Protein 4I6N (pdb70)

Organism: Homo sapiens (NCBI:txid9606)

CATH classification: 3.40.532.10

Solvent-accessible surface area: 23946 Å² total

InterPro domains:
  IPR000626 Ubiquitin-like domain [PF00240] (3-74)
  IPR000626 Ubiquitin-like domain [PF00240] (79-150)
  IPR000626 Ubiquitin-like domain [PF00240] (155-226)
  IPR000626 Ubiquitin-like domain [PF00240] (231-302)
  IPR000626 Ubiquitin-like domain [PF00240] (307-378)
  IPR000626 Ubiquitin-like domain [PF00240] (383-454)
  IPR000626 Ubiquitin-like domain [PF00240] (459-530)
  IPR000626 Ubiquitin-like domain [PF00240] (535-606)
  IPR000626 Ubiquitin-like domain [PF00240] (611-682)
  IPR000626 Ubiquitin-like domain [PS50053] (1-76)
  IPR000626 Ubiquitin-like domain [PS50053] (77-152)
  IPR000626 Ubiquitin-like domain [PS50053] (153-228)
  IPR000626 Ubiquitin-like domain [PS50053] (229-304)
  IPR000626 Ubiquitin-like domain [PS50053] (305-380)
  IPR000626 Ubiquitin-like domain [PS50053] (381-456)
  IPR000626 Ubiquitin-like domain [PS50053] (457-532)
  IPR000626 Ubiquitin-like domain [PS50053] (533-608)
  IPR000626 Ubiquitin-like domain [PS50053] (609-684)
  IPR000626 Ubiquit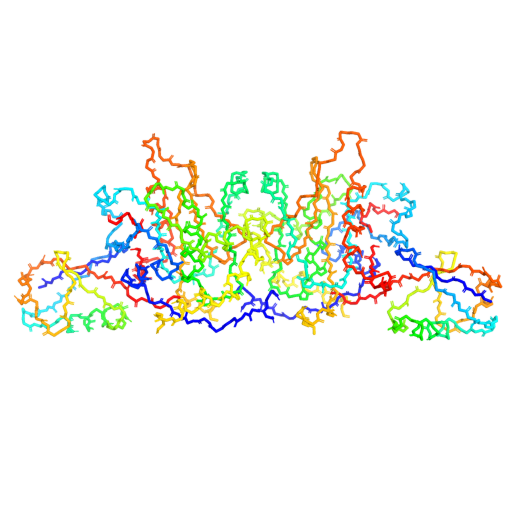in-like domain [SM00213] (1-72)
  IPR000626 Ubiquitin-like domain [SM00213] (77-148)

Nearest PDB structures (foldseek):
  4i6n-assembly2_C  TM=1.003E+00  e=1.336E-44  Trichinella spiralis
  4i6n-assembly1_A  TM=9.932E-01  e=3.054E-41  Trichinella spiralis
  4uf6-assembly1_A  TM=9.149E-01  e=9.195E-26  Homo sapiens
  4wlq-assembly1_A  TM=8.940E-01  e=1.793E-24  Mus musculus
  3ris-assembly6_D  TM=8.697E-01  e=1.093E-24  Homo sapiens

Secondary structure (DSSP, 8-state):
-TT---S-----B--HHHHH--TTTT-BSEEE---SSTT---GGGPSEEEEEEEEE--TT---B----HHHHHT------SSSTTHHHHHHHHHHTT---TT-B-HHHHHHHHHHHTTS-HHHHHHHHHT-HHHHHHHHHT---GGGT--EEEEEEEEETTEEEEE-TTSSS-EEEEE--SS--HHHHHHHHHHHHHTTS-TT----B--EEE--/-EEEE-TTS-EEEE---TT-BHHHHHHHHHHHH---GGGEEEEETTEEPPTTSBTGGGT--TT-EEEEEE--B-/------------B--HHHHH--TTTT-BSEEE---S-TT---GGGPSEEEEEEEEE--TT--------HHHHHH------SSSTTHHHHHHHHHHTT---TT-B-HHHHHHHHHHHTTB-HHHHHHHHHT-HHHHHHHHTT--GGGT--EEEEEEEEETTEEEEE-TTSSS-EEEEEPPTTS--HHHHHHHHHHHHHTT-TT---EE--EEE-/-EEEEETTS-EEEE---TT-BHHHHHHHHHHHH---GGGEEEEETTEEPPTTSBTGGGT--TT-EEEEEE--B-

Foldseek 3Di:
DLLVFDDDFFAFDLDQQLLQVLVLLPKDFKGGDWDPDLPDDCPVQPPFFKKKKKDQFAPVVCDDFDPDPCQVVWADAAAASDARCQVLRQSLSSLLQDDDVSIDSHDRSVVLCVVPVPPQRDVNNSSCRHDPSSRVSRRVRGPDSVVRGHMGIWMWGDIPQWIWIHGNNDRTIGTQDGADVDGDNVVSVSVVVVVVVVVDPPPDDPMIMTMGGDD/DEWEAEPVGDIDDFDDDQFAFPLVVLVRCCVVPVDHSVFKWKAAPRDTGDGGHGNVVVVNDVHYYIYIYTRDDD/DLPVFPDDFFAFDQDQVLLQLLVLLVKDFKGGDWDDDLVPPCVVQPPFFKKKKKDQADPVCCDDFDPDPCLVVWADAAAAPDARCQVLRQVLSSLLLDDDPRMDRGDNNVVLCVVCVPPQNPVSNRVCRPDPSNRVSRRVRGPSVVSGDMGIWMWGDTVQWIWIHGNNDRTIGTQDGDDPVRHNVVSVSVVVVVVVVVPDPPDDPMIMTMGGD/DEWEAEPVGDIDDDDDDQFQFPLRVLVVVCVVPVDDSVFKWKAFPRRTGDGPGGNVNVPHDPHGYIYIDTDDDD

GO terms:
  GO:0005515 protein binding (F, IPI)
  GO:0005654 nucleoplasm (C, TAS)
  GO:0005741 mitochondrial outer membrane (C, TAS)
  GO:0005789 endoplasmic reticulum membrane (C, TAS)
  GO:0005829 cytosol (C, TAS)
  GO:0005886 plasma membrane (C, TAS)
  GO:0010008 endosome membrane (C, TAS)
  GO:0030666 endocytic vesicle membrane (C, TAS)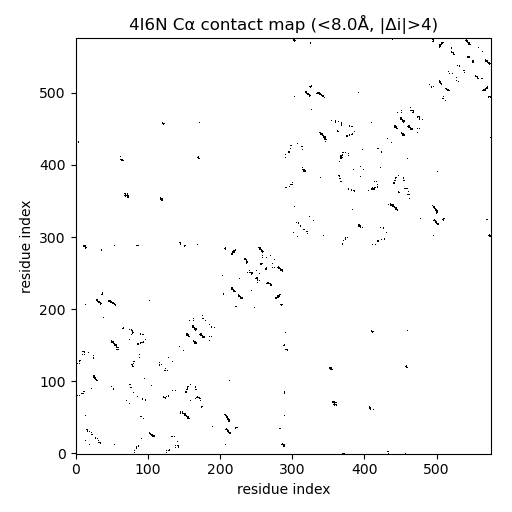
  GO:0005741 mitochondrial outer membrane (C, EXP)
  GO:0031982 vesicle (C, HDA)
  GO:0070062 extracellular exosome (C, HDA)
  GO:0005576 extracellular region (C, HDA)
  GO:0005634 nucleus (C, HDA)
  GO:0003723 RNA binding (F, HDA)

B-factor: mean 36.26, std 11.89, range [20.02, 95.48]

Radius of gyration: 28.94 Å; Cα contacts (8 Å, |Δi|>4): 1199; chains: 4; bounding box: 67×47×95 Å

Sequence (576 aa):
PLGSAEGNWCLIESDPGIFTEIHGFGCTGLQVEELVVLDESIEHLKPIHGFIFLFRWLKKERKEVDDSSPQTCTDVYFSQQVIQNACASQALINLLLNCDHPDVDLGPTLKEFKDFTYDLDSASRGLCLTNSSEKIIRAVHNSFGQKLDEEDVFHFVTYVVPVNDGVYELDGLRAAPLRRLGTVASDGDWTEVAIKAIKEKIKNYGESEVRFNLAVISDQQIFVKTLTGKTITLEVEPSDTIENVKAKIQDKEGIPPDQQRLIFAGKQLEDGRTLSSDYNIQKESTLHLVLRLRGPLGSAEGNWCLIESDPGIFTEIHGFGCTGLQVEELVVLDESIEHLKPIHGFIFLFRWLKKERKEVDDSPQTCTDVYFSQQVIQNACASQALINLLLNCDHPDVDLGPTLKEFKDFTYDLDSASRGLCLTNSEKIRAVHNSFGKLDEEDVFHFVTYVPVNDGVYELDGLRAAPLRLGTVASDGDWTEEVAIKAIKEKIKNYGESEVRFNLAVISDQIFVKTLTGKTITLEVEPSDTIENVKAKIQDKEGIPPDQQRLIFAGKQLEDGRTLSDYNIQKESTLHLVLRLRG

Structure (mmCIF, N/CA/C/O backbone):
data_4I6N
#
_entry.id   4I6N
#
_cell.length_a   171.202
_cell.length_b   55.759
_cell.length_c   73.868
_cell.angle_alpha   90.00
_cell.angle_beta   113.42
_cell.angle_gamma   90.00
#
_symmetry.space_group_name_H-M   'C 1 2 1'
#
loop_
_entity.id
_entity.type
_entity.pdbx_description
1 polymer 'Ubiquitin carboxyl-hydrolase'
2 polymer Ubiquitin
3 non-polymer 2,3-DIHYDROXY-1,4-DITHIOBUTANE
4 non-polymer 'SODIUM ION'
5 non-polymer 'METHYL 4-AMINOBUTANOATE'
6 water water
#
loop_
_atom_site.group_PDB
_atom_site.id
_atom_site.type_symbol
_atom_site.label_atom_id
_atom_site.label_alt_id
_atom_site.label_comp_id
_atom_site.label_asym_id
_atom_site.label_entity_id
_atom_site.label_seq_id
_atom_site.pdbx_PDB_ins_code
_atom_site.Cartn_x
_atom_site.Cartn_y
_atom_site.Cartn_z
_atom_site.occupancy
_atom_site.B_iso_or_equiv
_atom_site.auth_seq_id
_atom_site.auth_comp_id
_atom_site.auth_asym_id
_atom_site.auth_atom_id
_atom_site.pdbx_PDB_model_num
ATOM 1 N N . PRO A 1 2 ? 41.619 44.628 17.096 1.00 51.37 -3 PRO A N 1
ATOM 2 C CA . PRO A 1 2 ? 41.840 43.502 18.022 1.00 48.72 -3 PRO A CA 1
ATOM 3 C C . PRO A 1 2 ? 40.561 42.663 18.208 1.00 46.32 -3 PRO A C 1
ATOM 4 O O . PRO A 1 2 ? 40.615 41.433 18.394 1.00 46.41 -3 PRO A O 1
ATOM 8 N N . LEU A 1 3 ? 39.413 43.333 18.194 1.00 45.68 -2 LEU A N 1
ATOM 9 C CA . LEU A 1 3 ? 38.145 42.639 18.355 1.00 46.13 -2 LEU A CA 1
ATOM 10 C C . LEU A 1 3 ? 37.861 41.708 17.165 1.00 48.55 -2 LEU A C 1
ATOM 11 O O . LEU A 1 3 ? 37.216 40.664 17.329 1.00 50.41 -2 LEU A O 1
ATOM 16 N N . GLY A 1 4 ? 38.353 42.073 15.979 1.00 52.36 -1 GLY A N 1
ATOM 17 C CA . GLY A 1 4 ? 38.192 41.248 14.782 1.00 55.65 -1 GLY A CA 1
ATOM 18 C C . GLY A 1 4 ? 38.738 39.831 14.927 1.00 55.99 -1 GLY A C 1
ATOM 19 O O . GLY A 1 4 ? 38.293 38.899 14.239 1.00 57.77 -1 GLY A O 1
ATOM 20 N N . SER A 1 5 ? 39.690 39.651 15.841 1.00 52.20 0 SER A N 1
ATOM 21 C CA . SER A 1 5 ? 40.231 38.324 16.113 1.00 47.43 0 SER A CA 1
ATOM 22 C C . SER A 1 5 ? 39.195 37.298 16.630 1.00 49.20 0 SER A C 1
ATOM 23 O O . SER A 1 5 ? 39.474 36.092 16.633 1.00 54.60 0 SER A O 1
ATOM 34 N N . ALA A 1 7 ? 35.971 37.406 15.599 1.00 39.57 2 ALA A N 1
ATOM 35 C CA . ALA A 1 7 ? 34.910 37.434 14.587 1.00 42.85 2 ALA A CA 1
ATOM 36 C C . ALA A 1 7 ? 34.928 36.112 13.908 1.00 48.28 2 ALA A C 1
ATOM 37 O O . ALA A 1 7 ? 35.995 35.631 13.518 1.00 49.81 2 ALA A O 1
ATOM 39 N N . GLU A 1 8 ? 33.758 35.504 13.764 1.00 56.15 3 GLU A N 1
ATOM 40 C CA . GLU A 1 8 ? 33.691 34.143 13.236 1.00 64.57 3 GLU A CA 1
ATOM 41 C C . GLU A 1 8 ? 32.849 34.089 11.954 1.00 65.06 3 GLU A C 1
ATOM 42 O O . GLU A 1 8 ? 31.847 34.808 11.820 1.00 65.77 3 GLU A O 1
ATOM 44 N N . GLY A 1 9 ? 33.300 33.253 11.015 1.00 62.24 4 GLY A N 1
ATOM 45 C CA . GLY A 1 9 ? 32.759 33.166 9.672 1.00 57.83 4 GLY A CA 1
ATOM 46 C C . GLY A 1 9 ? 33.143 34.288 8.702 1.00 58.35 4 GLY A C 1
ATOM 47 O O . GLY A 1 9 ? 33.531 35.380 9.096 1.00 62.45 4 GLY A O 1
ATOM 48 N N . ASN A 1 10 ? 33.026 34.020 7.408 1.00 55.41 5 ASN A N 1
ATOM 49 C CA . ASN A 1 10 ? 33.238 35.077 6.437 1.00 52.24 5 ASN A CA 1
ATOM 50 C C . ASN A 1 10 ? 31.911 35.702 6.049 1.00 39.39 5 ASN A C 1
ATOM 51 O O . ASN A 1 10 ? 30.871 35.040 6.110 1.00 36.95 5 ASN A O 1
ATOM 56 N N . TRP A 1 11 ? 31.953 36.982 5.672 1.00 35.63 6 TRP A N 1
ATOM 57 C CA . TRP A 1 11 ? 30.792 37.685 5.171 1.00 34.55 6 TRP A CA 1
ATOM 58 C C . TRP A 1 11 ? 31.038 38.016 3.690 1.00 39.07 6 TRP A C 1
ATOM 59 O O . TRP A 1 11 ? 32.127 38.488 3.331 1.00 37.18 6 TRP A O 1
ATOM 70 N N . CYS A 1 12 ? 30.031 37.786 2.847 1.00 37.70 7 CYS A N 1
ATOM 71 C CA . CYS A 1 12 ? 30.093 38.153 1.431 1.00 36.61 7 CYS A CA 1
ATOM 72 C C . CYS A 1 12 ? 29.854 39.646 1.225 1.00 33.00 7 CYS A C 1
ATOM 73 O O . CYS A 1 12 ? 29.295 40.319 2.101 1.00 32.52 7 CYS A O 1
ATOM 76 N N . LEU A 1 13 ? 30.226 40.164 0.040 1.00 31.10 8 LEU A N 1
ATOM 77 C CA . LEU A 1 13 ? 29.843 41.508 -0.339 1.00 30.71 8 LEU A CA 1
ATOM 78 C C . LEU A 1 13 ? 28.407 41.462 -0.813 1.00 34.50 8 LEU A C 1
ATOM 79 O O . LEU A 1 13 ? 27.936 40.406 -1.273 1.00 32.13 8 LEU A O 1
ATOM 84 N N . ILE A 1 14 ? 27.719 42.603 -0.758 1.00 31.79 9 ILE A N 1
ATOM 85 C CA . ILE A 1 14 ? 26.317 42.669 -1.154 1.00 30.01 9 ILE A CA 1
ATOM 86 C C . ILE A 1 14 ? 26.158 43.704 -2.237 1.00 32.46 9 ILE A C 1
ATOM 87 O O . ILE A 1 14 ? 26.633 44.821 -2.092 1.00 28.14 9 ILE A O 1
ATOM 92 N N . GLU A 1 15 ? 25.483 43.320 -3.323 1.00 31.73 10 GLU A N 1
ATOM 93 C CA . GLU A 1 15 ? 25.196 44.247 -4.387 1.00 28.24 10 GLU A CA 1
ATOM 94 C C . GLU A 1 15 ? 24.200 45.350 -3.931 1.00 25.01 10 GLU A C 1
ATOM 95 O O . GLU A 1 15 ? 23.197 45.079 -3.240 1.00 29.12 10 GLU A O 1
ATOM 101 N N . SER A 1 16 ? 24.451 46.595 -4.351 1.00 24.47 11 SER A N 1
ATOM 102 C CA . SER A 1 16 ? 23.592 47.750 -4.056 1.00 22.98 11 SER A CA 1
ATOM 103 C C . SER A 1 16 ? 22.298 47.673 -4.911 1.00 28.14 11 SER A C 1
ATOM 104 O O . SER A 1 16 ? 22.166 48.413 -5.861 1.00 28.26 11 SER A O 1
ATOM 107 N N . ASP A 1 17 ? 21.401 46.736 -4.556 1.00 29.00 12 ASP A N 1
ATOM 108 C CA . ASP A 1 17 ? 20.125 46.509 -5.252 1.00 30.05 12 ASP A CA 1
ATOM 109 C C . ASP A 1 17 ? 18.950 46.627 -4.269 1.00 30.98 12 ASP A C 1
ATOM 110 O O . ASP A 1 17 ? 18.958 45.963 -3.227 1.00 29.61 12 ASP A O 1
ATOM 115 N N . PRO A 1 18 ? 17.942 47.462 -4.589 1.00 28.48 13 PRO A N 1
ATOM 116 C CA . PRO A 1 18 ? 16.897 47.699 -3.577 1.00 30.53 13 PRO A CA 1
ATOM 117 C C . PRO A 1 18 ? 16.059 46.435 -3.301 1.00 31.38 13 PRO A C 1
ATOM 118 O O . PRO A 1 18 ? 15.578 46.260 -2.189 1.00 30.32 13 PRO A O 1
ATOM 122 N N . GLY A 1 19 ? 15.897 45.564 -4.290 1.00 28.21 14 GLY A N 1
ATOM 123 C CA . GLY A 1 19 ? 15.178 44.307 -4.076 1.00 27.75 14 GLY A CA 1
ATOM 124 C C . GLY A 1 19 ? 15.900 43.479 -3.046 1.00 30.25 14 GLY A C 1
ATOM 125 O O . GLY A 1 19 ? 15.266 42.856 -2.205 1.00 31.49 14 GLY A O 1
ATOM 126 N N . ILE A 1 20 ? 17.232 43.447 -3.114 1.00 29.86 15 ILE A N 1
ATOM 127 C CA . ILE A 1 20 ? 18.006 42.653 -2.161 1.00 32.98 15 ILE A CA 1
ATOM 128 C C . ILE A 1 20 ? 17.884 43.221 -0.739 1.00 30.22 15 ILE A C 1
ATOM 129 O O . ILE A 1 20 ? 17.692 42.469 0.229 1.00 28.10 15 ILE A O 1
ATOM 134 N N . PHE A 1 21 ? 18.011 44.545 -0.604 1.00 28.66 16 PHE A N 1
ATOM 135 C CA . PHE A 1 21 ? 17.912 45.153 0.748 1.00 28.31 16 PHE A CA 1
ATOM 136 C C . PHE A 1 21 ? 16.494 44.954 1.305 1.00 28.77 16 PHE A C 1
ATOM 137 O O . PHE A 1 21 ? 16.295 44.740 2.499 1.00 28.29 16 PHE A O 1
ATOM 145 N N . THR A 1 22 ? 15.486 44.957 0.435 1.00 27.11 17 THR A N 1
ATOM 146 C CA . THR A 1 22 ? 14.156 44.617 0.911 1.00 25.63 17 THR A CA 1
ATOM 147 C C . THR A 1 22 ? 14.062 43.209 1.445 1.00 27.28 17 THR A C 1
ATOM 148 O O . THR A 1 22 ? 13.460 42.957 2.491 1.00 28.89 17 THR A O 1
ATOM 152 N N . GLU A 1 23 ? 14.621 42.247 0.719 1.00 30.44 18 GLU A N 1
ATOM 153 C CA . GLU A 1 23 ? 14.571 40.887 1.185 1.00 33.67 18 GLU A CA 1
ATOM 154 C C . GLU A 1 23 ? 15.431 40.708 2.405 1.00 29.49 18 GLU A C 1
ATOM 155 O O . GLU A 1 23 ? 15.104 39.862 3.250 1.00 29.45 18 GLU A O 1
ATOM 169 N N . ILE A 1 25 ? 15.773 42.902 4.880 1.00 26.61 20 ILE A N 1
ATOM 170 C CA . ILE A 1 25 ? 14.976 43.380 6.005 1.00 24.80 20 ILE A CA 1
ATOM 171 C C . ILE A 1 25 ? 14.007 42.284 6.422 1.00 27.55 20 ILE A C 1
ATOM 172 O O . ILE A 1 25 ? 13.874 41.941 7.587 1.00 28.26 20 ILE A O 1
ATOM 177 N N . HIS A 1 26 ? 13.331 41.699 5.441 1.00 28.82 21 HIS A N 1
ATOM 178 C CA . HIS A 1 26 ? 12.395 40.614 5.752 1.00 29.13 21 HIS A CA 1
ATOM 179 C C . HIS A 1 26 ? 13.102 39.389 6.334 1.00 31.42 21 HIS A C 1
ATOM 180 O O . HIS A 1 26 ? 12.560 38.707 7.214 1.00 29.61 21 HIS A O 1
ATOM 187 N N . GLY A 1 27 ? 14.301 39.088 5.838 1.00 29.08 22 GLY A N 1
ATOM 188 C CA . GLY A 1 27 ? 15.010 37.914 6.293 1.00 29.66 22 GLY A CA 1
ATOM 189 C C . GLY A 1 27 ? 15.404 38.091 7.752 1.00 31.50 22 GLY A C 1
ATOM 190 O O . GLY A 1 27 ? 15.528 37.119 8.491 1.00 31.61 22 GLY A O 1
ATOM 191 N N . PHE A 1 28 ? 15.624 39.333 8.173 1.00 30.79 23 PHE A N 1
ATOM 192 C CA . PHE A 1 28 ? 15.977 39.580 9.568 1.00 29.75 23 PHE A CA 1
ATOM 193 C C . PHE A 1 28 ? 14.735 39.499 10.482 1.00 31.55 23 PHE A C 1
ATOM 194 O O . PHE A 1 28 ? 14.841 39.538 11.705 1.00 32.05 23 PHE A O 1
ATOM 202 N N . GLY A 1 29 ? 13.554 39.443 9.880 1.00 27.08 24 GLY A N 1
ATOM 203 C CA . GLY A 1 29 ? 12.321 39.249 10.643 1.00 29.94 24 GLY A CA 1
ATOM 204 C C . GLY A 1 29 ? 11.495 40.522 10.743 1.00 31.90 24 GLY A C 1
ATOM 205 O O . GLY A 1 29 ? 10.439 40.540 11.384 1.00 31.86 24 GLY A O 1
ATOM 206 N N . CYS A 1 30 ? 11.949 41.585 10.090 1.00 31.11 25 CYS A N 1
ATOM 207 C CA . CYS A 1 30 ? 11.300 42.865 10.309 1.00 28.59 25 CYS A CA 1
ATOM 208 C C . CYS A 1 30 ? 10.211 43.030 9.233 1.00 31.68 25 CYS A C 1
ATOM 209 O O . CYS A 1 30 ? 10.394 42.615 8.066 1.00 30.05 25 CYS A O 1
ATOM 212 N N . THR A 1 31 ? 9.058 43.611 9.595 1.00 27.68 26 THR A N 1
ATOM 213 C CA . THR A 1 31 ? 8.017 43.793 8.557 1.00 28.74 26 THR A CA 1
ATOM 214 C C . THR A 1 31 ? 7.602 45.257 8.554 1.00 28.78 26 THR A C 1
ATOM 215 O O . THR A 1 31 ? 7.858 45.997 9.520 1.00 28.08 26 THR A O 1
ATOM 219 N N . GLY A 1 32 ? 6.934 45.654 7.489 1.00 27.33 27 GLY A N 1
ATOM 220 C CA . GLY A 1 32 ? 6.382 46.994 7.375 1.00 30.39 27 GLY A CA 1
ATOM 221 C C . GLY A 1 32 ? 7.176 47.928 6.484 1.00 28.89 27 GLY A C 1
ATOM 222 O O . GLY A 1 32 ? 6.752 49.061 6.241 1.00 31.79 27 GLY A O 1
ATOM 223 N N . LEU A 1 33 ? 8.336 47.474 5.987 1.00 26.17 28 LEU A N 1
ATOM 224 C CA . LEU A 1 33 ? 9.241 48.358 5.239 1.00 28.72 28 LEU A CA 1
ATOM 225 C C . LEU A 1 33 ? 9.613 47.768 3.889 1.00 31.71 28 LEU A C 1
ATOM 226 O O . LEU A 1 33 ? 9.548 46.546 3.701 1.00 33.66 28 LEU A O 1
ATOM 231 N N . GLN A 1 34 ? 10.034 48.635 2.980 1.00 26.85 29 GLN A N 1
ATOM 232 C CA . GLN A 1 34 ? 10.641 48.198 1.748 1.00 28.13 29 GLN A CA 1
ATOM 233 C C . GLN A 1 34 ? 11.682 49.210 1.356 1.00 27.70 29 GLN A C 1
ATOM 234 O O . GLN A 1 34 ? 11.807 50.269 1.980 1.00 28.54 29 GLN A O 1
ATOM 240 N N . VAL A 1 35 ? 12.463 48.868 0.343 1.00 26.74 30 VAL A N 1
ATOM 241 C CA . VAL A 1 35 ? 13.570 49.719 -0.081 1.00 22.71 30 VAL A CA 1
ATOM 242 C C . VAL A 1 35 ? 13.328 50.132 -1.528 1.00 28.57 30 VAL A C 1
ATOM 243 O O . VAL A 1 35 ? 13.026 49.298 -2.385 1.00 28.20 30 VAL A O 1
ATOM 247 N N . GLU A 1 36 ? 13.437 51.427 -1.771 1.00 24.92 31 GLU A N 1
ATOM 248 C CA . GLU A 1 36 ? 13.244 51.998 -3.115 1.00 25.52 31 GLU A CA 1
ATOM 249 C C . GLU A 1 36 ? 14.507 52.756 -3.527 1.00 29.29 31 GLU A C 1
ATOM 250 O O . GLU A 1 36 ? 15.031 53.586 -2.780 1.00 31.12 31 GLU A O 1
ATOM 256 N N . GLU A 1 37 ? 14.982 52.525 -4.748 1.00 24.15 32 GLU A N 1
ATOM 257 C CA . GLU A 1 37 ? 16.176 53.221 -5.211 1.00 24.48 32 GLU A CA 1
ATOM 258 C C . GLU A 1 37 ? 15.894 54.666 -5.671 1.00 31.94 32 GLU A C 1
ATOM 259 O O . GLU A 1 37 ? 14.857 54.950 -6.339 1.00 31.12 32 GLU A O 1
ATOM 265 N N . LEU A 1 38 ? 16.803 55.599 -5.345 1.00 21.40 33 LEU A N 1
ATOM 266 C CA . LEU A 1 38 ? 16.701 56.950 -5.927 1.00 22.11 33 LEU A CA 1
ATOM 267 C C . LEU A 1 38 ? 17.502 56.926 -7.197 1.00 28.14 33 LEU A C 1
ATOM 268 O O . LEU A 1 38 ? 18.649 56.481 -7.229 1.00 25.85 33 LEU A O 1
ATOM 273 N N . VAL A 1 39 ? 16.879 57.327 -8.307 1.00 24.40 34 VAL A N 1
ATOM 274 C CA . VAL A 1 39 ? 17.594 57.195 -9.548 1.00 22.94 34 VAL A CA 1
ATOM 275 C C . VAL A 1 39 ? 18.437 58.430 -9.767 1.00 21.67 34 VAL A C 1
ATOM 276 O O . VAL A 1 39 ? 19.535 58.400 -10.387 1.00 26.16 34 VAL A O 1
ATOM 280 N N . VAL A 1 40 ? 17.957 59.552 -9.248 1.00 21.93 35 VAL A N 1
ATOM 281 C CA . VAL A 1 40 ? 18.730 60.802 -9.353 1.00 22.71 35 VAL A CA 1
ATOM 282 C C . VAL A 1 40 ? 18.714 61.345 -7.929 1.00 29.04 35 VAL A C 1
ATOM 283 O O . VAL A 1 40 ? 17.724 61.148 -7.215 1.00 29.75 35 VAL A O 1
ATOM 287 N N . LEU A 1 41 ? 19.798 62.007 -7.521 1.00 32.73 36 LEU A N 1
ATOM 288 C CA . LEU A 1 41 ? 19.978 62.400 -6.111 1.00 34.67 36 LEU A CA 1
ATOM 289 C C . LEU A 1 41 ? 18.853 63.351 -5.626 1.00 30.34 36 LEU A C 1
ATOM 290 O O . LEU A 1 41 ? 18.321 63.163 -4.505 1.00 34.34 36 LEU A O 1
ATOM 295 N N . ASP A 1 42 ? 18.485 64.348 -6.435 1.00 31.09 37 ASP A N 1
ATOM 296 C CA . ASP A 1 42 ? 17.409 65.230 -6.005 1.00 38.52 37 ASP A CA 1
ATOM 297 C C . ASP A 1 42 ? 16.131 64.973 -6.748 1.00 36.00 37 ASP A C 1
ATOM 298 O O . ASP A 1 42 ? 15.398 65.903 -7.051 1.00 32.55 37 ASP A O 1
ATOM 303 N N . GLU A 1 43 ? 15.838 63.715 -7.025 1.00 33.07 38 GLU A N 1
ATOM 304 C CA . GLU A 1 43 ? 14.561 63.495 -7.663 1.00 32.90 38 GLU A CA 1
ATOM 305 C C . GLU A 1 43 ? 13.439 63.693 -6.641 1.00 30.58 38 GLU A C 1
ATOM 306 O O . GLU A 1 43 ? 13.639 63.728 -5.422 1.00 29.37 38 GLU A O 1
ATOM 312 N N . SER A 1 44 ? 12.238 63.835 -7.173 1.00 25.93 39 SER A N 1
ATOM 313 C CA . SER A 1 44 ? 11.077 64.118 -6.362 1.00 25.07 39 SER A CA 1
ATOM 314 C C . SER A 1 44 ? 10.804 62.899 -5.526 1.00 32.20 39 SER A C 1
ATOM 315 O O . SER A 1 44 ? 10.775 61.781 -6.038 1.00 30.96 39 SER A O 1
ATOM 318 N N . ILE A 1 45 ? 10.690 63.077 -4.198 1.00 30.03 40 ILE A N 1
ATOM 319 C CA . ILE A 1 45 ? 10.471 61.917 -3.332 1.00 28.76 40 ILE A CA 1
ATOM 320 C C . ILE A 1 45 ? 9.294 62.075 -2.389 1.00 26.78 40 ILE A C 1
ATOM 321 O O . ILE A 1 45 ? 9.165 61.304 -1.413 1.00 28.17 40 ILE A O 1
ATOM 326 N N . GLU A 1 46 ? 8.410 63.023 -2.672 1.00 29.41 41 GLU A N 1
ATOM 327 C CA . GLU A 1 46 ? 7.198 63.150 -1.844 1.00 30.63 41 GLU A CA 1
ATOM 328 C C . GLU A 1 46 ? 6.355 61.860 -1.787 1.00 31.50 41 GLU A C 1
ATOM 329 O O . GLU A 1 46 ? 5.813 61.513 -0.728 1.00 35.12 41 GLU A O 1
ATOM 335 N N . HIS A 1 47 ? 6.294 61.113 -2.894 1.00 24.12 42 HIS A N 1
ATOM 336 C CA . HIS A 1 47 ? 5.498 59.885 -2.906 1.00 24.28 42 HIS A CA 1
ATOM 337 C C . HIS A 1 47 ? 6.156 58.759 -2.082 1.00 30.55 42 HIS A C 1
ATOM 338 O O . HIS A 1 47 ? 5.515 57.720 -1.820 1.00 30.36 42 HIS A O 1
ATOM 345 N N . LEU A 1 48 ? 7.430 58.939 -1.710 1.00 28.54 43 LEU A N 1
ATOM 346 C CA . LEU A 1 48 ? 8.147 57.910 -0.907 1.00 27.19 43 LEU A CA 1
ATOM 347 C C . LEU A 1 48 ? 7.880 58.034 0.599 1.00 33.51 43 LEU A C 1
ATOM 348 O O . LEU A 1 48 ? 8.135 57.081 1.393 1.00 31.44 43 LEU A O 1
ATOM 353 N N . LYS A 1 49 ? 7.417 59.205 0.996 1.00 33.29 44 LYS A N 1
ATOM 354 C CA . LYS A 1 49 ? 7.397 59.562 2.430 1.00 36.88 44 LYS A CA 1
ATOM 355 C C . LYS A 1 49 ? 6.282 58.845 3.159 1.00 41.18 44 LYS A C 1
ATOM 356 O O . LYS A 1 49 ? 5.224 58.625 2.610 1.00 34.49 44 LYS A O 1
ATOM 362 N N . PRO A 1 50 ? 6.491 58.503 4.435 1.00 40.60 45 PRO A N 1
ATOM 363 C CA . PRO A 1 50 ? 7.649 58.914 5.247 1.00 39.65 45 PRO A CA 1
ATOM 364 C C . PRO A 1 50 ? 8.885 58.071 4.895 1.00 28.89 45 PRO A C 1
ATOM 365 O O . PRO A 1 50 ? 8.810 56.831 4.757 1.00 30.37 45 PRO A O 1
ATOM 369 N N . ILE A 1 51 ? 10.025 58.735 4.746 1.00 30.66 46 ILE A N 1
ATOM 370 C CA . ILE A 1 51 ? 11.244 57.973 4.506 1.00 21.31 46 ILE A CA 1
ATOM 371 C C . ILE A 1 51 ? 11.853 57.746 5.880 1.00 21.33 46 ILE A C 1
ATOM 372 O O . ILE A 1 51 ? 12.016 58.704 6.639 1.00 29.18 46 ILE A O 1
ATOM 377 N N . HIS A 1 52 ? 12.165 56.503 6.154 1.00 21.17 47 HIS A N 1
ATOM 378 C CA . HIS A 1 52 ? 12.711 56.119 7.467 1.00 21.19 47 HIS A CA 1
ATOM 379 C C . HIS A 1 52 ? 14.218 56.232 7.539 1.00 25.22 47 HIS A C 1
ATOM 380 O O . HIS A 1 52 ? 14.784 56.350 8.632 1.00 27.22 47 HIS A O 1
ATOM 387 N N . GLY A 1 53 ? 14.882 56.173 6.402 1.00 24.03 48 GLY A N 1
ATOM 388 C CA . GLY A 1 53 ? 16.331 56.336 6.381 1.00 25.14 48 GLY A CA 1
ATOM 389 C C . GLY A 1 53 ? 16.855 56.174 4.970 1.00 27.60 48 GLY A C 1
ATOM 390 O O . GLY A 1 53 ? 16.102 55.739 4.084 1.00 26.63 48 GLY A O 1
ATOM 391 N N . PHE A 1 54 ? 18.101 56.587 4.728 1.00 22.51 49 PHE A N 1
ATOM 392 C CA . PHE A 1 54 ? 18.720 56.312 3.439 1.00 23.98 49 PHE A CA 1
ATOM 393 C C . PHE A 1 54 ? 19.868 55.340 3.657 1.00 23.92 49 PHE A C 1
ATOM 394 O O . PHE A 1 54 ? 20.465 55.289 4.759 1.00 24.16 49 PHE A O 1
ATOM 402 N N . ILE A 1 55 ? 20.230 54.617 2.602 1.00 25.03 50 ILE A N 1
ATOM 403 C CA . ILE A 1 55 ? 21.438 53.800 2.544 1.00 24.78 50 ILE A CA 1
ATOM 404 C C . ILE A 1 55 ? 22.222 54.280 1.313 1.00 27.79 50 ILE A C 1
ATOM 405 O O . ILE A 1 55 ? 21.693 54.353 0.190 1.00 27.36 50 ILE A O 1
ATOM 410 N N . PHE A 1 56 ? 23.461 54.686 1.542 1.00 22.96 51 PHE A N 1
ATOM 411 C CA . PHE A 1 56 ? 24.261 55.354 0.496 1.00 24.01 51 PHE A CA 1
ATOM 412 C C . PHE A 1 56 ? 25.505 54.534 0.324 1.00 28.31 51 PHE A C 1
ATOM 413 O O . PHE A 1 56 ? 26.170 54.149 1.331 1.00 26.25 51 PHE A O 1
ATOM 421 N N . LEU A 1 57 ? 25.825 54.223 -0.920 1.00 25.53 52 LEU A N 1
ATOM 422 C CA . LEU A 1 57 ? 27.076 53.521 -1.251 1.00 26.90 52 LEU A CA 1
ATOM 423 C C . LEU A 1 57 ? 28.032 54.391 -2.084 1.00 28.40 52 LEU A C 1
ATOM 424 O O . LEU A 1 57 ? 27.614 55.075 -3.055 1.00 23.12 52 LEU A O 1
ATOM 429 N N . PHE A 1 58 ? 29.323 54.345 -1.739 1.00 26.79 53 PHE A N 1
ATOM 430 C CA . PHE A 1 58 ? 30.338 55.174 -2.405 1.00 26.74 53 PHE A CA 1
ATOM 431 C C . PHE A 1 58 ? 31.674 54.473 -2.270 1.00 27.29 53 PHE A C 1
ATOM 432 O O . PHE A 1 58 ? 31.838 53.596 -1.426 1.00 28.03 53 PHE A O 1
ATOM 440 N N . ARG A 1 59 ? 32.625 54.864 -3.098 1.00 27.25 54 ARG A N 1
ATOM 441 C CA . ARG A 1 59 ? 33.959 54.304 -3.036 1.00 29.51 54 ARG A CA 1
ATOM 442 C C . ARG A 1 59 ? 34.713 55.004 -1.938 1.00 27.03 54 ARG A C 1
ATOM 443 O O . ARG A 1 59 ? 34.892 56.227 -1.969 1.00 31.19 54 ARG A O 1
ATOM 451 N N . TRP A 1 60 ? 35.165 54.227 -0.954 1.00 27.53 55 TRP A N 1
ATOM 452 C CA . TRP A 1 60 ? 35.709 54.831 0.258 1.00 30.36 55 TRP A CA 1
ATOM 453 C C . TRP A 1 60 ? 37.090 55.439 0.004 1.00 33.27 55 TRP A C 1
A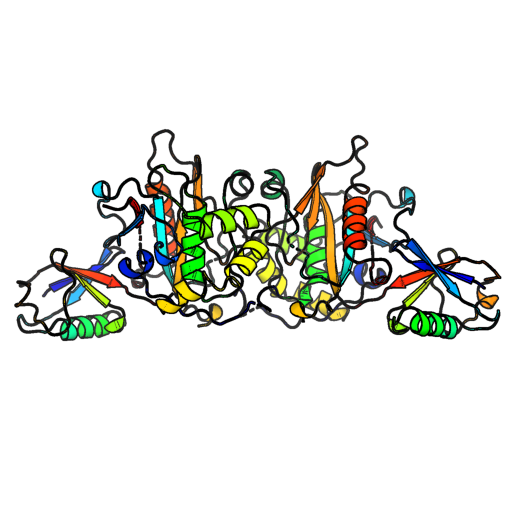TOM 454 O O . TRP A 1 60 ? 37.984 54.773 -0.527 1.00 36.08 55 TRP A O 1
ATOM 465 N N . LEU A 1 61 ? 37.274 56.689 0.421 1.00 33.24 56 LEU A N 1
ATOM 466 C CA . LEU A 1 61 ? 38.530 57.400 0.196 1.00 30.66 56 LEU A CA 1
ATOM 467 C C . LEU A 1 61 ? 39.203 57.568 1.557 1.00 31.31 56 LEU A C 1
ATOM 468 O O . LEU A 1 61 ? 38.523 57.710 2.564 1.00 29.04 56 LEU A O 1
ATOM 473 N N . LYS A 1 62 ? 40.520 57.575 1.578 1.00 34.05 57 LYS A N 1
ATOM 474 C CA . LYS A 1 62 ? 41.256 57.678 2.851 1.00 37.21 57 LYS A CA 1
ATOM 475 C C . LYS A 1 62 ? 40.978 59.035 3.513 1.00 36.81 57 LYS A C 1
ATOM 476 O O . LYS A 1 62 ? 41.103 59.172 4.732 1.00 42.12 57 LYS A O 1
ATOM 482 N N . LYS A 1 63 ? 40.575 60.028 2.727 1.00 35.10 58 LYS A N 1
ATOM 483 C CA . LYS A 1 63 ? 40.337 61.359 3.284 1.00 36.29 58 LYS A CA 1
ATOM 484 C C . LYS A 1 63 ? 39.115 61.346 4.227 1.00 34.88 58 LYS A C 1
ATOM 485 O O . LYS A 1 63 ? 38.921 62.298 4.971 1.00 38.76 58 LYS A O 1
ATOM 491 N N . GLU A 1 64 ? 38.322 60.270 4.191 1.00 32.24 59 GLU A N 1
ATOM 492 C CA . GLU A 1 64 ? 37.208 60.061 5.110 1.00 29.92 59 GLU A CA 1
ATOM 493 C C . GLU A 1 64 ? 37.745 60.087 6.533 1.00 30.51 59 GLU A C 1
ATOM 494 O O . GLU A 1 64 ? 36.984 60.443 7.439 1.00 35.61 59 GLU A O 1
ATOM 508 N N . ARG A 1 66 ? 39.807 61.995 7.864 1.00 35.63 61 ARG A N 1
ATOM 509 C CA . ARG A 1 66 ? 40.078 63.332 8.372 1.00 35.90 61 ARG A CA 1
ATOM 510 C C . ARG A 1 66 ? 38.780 64.112 8.588 1.00 31.15 61 ARG A C 1
ATOM 511 O O . ARG A 1 66 ? 38.805 65.289 8.964 1.00 34.71 61 ARG A O 1
ATOM 519 N N . LYS A 1 67 ? 37.647 63.443 8.410 1.00 32.01 62 LYS A N 1
ATOM 520 C CA . LYS A 1 67 ? 36.349 64.099 8.599 1.00 35.81 62 LYS A CA 1
ATOM 521 C C . LYS A 1 67 ? 36.214 64.646 10.032 1.00 39.99 62 LYS A C 1
ATOM 522 O O . LYS A 1 67 ? 36.481 63.933 11.022 1.00 36.09 62 LYS A O 1
ATOM 528 N N . GLU A 1 68 ? 35.852 65.919 10.166 1.00 38.89 63 GLU A N 1
ATOM 529 C CA . GLU A 1 68 ? 35.589 66.425 11.513 1.00 35.72 63 GLU A CA 1
ATOM 530 C C . GLU A 1 68 ? 34.223 65.960 11.973 1.00 37.29 63 GLU A C 1
ATOM 531 O O . GLU A 1 68 ? 33.255 66.054 11.225 1.00 35.54 63 GLU A O 1
ATOM 537 N N . VAL A 1 69 ? 34.151 65.412 13.183 1.00 31.79 64 VAL A N 1
ATOM 538 C CA . VAL A 1 69 ? 32.864 64.902 13.692 1.00 29.32 64 VAL A CA 1
ATOM 539 C C . VAL A 1 69 ? 32.367 65.751 14.883 1.00 32.41 64 VAL A C 1
ATOM 540 O O . VAL A 1 69 ? 33.098 66.664 15.389 1.00 32.97 64 VAL A O 1
ATOM 544 N N . ASP A 1 70 ? 31.155 65.462 15.363 1.00 34.63 65 ASP A N 1
ATOM 545 C CA . ASP A 1 70 ? 30.483 66.378 16.310 1.00 34.43 65 ASP A CA 1
ATOM 546 C C . ASP A 1 70 ? 30.937 65.972 17.693 1.00 33.53 65 ASP A C 1
ATOM 547 O O . ASP A 1 70 ? 31.364 64.832 17.879 1.00 32.59 65 ASP A O 1
ATOM 552 N N . ASP A 1 71 ? 30.820 66.866 18.673 1.00 32.45 66 ASP A N 1
ATOM 553 C CA . ASP A 1 71 ? 30.904 66.380 20.068 1.00 32.24 66 ASP A CA 1
ATOM 554 C C . ASP A 1 71 ? 29.568 66.705 20.799 1.00 40.76 66 ASP A C 1
ATOM 555 O O . ASP A 1 71 ? 29.548 67.123 21.979 1.00 35.26 66 ASP A O 1
ATOM 560 N N . SER A 1 72 ? 28.454 66.528 20.072 1.00 29.10 67 SER A N 1
ATOM 561 C CA A SER A 1 72 ? 27.125 66.785 20.620 0.59 28.25 67 SER A CA 1
ATOM 562 C CA B SER A 1 72 ? 27.115 66.776 20.620 0.41 28.67 67 SER A CA 1
ATOM 563 C C . SER A 1 72 ? 26.684 65.719 21.637 1.00 29.47 67 SER A C 1
ATOM 564 O O . SER A 1 72 ? 26.943 64.505 21.459 1.00 33.11 67 SER A O 1
ATOM 569 N N . PRO A 1 73 ? 25.988 66.149 22.691 1.00 29.77 68 PRO A N 1
ATOM 570 C CA . PRO A 1 73 ? 25.544 65.184 23.705 1.00 32.00 68 PRO A CA 1
ATOM 571 C C . PRO A 1 73 ? 24.502 64.225 23.167 1.00 29.07 68 PRO A C 1
ATOM 572 O O . PRO A 1 73 ? 24.418 63.103 23.681 1.00 30.43 68 PRO A O 1
ATOM 576 N N . GLN A 1 74 ? 23.727 64.639 22.159 1.00 26.36 69 GLN A N 1
ATOM 577 C CA . GLN A 1 74 ? 22.641 63.779 21.656 1.00 28.77 69 GLN A CA 1
ATOM 578 C C . GLN A 1 74 ? 23.134 62.489 21.018 1.00 27.89 69 GLN A C 1
ATOM 579 O O . GLN A 1 74 ? 22.466 61.463 21.052 1.00 28.79 69 GLN A O 1
ATOM 585 N N . THR A 1 75 ? 24.305 62.538 20.414 1.00 27.60 70 THR A N 1
ATOM 586 C CA . THR A 1 75 ? 24.917 61.344 19.822 1.00 33.55 70 THR A CA 1
ATOM 587 C C . THR A 1 75 ? 25.087 60.207 20.860 1.00 29.17 70 THR A C 1
ATOM 588 O O . THR A 1 75 ? 24.976 59.033 20.523 1.00 31.37 70 THR A O 1
ATOM 592 N N . CYS A 1 76 ? 25.382 60.589 22.103 1.00 27.81 71 CYS A N 1
ATOM 593 C CA . CYS A 1 76 ? 25.569 59.635 23.185 1.00 26.67 71 CYS A CA 1
ATOM 594 C C . CYS A 1 76 ? 24.208 59.176 23.712 1.00 28.24 71 CYS A C 1
ATOM 595 O O . CYS A 1 76 ? 24.015 57.994 23.998 1.00 34.46 71 CYS A O 1
ATOM 598 N N . THR A 1 77 ? 23.265 60.117 23.845 1.00 25.79 72 THR A N 1
ATOM 599 C CA . THR A 1 77 ? 22.072 59.816 24.648 1.00 26.38 72 THR A CA 1
ATOM 600 C C . THR A 1 77 ? 20.947 59.177 23.795 1.00 24.53 72 THR A C 1
ATOM 601 O O . THR A 1 77 ? 20.072 58.479 24.348 1.00 27.99 72 THR A O 1
ATOM 605 N N . ASP A 1 78 ? 20.946 59.455 22.494 1.00 24.70 73 ASP A N 1
ATOM 606 C CA . ASP A 1 78 ? 19.774 59.218 21.642 1.00 24.01 73 ASP A CA 1
ATOM 607 C C . ASP A 1 78 ? 19.883 58.102 20.588 1.00 25.63 73 ASP A C 1
ATOM 608 O O . ASP A 1 78 ? 18.869 57.591 20.124 1.00 31.27 73 ASP A O 1
ATOM 613 N N . VAL A 1 79 ? 21.099 57.729 20.210 1.00 25.83 74 VAL A N 1
ATOM 614 C CA . VAL A 1 79 ? 21.261 56.983 18.973 1.00 28.25 74 VAL A CA 1
ATOM 615 C C . VAL A 1 79 ? 21.833 55.604 19.240 1.00 28.13 74 VAL A C 1
ATOM 616 O O . VAL A 1 79 ? 22.798 55.425 19.998 1.00 27.77 74 VAL A O 1
ATOM 620 N N . TYR A 1 80 ? 21.200 54.600 18.636 1.00 22.30 75 TYR A N 1
ATOM 621 C CA . TYR A 1 80 ? 21.765 53.260 18.601 1.00 23.94 75 TYR A CA 1
ATOM 622 C C . TYR A 1 80 ? 22.859 53.146 17.534 1.00 25.48 75 TYR A C 1
ATOM 623 O O . TYR A 1 80 ? 22.643 53.497 16.378 1.00 24.99 75 TYR A O 1
ATOM 632 N N . PHE A 1 81 ? 24.000 52.575 17.877 1.00 23.66 76 PHE A N 1
ATOM 633 C CA . PHE A 1 81 ? 25.086 52.473 16.899 1.00 25.30 76 PHE A CA 1
ATOM 634 C C . PHE A 1 81 ? 25.967 51.253 17.122 1.00 29.00 76 PHE A C 1
ATOM 635 O O . PHE A 1 81 ? 26.466 51.040 18.254 1.00 24.88 76 PHE A O 1
ATOM 643 N N . SER A 1 82 ? 26.145 50.416 16.086 1.00 26.08 77 SER A N 1
ATOM 644 C CA . SER A 1 82 ? 27.127 49.335 16.160 1.00 26.26 77 SER A CA 1
ATOM 645 C C . SER A 1 82 ? 28.263 49.602 15.171 1.00 28.72 77 SER A C 1
ATOM 646 O O . SER A 1 82 ? 28.041 49.976 14.007 1.00 26.93 77 SER A O 1
ATOM 649 N N . GLN A 1 83 ? 29.492 49.540 15.684 1.00 22.16 78 GLN A N 1
ATOM 650 C CA . GLN A 1 83 ? 30.707 49.711 14.873 1.00 22.74 78 GLN A CA 1
ATOM 651 C C . GLN A 1 83 ? 31.097 48.405 14.232 1.00 24.93 78 GLN A C 1
ATOM 652 O O . GLN A 1 83 ? 31.021 47.309 14.850 1.00 26.41 78 GLN A O 1
ATOM 658 N N . GLN A 1 84 ? 31.549 48.446 12.971 1.00 23.24 79 GLN A N 1
ATOM 659 C CA . GLN A 1 84 ? 31.960 47.219 12.329 1.00 21.96 79 GLN A CA 1
ATOM 660 C C . GLN A 1 84 ? 33.237 46.680 12.997 1.00 29.60 79 GLN A C 1
ATOM 661 O O . GLN A 1 84 ? 34.161 47.452 13.300 1.00 26.27 79 GLN A O 1
ATOM 667 N N . VAL A 1 85 ? 33.335 45.360 13.077 1.00 28.31 80 VAL A N 1
ATOM 668 C CA . VAL A 1 85 ? 34.590 44.737 13.472 1.00 31.92 80 VAL A CA 1
ATOM 669 C C . VAL A 1 85 ? 35.236 44.070 12.262 1.00 31.78 80 VAL A C 1
ATOM 670 O O . VAL A 1 85 ? 36.442 43.843 12.243 1.00 36.58 80 VAL A O 1
ATOM 674 N N . ILE A 1 86 ? 34.455 43.742 11.243 1.00 31.16 81 ILE A N 1
ATOM 675 C CA . ILE A 1 86 ? 35.038 43.176 10.046 1.00 32.85 81 ILE A CA 1
ATOM 676 C C . ILE A 1 86 ? 34.552 44.024 8.875 1.00 34.93 81 ILE A C 1
ATOM 677 O O . ILE A 1 86 ? 33.563 44.713 8.981 1.00 36.70 81 ILE A O 1
ATOM 682 N N . GLN A 1 87 ? 35.258 43.974 7.773 1.00 30.99 82 GLN A N 1
ATOM 683 C CA . GLN A 1 87 ? 34.959 44.921 6.716 1.00 29.54 82 GLN A CA 1
ATOM 684 C C . GLN A 1 87 ? 33.685 44.478 5.974 1.00 32.41 82 GLN A C 1
ATOM 685 O O . GLN A 1 87 ? 32.782 45.289 5.757 1.00 33.67 82 GLN A O 1
ATOM 691 N N . ASN A 1 88 ? 33.572 43.204 5.604 1.00 33.39 83 ASN A N 1
ATOM 692 C CA . ASN A 1 88 ? 32.527 42.815 4.646 1.00 33.56 83 ASN A CA 1
ATOM 693 C C . ASN A 1 88 ? 31.105 42.776 5.205 1.00 31.20 83 ASN A C 1
ATOM 694 O O . ASN A 1 88 ? 30.137 42.543 4.489 1.00 30.18 83 ASN A O 1
ATOM 699 N N . ALA A 1 89 ? 30.971 43.042 6.487 1.00 30.20 84 ALA A N 1
ATOM 700 C CA . ALA A 1 89 ? 29.618 43.127 7.063 1.00 29.50 84 ALA A CA 1
ATOM 701 C C . ALA A 1 89 ? 28.882 44.445 6.808 1.00 27.59 84 ALA A C 1
ATOM 702 O O . ALA A 1 89 ? 27.727 44.623 7.294 1.00 26.37 84 ALA A O 1
ATOM 704 N N . CYS A 1 90 ? 29.503 45.375 6.072 1.00 25.89 85 CYS A N 1
ATOM 705 C CA . CYS A 1 90 ? 28.977 46.729 6.051 1.00 25.26 85 CYS A CA 1
ATOM 706 C C . CYS A 1 90 ? 27.504 46.806 5.594 1.00 25.88 85 CYS A C 1
ATOM 707 O O . CYS A 1 90 ? 26.738 47.634 6.124 1.00 25.38 85 CYS A O 1
ATOM 710 N N . ALA A 1 91 ? 27.073 45.981 4.641 1.00 25.15 86 ALA A N 1
ATOM 711 C CA . ALA A 1 91 ? 25.690 46.129 4.194 1.00 22.47 86 ALA A CA 1
ATOM 712 C C . ALA A 1 91 ? 24.684 45.818 5.300 1.00 26.92 86 ALA A C 1
ATOM 713 O O . ALA A 1 91 ? 23.731 46.573 5.500 1.00 23.65 86 ALA A O 1
ATOM 715 N N . SER A 1 92 ? 24.919 44.736 6.042 1.00 27.59 87 SER A N 1
ATOM 716 C CA . SER A 1 92 ? 24.040 44.368 7.140 1.00 25.12 87 SER A CA 1
ATOM 717 C C . SER A 1 92 ? 24.216 45.317 8.307 1.00 26.29 87 SER A C 1
ATOM 718 O O . SER A 1 92 ? 23.256 45.654 9.012 1.00 29.26 87 SER A O 1
ATOM 721 N N . GLN A 1 93 ? 25.430 45.774 8.503 1.00 24.58 88 GLN A N 1
ATOM 722 C CA . GLN A 1 93 ? 25.665 46.684 9.649 1.00 27.64 88 GLN A CA 1
ATOM 723 C C . GLN A 1 93 ? 24.932 48.022 9.420 1.00 30.13 88 GLN A C 1
ATOM 724 O O . GLN A 1 93 ? 24.314 48.580 10.352 1.00 26.00 88 GLN A O 1
ATOM 730 N N . ALA A 1 94 ? 24.999 48.522 8.187 1.00 21.40 89 ALA A N 1
ATOM 731 C CA . ALA A 1 94 ? 24.329 49.783 7.813 1.00 22.71 89 ALA A CA 1
ATOM 732 C C . ALA A 1 94 ? 22.851 49.572 8.016 1.00 22.88 89 ALA A C 1
ATOM 733 O O . ALA A 1 94 ? 22.153 50.430 8.568 1.00 24.08 89 ALA A O 1
ATOM 735 N N . LEU A 1 95 ? 22.320 48.464 7.477 1.00 24.56 90 LEU A N 1
ATOM 736 C CA . LEU A 1 95 ? 20.870 48.231 7.568 1.00 24.54 90 LEU A CA 1
ATOM 737 C C . LEU A 1 95 ? 20.379 48.056 9.007 1.00 26.31 90 LEU A C 1
ATOM 738 O O . LEU A 1 95 ? 19.349 48.639 9.417 1.00 25.54 90 LEU A O 1
ATOM 743 N N . ILE A 1 96 ? 21.122 47.314 9.828 1.00 20.75 91 ILE A N 1
ATOM 744 C CA . ILE A 1 96 ? 20.681 47.133 11.208 1.00 24.06 91 ILE A CA 1
ATOM 745 C C . ILE A 1 96 ? 20.840 48.446 12.035 1.00 23.72 91 ILE A C 1
ATOM 746 O O . ILE A 1 96 ? 19.952 48.792 12.813 1.00 22.67 91 ILE A O 1
ATOM 751 N N . ASN A 1 97 ? 21.895 49.218 11.783 1.00 23.56 92 ASN A N 1
ATOM 752 C CA . ASN A 1 97 ? 22.002 50.561 12.390 1.00 23.06 92 ASN A CA 1
ATOM 753 C C . ASN A 1 97 ? 20.818 51.436 12.058 1.00 25.61 92 ASN A C 1
ATOM 754 O O . ASN A 1 97 ? 20.366 52.199 12.918 1.00 29.96 92 ASN A O 1
ATOM 759 N N . LEU A 1 98 ? 20.275 51.294 10.826 1.00 21.81 93 LEU A N 1
ATOM 760 C CA . LEU A 1 98 ? 19.113 52.071 10.417 1.00 23.30 93 LEU A CA 1
ATOM 761 C C . LEU A 1 98 ? 17.903 51.560 11.217 1.00 21.46 93 LEU A C 1
ATOM 762 O O . LEU A 1 98 ? 17.205 52.337 11.872 1.00 24.07 93 LEU A O 1
ATOM 767 N N . LEU A 1 99 ? 17.619 50.249 11.112 1.00 23.98 94 LEU A N 1
ATOM 768 C CA . LEU A 1 99 ? 16.392 49.686 11.656 1.00 25.31 94 LEU A CA 1
ATOM 769 C C . LEU A 1 99 ? 16.341 49.848 13.156 1.00 23.83 94 LEU A C 1
ATOM 770 O O . LEU A 1 99 ? 15.246 50.025 13.718 1.00 24.74 94 LEU A O 1
ATOM 775 N N . LEU A 1 100 ? 17.492 49.739 13.841 1.00 21.16 95 LEU A N 1
ATOM 776 C CA . LEU A 1 100 ? 17.431 49.781 15.300 1.00 24.05 95 LEU A CA 1
ATOM 777 C C . LEU A 1 100 ? 17.238 51.194 15.837 1.00 27.80 95 LEU A C 1
ATOM 778 O O . LEU A 1 100 ? 17.144 51.413 17.059 1.00 29.58 95 LEU A O 1
ATOM 783 N N . ASN A 1 101 ? 17.192 52.145 14.920 1.00 25.31 96 ASN A N 1
ATOM 784 C CA . ASN A 1 101 ? 16.816 53.527 15.263 1.00 29.11 96 ASN A CA 1
ATOM 785 C C . ASN A 1 101 ? 15.401 53.909 14.848 1.00 41.93 96 ASN A C 1
ATOM 786 O O . ASN A 1 101 ? 15.037 55.078 14.934 1.00 45.24 96 ASN A O 1
ATOM 791 N N . CYS A 1 102 ? 14.605 52.938 14.394 1.00 37.60 97 CYS A N 1
ATOM 792 C CA . CYS A 1 102 ? 13.203 53.235 14.027 1.00 37.40 97 CYS A CA 1
ATOM 793 C C . CYS A 1 102 ? 12.340 53.166 15.258 1.00 43.38 97 CYS A C 1
ATOM 794 O O . CYS A 1 102 ? 12.563 52.357 16.173 1.00 49.25 97 CYS A O 1
ATOM 797 N N . ASP A 1 103 ? 11.391 54.078 15.346 1.00 36.08 98 ASP A N 1
ATOM 798 C CA . ASP A 1 103 ? 10.287 53.922 16.259 1.00 37.50 98 ASP A CA 1
ATOM 799 C C . ASP A 1 103 ? 9.190 54.561 15.447 1.00 39.81 98 ASP A C 1
ATOM 800 O O . ASP A 1 103 ? 9.187 55.786 15.262 1.00 45.49 98 ASP A O 1
ATOM 805 N N . HIS A 1 104 ? 8.319 53.745 14.852 1.00 34.15 99 HIS A N 1
ATOM 806 C CA . HIS A 1 104 ? 7.380 54.314 13.907 1.00 31.19 99 HIS A CA 1
ATOM 807 C C . HIS A 1 104 ? 6.239 53.313 13.801 1.00 34.78 99 HIS A C 1
ATOM 808 O O . HIS A 1 104 ? 6.484 52.106 13.881 1.00 37.41 99 HIS A O 1
ATOM 815 N N . PRO A 1 105 ? 4.997 53.782 13.690 1.00 34.23 100 PRO A N 1
ATOM 816 C CA . PRO A 1 105 ? 3.945 52.754 13.749 1.00 37.18 100 PRO A CA 1
ATOM 817 C C . PRO A 1 105 ? 3.954 51.735 12.584 1.00 36.30 100 PRO A C 1
ATOM 818 O O . PRO A 1 105 ? 3.329 50.669 12.730 1.00 36.82 100 PRO A O 1
ATOM 822 N N . ASP A 1 106 ? 4.668 52.013 11.503 1.00 38.63 101 ASP A N 1
ATOM 823 C CA . ASP A 1 106 ? 4.665 51.110 10.339 1.00 36.93 101 ASP A CA 1
ATOM 824 C C . ASP A 1 106 ? 5.751 50.040 10.472 1.00 39.91 101 ASP A C 1
ATOM 825 O O . ASP A 1 106 ? 5.752 49.033 9.747 1.00 38.13 101 ASP A O 1
ATOM 830 N N . VAL A 1 107 ? 6.679 50.278 11.391 1.00 38.04 102 VAL A N 1
ATOM 831 C CA . VAL A 1 107 ? 7.785 49.353 11.609 1.00 35.51 102 VAL A CA 1
ATOM 832 C C . VAL A 1 107 ? 7.558 48.339 12.732 1.00 35.95 102 VAL A C 1
ATOM 833 O O . VAL A 1 107 ? 7.210 48.699 13.871 1.00 34.75 102 VAL A O 1
ATOM 837 N N . ASP A 1 108 ? 7.757 47.055 12.411 1.00 31.12 103 ASP A N 1
ATOM 838 C CA . ASP A 1 108 ? 7.842 46.014 13.461 1.00 35.86 103 ASP A CA 1
ATOM 839 C C . ASP A 1 108 ? 9.133 45.254 13.292 1.00 33.16 103 ASP A C 1
ATOM 840 O O . ASP A 1 108 ? 9.283 44.546 12.288 1.00 29.26 103 ASP A O 1
ATOM 845 N N . LEU A 1 109 ? 10.063 45.377 14.264 1.00 27.52 104 LEU A N 1
ATOM 846 C CA . LEU A 1 109 ? 11.385 44.829 14.082 1.00 27.40 104 LEU A CA 1
ATOM 847 C C . LEU A 1 109 ? 11.312 43.296 14.033 1.00 26.42 104 LEU A C 1
ATOM 848 O O . LEU A 1 109 ? 12.222 42.661 13.508 1.00 28.96 104 LEU A O 1
ATOM 853 N N . GLY A 1 110 ? 10.323 42.706 14.711 1.00 25.73 105 GLY A N 1
ATOM 854 C CA . GLY A 1 110 ? 10.265 41.248 14.856 1.00 27.83 105 GLY A CA 1
ATOM 855 C C . GLY A 1 110 ? 11.160 40.803 16.021 1.00 30.61 105 GLY A C 1
ATOM 856 O O . GLY A 1 110 ? 11.992 41.571 16.518 1.00 31.56 105 GLY A O 1
ATOM 857 N N . PRO A 1 111 ? 10.964 39.568 16.506 1.00 33.61 106 PRO A N 1
ATOM 858 C CA . PRO A 1 111 ? 11.575 39.155 17.768 1.00 32.87 106 PRO A CA 1
ATOM 859 C C . PRO A 1 111 ? 13.082 39.045 17.676 1.00 28.79 106 PRO A C 1
ATOM 860 O O . PRO A 1 111 ? 13.719 39.292 18.679 1.00 31.11 106 PRO A O 1
ATOM 864 N N . THR A 1 112 ? 13.633 38.702 16.512 1.00 29.86 107 THR A N 1
ATOM 865 C CA . THR A 1 112 ? 15.086 38.579 16.405 1.00 31.72 107 THR A CA 1
ATOM 866 C C . THR A 1 112 ? 15.778 39.910 16.604 1.00 31.12 107 THR A C 1
ATOM 867 O O . THR A 1 112 ? 16.669 40.022 17.440 1.00 30.64 107 THR A O 1
ATOM 871 N N . LEU A 1 113 ? 15.401 40.918 15.840 1.00 28.19 108 LEU A N 1
ATOM 872 C CA . LEU A 1 113 ? 16.077 42.234 15.970 1.00 24.71 108 LEU A CA 1
ATOM 873 C C . LEU A 1 113 ? 15.688 42.914 17.255 1.00 23.71 108 LEU A C 1
ATOM 874 O O . LEU A 1 113 ? 16.466 43.665 17.827 1.00 28.18 108 LEU A O 1
ATOM 879 N N . LYS A 1 114 ? 14.461 42.695 17.714 1.00 27.27 109 LYS A N 1
ATOM 880 C CA . LYS A 1 114 ? 14.024 43.288 19.014 1.00 28.88 109 LYS A CA 1
ATOM 881 C C . LYS A 1 114 ? 14.871 42.809 20.151 1.00 30.39 109 LYS A C 1
ATOM 882 O O . LYS A 1 114 ? 15.392 43.583 20.945 1.00 27.96 109 LYS A O 1
ATOM 888 N N . GLU A 1 115 ? 15.039 41.510 20.226 1.00 27.71 110 GLU A N 1
ATOM 889 C CA . GLU A 1 115 ? 15.856 40.975 21.325 1.00 28.33 110 GLU A CA 1
ATOM 890 C C . GLU A 1 115 ? 17.338 41.304 21.164 1.00 27.75 110 GLU A C 1
ATOM 891 O O . GLU A 1 115 ? 18.079 41.451 22.147 1.00 30.61 110 GLU A O 1
ATOM 897 N N . PHE A 1 116 ? 17.771 41.414 19.927 1.00 26.58 111 PHE A N 1
ATOM 898 C CA . PHE A 1 116 ? 19.146 41.806 19.648 1.00 26.12 111 PHE A CA 1
ATOM 899 C C . PHE A 1 116 ? 19.384 43.234 20.133 1.00 26.73 111 PHE A C 1
ATOM 900 O O . PHE A 1 116 ? 20.390 43.545 20.808 1.00 26.40 111 PHE A O 1
ATOM 908 N N . LYS A 1 117 ? 18.432 44.109 19.824 1.00 26.02 112 LYS A N 1
ATOM 909 C CA . LYS A 1 117 ? 18.519 45.499 20.283 1.00 27.97 112 LYS A CA 1
ATOM 910 C C . LYS A 1 117 ? 18.502 45.546 21.797 1.00 29.94 112 LYS A C 1
ATOM 911 O O . LYS A 1 117 ? 19.290 46.248 22.412 1.00 27.98 112 LYS A O 1
ATOM 917 N N . ASP A 1 118 ? 17.615 44.758 22.410 1.00 26.68 113 ASP A N 1
ATOM 918 C CA . ASP A 1 118 ? 17.481 44.774 23.865 1.00 29.01 113 ASP A CA 1
ATOM 919 C C . ASP A 1 118 ? 18.764 44.278 24.496 1.00 30.62 113 ASP A C 1
ATOM 920 O O . ASP A 1 118 ? 19.191 44.778 25.569 1.00 28.57 113 ASP A O 1
ATOM 925 N N . PHE A 1 119 ? 19.386 43.270 23.880 1.00 26.06 114 PHE A N 1
ATOM 926 C CA . PHE A 1 119 ? 20.635 42.734 24.453 1.00 29.40 114 PHE A CA 1
ATOM 927 C C . PHE A 1 119 ? 21.780 43.745 24.304 1.00 30.22 114 PHE A C 1
ATOM 928 O O . PHE A 1 119 ? 22.561 43.934 25.253 1.00 30.26 114 PHE A O 1
ATOM 936 N N . THR A 1 120 ? 21.860 44.437 23.144 1.00 26.11 115 THR A N 1
ATOM 937 C CA . THR A 1 120 ? 23.054 45.242 22.808 1.00 25.02 115 THR A CA 1
ATOM 938 C C . THR A 1 120 ? 22.935 46.742 23.084 1.00 28.73 115 THR A C 1
ATOM 939 O O . THR A 1 120 ? 23.885 47.491 22.926 1.00 27.25 115 THR A O 1
ATOM 943 N N . TYR A 1 121 ? 21.785 47.159 23.563 1.00 26.47 116 TYR A N 1
ATOM 944 C CA . TYR A 1 121 ? 21.446 48.558 23.649 1.00 27.46 116 TYR A CA 1
ATOM 945 C C . TYR A 1 121 ? 22.325 49.307 24.658 1.00 28.36 116 TYR A C 1
ATOM 946 O O . TYR A 1 121 ? 22.546 50.535 24.536 1.00 34.97 116 TYR A O 1
ATOM 955 N N . ASP A 1 122 ? 22.724 48.584 25.680 1.00 30.32 117 ASP A N 1
ATOM 956 C CA . ASP A 1 122 ? 23.552 49.159 26.768 1.00 31.33 117 ASP A CA 1
ATOM 957 C C . ASP A 1 122 ? 25.015 48.714 26.688 1.00 29.74 117 ASP A C 1
ATOM 958 O O . ASP A 1 122 ? 25.834 48.949 27.619 1.00 32.59 117 ASP A O 1
ATOM 963 N N . LEU A 1 123 ? 25.378 48.049 25.597 1.00 25.69 118 LEU A N 1
ATOM 964 C CA . LEU A 1 123 ? 26.788 47.684 25.358 1.00 25.66 118 LEU A CA 1
ATOM 965 C C . LEU A 1 123 ? 27.513 48.775 24.602 1.00 26.58 118 LEU A C 1
ATOM 966 O O . LEU A 1 123 ? 26.871 49.602 23.930 1.00 25.63 118 LEU A O 1
ATOM 971 N N . ASP A 1 124 ? 28.848 48.745 24.645 1.00 23.21 119 ASP A N 1
ATOM 972 C CA . ASP A 1 124 ? 29.662 49.729 23.925 1.00 21.99 119 ASP A CA 1
ATOM 973 C C . ASP A 1 124 ? 29.469 49.427 22.446 1.00 23.33 119 ASP A C 1
ATOM 974 O O . ASP A 1 124 ? 29.281 48.264 22.098 1.00 25.39 119 ASP A O 1
ATOM 979 N N . SER A 1 125 ? 29.534 50.444 21.591 1.00 22.23 120 SER A N 1
ATOM 980 C CA . SER A 1 125 ? 29.298 50.230 20.126 1.00 27.71 120 SER A CA 1
ATOM 981 C C . SER A 1 125 ? 30.179 49.167 19.482 1.00 25.77 120 SER A C 1
ATOM 982 O O . SER A 1 125 ? 29.752 48.455 18.567 1.00 22.92 120 SER A O 1
ATOM 985 N N . ALA A 1 126 ? 31.420 49.035 19.931 1.00 24.72 121 ALA A N 1
ATOM 986 C CA . ALA A 1 126 ? 32.336 48.032 19.354 1.00 25.02 121 ALA A CA 1
ATOM 987 C C . ALA A 1 126 ? 31.885 46.634 19.751 1.00 21.93 121 ALA A C 1
ATOM 988 O O . ALA A 1 126 ? 31.903 45.675 18.931 1.00 24.84 121 ALA A O 1
ATOM 990 N N . SER A 1 127 ? 31.425 46.464 20.988 1.00 25.24 122 SER A N 1
ATOM 991 C CA . SER A 1 127 ? 30.898 45.155 21.388 1.00 24.60 122 SER A CA 1
ATOM 992 C C . SER A 1 127 ? 29.601 44.838 20.665 1.00 25.53 122 SER A C 1
ATOM 993 O O . SER A 1 127 ? 29.384 43.673 20.311 1.00 25.95 122 SER A O 1
ATOM 996 N N . ARG A 1 128 ? 28.749 45.844 20.467 1.00 24.77 123 ARG A N 1
ATOM 997 C CA . ARG A 1 128 ? 27.490 45.685 19.688 1.00 25.22 123 ARG A CA 1
ATOM 998 C C . ARG A 1 128 ? 27.880 45.126 18.312 1.00 26.06 123 ARG A C 1
ATOM 999 O O . ARG A 1 128 ? 27.253 44.213 17.785 1.00 23.48 123 ARG A O 1
ATOM 1007 N N . GLY A 1 129 ? 28.930 45.672 17.720 1.00 27.32 124 GLY A N 1
ATOM 1008 C CA . GLY A 1 129 ? 29.380 45.203 16.421 1.00 25.90 124 GLY A CA 1
ATOM 1009 C C . GLY A 1 129 ? 29.855 43.767 16.415 1.00 27.46 124 GLY A C 1
ATOM 1010 O O . GLY A 1 129 ? 29.573 43.068 15.460 1.00 25.16 124 GLY A O 1
ATOM 1011 N N . LEU A 1 130 ? 30.580 43.329 17.456 1.00 21.98 125 LEU A N 1
ATOM 1012 C CA . LEU A 1 130 ? 31.125 41.988 17.448 1.00 25.59 125 LEU A CA 1
ATOM 1013 C C . LEU A 1 130 ? 29.936 41.028 17.607 1.00 24.80 125 LEU A C 1
ATOM 1014 O O . LEU A 1 130 ? 29.883 39.972 16.969 1.00 29.10 125 LEU A O 1
ATOM 1019 N N . CYS A 1 131 ? 28.959 41.422 18.431 1.00 26.02 126 CYS A N 1
ATOM 1020 C CA . CYS A 1 131 ? 27.761 40.614 18.616 1.00 27.87 126 CYS A CA 1
ATOM 1021 C C . CYS A 1 131 ? 27.000 40.425 17.311 1.00 29.67 126 CYS A C 1
ATOM 1022 O O . CYS A 1 131 ? 26.550 39.305 16.989 1.00 32.99 126 CYS A O 1
ATOM 1025 N N . LEU A 1 132 ? 26.880 41.509 16.550 1.00 26.65 127 LEU A N 1
ATOM 1026 C CA . LEU A 1 132 ? 26.264 41.426 15.208 1.00 29.26 127 LEU A CA 1
ATOM 1027 C C . LEU A 1 132 ? 27.070 40.450 14.324 1.00 31.03 127 LEU A C 1
ATOM 1028 O O . LEU A 1 132 ? 26.514 39.532 13.723 1.00 27.61 127 LEU A O 1
ATOM 1033 N N . THR A 1 133 ? 28.390 40.651 14.265 1.00 31.93 128 THR A N 1
ATOM 1034 C CA . THR A 1 133 ? 29.262 39.873 13.384 1.00 30.67 128 THR A CA 1
ATOM 1035 C C . THR A 1 133 ? 29.199 38.376 13.686 1.00 31.87 128 THR A C 1
ATOM 1036 O O . THR A 1 133 ? 29.267 37.532 12.783 1.00 33.22 128 THR A O 1
ATOM 1040 N N . ASN A 1 134 ? 29.055 38.034 14.969 1.00 31.08 129 ASN A N 1
ATOM 1041 C CA . ASN A 1 134 ? 29.009 36.638 15.348 1.00 28.68 129 ASN A CA 1
ATOM 1042 C C . ASN A 1 134 ? 27.602 36.038 15.448 1.00 34.44 129 ASN A C 1
ATOM 1043 O O . ASN A 1 134 ? 27.426 34.901 15.894 1.00 38.80 129 ASN A O 1
ATOM 1048 N N . SER A 1 135 ? 26.589 36.776 15.028 1.00 33.39 130 SER A N 1
ATOM 1049 C CA A SER A 1 135 ? 25.231 36.243 15.006 0.57 29.53 130 SER A CA 1
ATOM 1050 C CA B SER A 1 135 ? 25.258 36.193 15.036 0.43 29.70 130 SER A CA 1
ATOM 1051 C C . SER A 1 135 ? 25.026 35.340 13.790 1.00 32.22 130 SER A C 1
ATOM 1052 O O . SER A 1 135 ? 25.046 35.828 12.682 1.00 34.62 130 SER A O 1
ATOM 1057 N N . GLU A 1 136 ? 24.806 34.060 14.013 1.00 38.85 131 GLU A N 1
ATOM 1058 C CA . GLU A 1 136 ? 24.650 33.124 12.904 1.00 40.86 131 GLU A CA 1
ATOM 1059 C C . GLU A 1 136 ? 23.391 33.371 12.112 1.00 40.34 131 GLU A C 1
ATOM 1060 O O . GLU A 1 136 ? 23.395 33.220 10.880 1.00 39.14 131 GLU A O 1
ATOM 1066 N N . LYS A 1 137 ? 22.325 33.816 12.779 1.00 38.95 132 LYS A N 1
ATOM 1067 C CA . LYS A 1 137 ? 21.099 34.190 12.070 1.00 41.40 132 LYS A CA 1
ATOM 1068 C C . LYS A 1 137 ? 21.302 35.356 11.100 1.00 42.70 132 LYS A C 1
ATOM 1069 O O . LYS A 1 137 ? 20.849 35.332 9.947 1.00 42.68 132 LYS A O 1
ATOM 1075 N N . ILE A 1 138 ? 21.954 36.409 11.573 1.00 36.69 133 ILE A N 1
ATOM 1076 C CA A ILE A 1 138 ? 22.149 37.578 10.736 0.55 35.25 133 ILE A CA 1
ATOM 1077 C CA B ILE A 1 138 ? 22.150 37.589 10.739 0.45 35.36 133 ILE A CA 1
ATOM 1078 C C . ILE A 1 138 ? 23.121 37.288 9.593 1.00 35.29 133 ILE A C 1
ATOM 1079 O O . ILE A 1 138 ? 22.884 37.682 8.439 1.00 37.46 133 ILE A O 1
ATOM 1088 N N . ARG A 1 139 ? 24.211 36.604 9.916 1.00 31.54 134 ARG A N 1
ATOM 1089 C CA . ARG A 1 139 ? 25.221 36.250 8.921 1.00 31.47 134 ARG A CA 1
ATOM 1090 C C . ARG A 1 139 ? 24.609 35.365 7.817 1.00 29.57 134 ARG A C 1
ATOM 1091 O O . ARG A 1 139 ? 24.894 35.511 6.606 1.00 31.73 134 ARG A O 1
ATOM 1099 N N . ALA A 1 140 ? 23.794 34.383 8.222 1.00 34.25 135 ALA A N 1
ATOM 1100 C CA . ALA A 1 140 ? 23.103 33.532 7.266 1.00 36.54 135 ALA A CA 1
ATOM 1101 C C . ALA A 1 140 ? 22.253 34.303 6.313 1.00 36.55 135 ALA A C 1
ATOM 1102 O O . ALA A 1 140 ? 22.252 34.008 5.126 1.00 34.97 135 ALA A O 1
ATOM 1104 N N . VAL A 1 141 ? 21.465 35.248 6.819 1.00 33.63 136 VAL A N 1
ATOM 1105 C CA . VAL A 1 141 ? 20.611 36.010 5.915 1.00 36.12 136 VAL A CA 1
ATOM 1106 C C . VAL A 1 141 ? 21.465 36.842 4.954 1.00 34.86 136 VAL A C 1
ATOM 1107 O O . VAL A 1 141 ? 21.246 36.812 3.745 1.00 36.98 136 VAL A O 1
ATOM 1111 N N . HIS A 1 142 ? 22.401 37.619 5.509 1.00 30.90 137 HIS A N 1
ATOM 1112 C CA . HIS A 1 142 ? 23.388 38.371 4.725 1.00 32.95 137 HIS A CA 1
ATOM 1113 C C . HIS A 1 142 ? 23.997 37.538 3.573 1.00 36.64 137 HIS A C 1
ATOM 1114 O O . HIS A 1 142 ? 23.874 37.912 2.376 1.00 33.35 137 HIS A O 1
ATOM 1121 N N . ASN A 1 143 ? 24.637 36.412 3.921 1.00 34.49 138 ASN A N 1
ATOM 1122 C CA . ASN A 1 143 ? 25.377 35.644 2.914 1.00 35.46 138 ASN A CA 1
ATOM 1123 C C . ASN A 1 143 ? 24.489 35.038 1.851 1.00 38.51 138 ASN A C 1
ATOM 1124 O O . ASN A 1 143 ? 24.928 34.838 0.710 1.00 40.21 138 ASN A O 1
ATOM 1129 N N . SER A 1 144 ? 23.248 34.730 2.220 1.00 38.35 139 SER A N 1
ATOM 1130 C CA . SER A 1 144 ? 22.299 34.168 1.232 1.00 39.64 139 SER A CA 1
ATOM 1131 C C . SER A 1 144 ? 22.055 35.111 0.051 1.00 43.01 139 SER A C 1
ATOM 1132 O O . SER A 1 144 ? 21.564 34.686 -0.988 1.00 41.86 139 SER A O 1
ATOM 1135 N N . PHE A 1 145 ? 22.397 36.390 0.201 1.00 44.11 140 PHE A N 1
ATOM 1136 C CA . PHE A 1 145 ? 22.283 37.346 -0.923 1.00 41.77 140 PHE A CA 1
ATOM 1137 C C . PHE A 1 145 ? 23.633 37.707 -1.591 1.00 44.60 140 PHE A C 1
ATOM 1138 O O . PHE A 1 145 ? 23.656 38.523 -2.506 1.00 45.96 140 PHE A O 1
ATOM 1146 N N . GLY A 1 146 ? 24.739 37.092 -1.170 1.00 46.18 141 GLY A N 1
ATOM 1147 C CA . GLY A 1 146 ? 26.043 37.383 -1.763 1.00 48.55 141 GLY A CA 1
ATOM 1148 C C . GLY A 1 146 ? 26.521 36.376 -2.791 1.00 53.20 141 GLY A C 1
ATOM 1149 O O . GLY A 1 146 ? 26.039 36.394 -3.926 1.00 62.60 141 GLY A O 1
ATOM 1150 N N . GLN A 1 157 ? 40.297 43.639 -1.755 1.00 70.53 152 GLN A N 1
ATOM 1151 C CA . GLN A 1 157 ? 39.471 44.609 -1.034 1.00 65.58 152 GLN A CA 1
ATOM 1152 C C . GLN A 1 157 ? 40.243 45.335 0.073 1.00 62.87 152 GLN A C 1
ATOM 1153 O O . GLN A 1 157 ? 39.986 45.113 1.264 1.00 61.47 152 GLN A O 1
ATOM 1159 N N . LYS A 1 158 ? 41.161 46.222 -0.307 1.00 60.86 153 LYS A N 1
ATOM 1160 C CA . LYS A 1 158 ? 41.918 46.968 0.706 1.00 58.78 153 LYS A CA 1
ATOM 1161 C C . LYS A 1 158 ? 41.531 48.454 0.751 1.00 47.18 153 LYS A C 1
ATOM 1162 O O . LYS A 1 158 ? 41.650 49.163 -0.241 1.00 46.00 153 LYS A O 1
ATOM 1168 N N . LEU A 1 159 ? 41.066 48.919 1.905 1.00 43.14 154 LEU A N 1
ATOM 1169 C CA . LEU A 1 159 ? 40.636 50.303 2.048 1.00 41.95 154 LEU A CA 1
ATOM 1170 C C . LEU A 1 159 ? 41.741 51.224 1.619 1.00 43.85 154 LEU A C 1
ATOM 1171 O O . LEU A 1 159 ? 41.502 52.259 1.001 1.00 44.88 154 LEU A O 1
ATOM 1176 N N . ASP A 1 160 ? 42.959 50.810 1.963 1.00 43.24 155 ASP A N 1
ATOM 1177 C CA . ASP A 1 160 ? 44.189 51.509 1.653 1.00 47.62 155 ASP A CA 1
ATOM 1178 C C . ASP A 1 160 ? 44.343 51.821 0.161 1.00 48.40 155 ASP A C 1
ATOM 1179 O O . ASP A 1 160 ? 44.981 52.809 -0.205 1.00 51.16 155 ASP A O 1
ATOM 1184 N N . GLU A 1 161 ? 43.779 50.973 -0.702 1.00 42.06 156 GLU A N 1
ATOM 1185 C CA . GLU A 1 161 ? 43.869 51.152 -2.141 1.00 44.78 156 GLU A CA 1
ATOM 1186 C C . GLU A 1 161 ? 42.642 51.877 -2.696 1.00 42.10 156 GLU A C 1
ATOM 1187 O O . GLU A 1 161 ? 42.544 52.110 -3.897 1.00 42.12 156 GLU A O 1
ATOM 1193 N N . GLU A 1 162 ? 41.697 52.221 -1.822 1.00 40.22 157 GLU A N 1
ATOM 1194 C CA . GLU A 1 162 ? 40.542 53.038 -2.245 1.00 40.39 157 GLU A CA 1
ATOM 1195 C C . GLU A 1 162 ? 39.745 52.421 -3.398 1.00 42.83 157 GLU A C 1
ATOM 1196 O O . GLU A 1 162 ? 39.311 53.137 -4.354 1.00 39.24 157 GLU A O 1
ATOM 1202 N N . ASP A 1 163 ? 39.540 51.106 -3.310 1.00 42.91 158 ASP A N 1
ATOM 1203 C CA . ASP A 1 163 ? 38.731 50.403 -4.320 1.00 45.82 158 ASP A CA 1
ATOM 1204 C C . ASP A 1 163 ? 37.576 49.613 -3.686 1.00 41.63 158 ASP A C 1
ATOM 1205 O O . ASP A 1 163 ? 36.908 48.816 -4.367 1.00 44.64 158 ASP A O 1
ATOM 1210 N N . VAL A 1 164 ? 37.308 49.894 -2.406 1.00 32.53 159 VAL A N 1
ATOM 1211 C CA . VAL A 1 164 ? 36.214 49.262 -1.665 1.00 30.54 159 VAL A CA 1
ATOM 1212 C C . VAL A 1 164 ? 34.984 50.144 -1.669 1.00 30.82 159 VAL A C 1
ATOM 1213 O O . VAL A 1 164 ? 35.066 51.358 -1.387 1.00 31.46 159 VAL A O 1
ATOM 1217 N N . PHE A 1 165 ? 33.827 49.566 -2.003 1.00 29.13 160 PHE A N 1
ATOM 1218 C CA . PHE A 1 165 ? 32.564 50.311 -1.961 1.00 25.97 160 PHE A CA 1
ATOM 1219 C C . PHE A 1 165 ? 31.933 50.077 -0.607 1.00 27.26 160 PHE A C 1
ATOM 1220 O O . PHE A 1 165 ? 31.853 48.934 -0.150 1.00 29.92 160 PHE A O 1
ATOM 1228 N N . HIS A 1 166 ? 31.502 51.165 0.032 1.00 25.25 161 HIS A N 1
ATOM 1229 C CA . HIS A 1 166 ? 31.074 51.135 1.422 1.00 27.03 161 HIS A CA 1
ATOM 1230 C C . HIS A 1 166 ? 29.600 51.490 1.512 1.00 28.95 161 HIS A C 1
ATOM 1231 O O . HIS A 1 166 ? 29.108 52.315 0.730 1.00 26.13 161 HIS A O 1
ATOM 1238 N N . PHE A 1 167 ? 28.859 50.850 2.418 1.00 23.69 162 PHE A N 1
ATOM 1239 C CA . PHE A 1 167 ? 27.446 51.252 2.697 1.00 22.19 162 PHE A CA 1
ATOM 1240 C C . PHE A 1 167 ? 27.355 51.974 4.014 1.00 24.11 162 PHE A C 1
ATOM 1241 O O . PHE A 1 167 ? 27.887 51.468 5.045 1.00 23.48 162 PHE A O 1
ATOM 1249 N N . VAL A 1 168 ? 26.720 53.153 3.998 1.00 24.00 163 VAL A N 1
ATOM 1250 C CA . VAL A 1 168 ? 26.401 53.861 5.228 1.00 23.22 163 VAL A CA 1
ATOM 1251 C C . VAL A 1 168 ? 24.921 54.234 5.259 1.00 29.11 163 VAL A C 1
ATOM 1252 O O . VAL A 1 168 ? 24.204 54.161 4.239 1.00 26.97 163 VAL A O 1
ATOM 1256 N N . THR A 1 169 ? 24.469 54.652 6.435 1.00 22.47 164 THR A N 1
ATOM 1257 C CA . THR A 1 169 ? 23.057 54.868 6.716 1.00 26.24 164 THR A CA 1
ATOM 1258 C C . THR A 1 169 ? 22.810 56.302 7.194 1.00 26.68 164 THR A C 1
ATOM 1259 O O . THR A 1 169 ? 23.645 56.904 7.918 1.00 22.98 164 THR A O 1
ATOM 1263 N N . TYR A 1 170 ? 21.675 56.875 6.778 1.00 24.51 165 TYR A N 1
ATOM 1264 C CA . TYR A 1 170 ? 21.304 58.227 7.262 1.00 25.61 165 TYR A CA 1
ATOM 1265 C C . TYR A 1 170 ? 19.958 58.068 7.923 1.00 32.25 165 TYR A C 1
ATOM 1266 O O . TYR A 1 170 ? 19.033 57.473 7.331 1.00 28.09 165 TYR A O 1
ATOM 1275 N N . VAL A 1 171 ? 19.819 58.590 9.142 1.00 22.36 166 VAL A N 1
ATOM 1276 C CA A VAL A 1 171 ? 18.576 58.408 9.868 0.63 24.05 166 VAL A CA 1
ATOM 1277 C CA B VAL A 1 171 ? 18.558 58.429 9.882 0.37 23.93 166 VAL A CA 1
ATOM 1278 C C . VAL A 1 171 ? 18.340 59.619 10.765 1.00 26.68 166 VAL A C 1
ATOM 1279 O O . VAL A 1 171 ? 19.324 60.172 11.350 1.00 28.59 166 VAL A O 1
ATOM 1286 N N . PRO A 1 172 ? 17.060 60.062 10.892 1.00 24.10 167 PRO A N 1
ATOM 1287 C CA . PRO A 1 172 ? 16.640 61.093 11.838 1.00 23.51 167 PRO A CA 1
ATOM 1288 C C . PRO A 1 172 ? 16.383 60.462 13.214 1.00 28.36 167 PRO A C 1
ATOM 1289 O O . PRO A 1 172 ? 15.796 59.399 13.273 1.00 27.66 167 PRO A O 1
ATOM 1293 N N . VAL A 1 173 ? 16.831 61.102 14.285 1.00 27.71 168 VAL A N 1
ATOM 1294 C CA . VAL A 1 173 ? 16.458 60.663 15.629 1.00 29.34 168 VAL A CA 1
ATOM 1295 C C . VAL A 1 173 ? 16.202 61.942 16.426 1.00 27.94 168 VAL A C 1
ATOM 1296 O O . VAL A 1 173 ? 17.085 62.829 16.554 1.00 30.85 168 VAL A O 1
ATOM 1300 N N . ASN A 1 174 ? 15.004 62.055 16.970 1.00 31.29 169 ASN A N 1
ATOM 1301 C CA . ASN A 1 174 ? 14.596 63.313 17.606 1.00 34.52 169 ASN A CA 1
ATOM 1302 C C . ASN A 1 174 ? 14.737 64.513 16.693 1.00 39.15 169 ASN A C 1
ATOM 1303 O O . ASN A 1 174 ? 14.214 64.487 15.601 1.00 38.47 169 ASN A O 1
ATOM 1308 N N . ASP A 1 175 ? 15.460 65.544 17.131 1.00 43.14 170 ASP A N 1
ATOM 1309 C CA . ASP A 1 175 ? 15.629 66.720 16.275 1.00 41.71 170 ASP A CA 1
ATOM 1310 C C . ASP A 1 175 ? 16.923 66.669 15.472 1.00 36.10 170 ASP A C 1
ATOM 1311 O O . ASP A 1 175 ? 17.294 67.659 14.867 1.00 37.78 170 ASP A O 1
ATOM 1316 N N . GLY A 1 176 ? 17.626 65.533 15.464 1.00 33.58 171 GLY A N 1
ATOM 1317 C CA . GLY A 1 176 ? 18.899 65.491 14.773 1.00 30.27 171 GLY A CA 1
ATOM 1318 C C . GLY A 1 176 ? 18.888 64.530 13.600 1.00 29.31 171 GLY A C 1
ATOM 1319 O O . GLY A 1 176 ? 17.969 63.723 13.483 1.00 27.79 171 GLY A O 1
ATOM 1320 N N . VAL A 1 177 ? 19.859 64.650 12.691 1.00 25.20 172 VAL A N 1
ATOM 1321 C CA . VAL A 1 177 ? 19.966 63.692 11.586 1.00 24.31 172 VAL A CA 1
ATOM 1322 C C . VAL A 1 177 ? 21.387 63.177 11.673 1.00 24.77 172 VAL A C 1
ATOM 1323 O O . VAL A 1 177 ? 22.319 63.953 11.878 1.00 28.30 172 VAL A O 1
ATOM 1327 N N . TYR A 1 178 ? 21.529 61.874 11.542 1.00 24.10 173 TYR A N 1
ATOM 1328 C CA . TYR A 1 178 ? 22.788 61.169 11.776 1.00 23.89 173 TYR A CA 1
ATOM 1329 C C . TYR A 1 178 ? 23.254 60.344 10.618 1.00 26.52 173 TYR A C 1
ATOM 1330 O O . TYR A 1 178 ? 22.473 59.659 9.943 1.00 26.95 173 TYR A O 1
ATOM 1339 N N . GLU A 1 179 ? 24.556 60.432 10.359 1.00 23.18 174 GLU A N 1
ATOM 1340 C CA . GLU A 1 179 ? 25.216 59.520 9.423 1.00 22.17 174 GLU A CA 1
ATOM 1341 C C . GLU A 1 179 ? 25.785 58.362 10.230 1.00 24.83 174 GLU A C 1
ATOM 1342 O O . GLU A 1 179 ? 26.623 58.597 11.156 1.00 25.21 174 GLU A O 1
ATOM 1348 N N . LEU A 1 180 ? 25.324 57.137 9.960 1.00 23.71 175 LEU A N 1
ATOM 1349 C CA . LEU A 1 180 ? 25.807 55.965 10.725 1.00 21.74 175 LEU A CA 1
ATOM 1350 C C . LEU A 1 180 ? 26.755 55.218 9.816 1.00 24.24 175 LEU A C 1
ATOM 1351 O O . LEU A 1 180 ? 26.329 54.437 8.905 1.00 25.17 175 LEU A O 1
ATOM 1356 N N . ASP A 1 181 ? 28.035 55.501 9.996 1.00 21.31 176 ASP A N 1
ATOM 1357 C CA . ASP A 1 181 ? 29.072 54.889 9.168 1.00 24.41 176 ASP A CA 1
ATOM 1358 C C . ASP A 1 181 ? 29.769 53.889 10.060 1.00 26.26 176 ASP A C 1
ATOM 1359 O O . ASP A 1 181 ? 30.408 54.282 11.044 1.00 22.48 176 ASP A O 1
ATOM 1364 N N . GLY A 1 182 ? 29.671 52.599 9.764 1.00 25.31 177 GLY A N 1
ATOM 1365 C CA . GLY A 1 182 ? 30.181 51.613 10.744 1.00 26.06 177 GLY A CA 1
ATOM 1366 C C . GLY A 1 182 ? 31.689 51.502 10.867 1.00 26.18 177 GLY A C 1
ATOM 1367 O O . GLY A 1 182 ? 32.177 50.734 11.752 1.00 23.65 177 GLY A O 1
ATOM 1368 N N . LEU A 1 183 ? 32.459 52.249 10.068 1.00 24.11 178 LEU A N 1
ATOM 1369 C CA . LEU A 1 183 ? 33.914 52.267 10.291 1.00 26.41 178 LEU A CA 1
ATOM 1370 C C . LEU A 1 183 ? 34.207 53.148 11.488 1.00 29.64 178 LEU A C 1
ATOM 1371 O O . LEU A 1 183 ? 35.246 52.961 12.136 1.00 33.85 178 LEU A O 1
ATOM 1376 N N . ARG A 1 184 ? 33.345 54.131 11.758 1.00 23.51 179 ARG A N 1
ATOM 1377 C CA . ARG A 1 184 ? 33.570 55.043 12.926 1.00 26.80 179 ARG A CA 1
ATOM 1378 C C . ARG A 1 184 ? 33.258 54.457 14.273 1.00 25.81 179 ARG A C 1
ATOM 1379 O O . ARG A 1 184 ? 32.563 53.450 14.412 1.00 22.57 179 ARG A O 1
ATOM 1387 N N . ALA A 1 185 ? 33.749 55.135 15.314 1.00 23.51 180 ALA A N 1
ATOM 1388 C CA . ALA A 1 185 ? 33.493 54.689 16.663 1.00 25.65 180 ALA A CA 1
ATOM 1389 C C . ALA A 1 185 ? 32.143 55.216 17.135 1.00 27.89 180 ALA A C 1
ATOM 1390 O O . ALA A 1 185 ? 31.566 54.716 18.094 1.00 23.66 180 ALA A O 1
ATOM 1392 N N . ALA A 1 186 ? 31.571 56.178 16.416 1.00 24.15 181 ALA A N 1
ATOM 1393 C CA . ALA A 1 186 ? 30.331 56.786 16.899 1.00 20.54 181 ALA A CA 1
ATOM 1394 C C . ALA A 1 186 ? 29.547 57.333 15.673 1.00 22.30 181 ALA A C 1
ATOM 1395 O O . ALA A 1 186 ? 30.149 57.590 14.600 1.00 24.88 181 ALA A O 1
ATOM 1397 N N . PRO A 1 187 ? 28.253 57.628 15.897 1.00 23.32 182 PRO A N 1
ATOM 1398 C CA . PRO A 1 187 ? 27.477 58.265 14.813 1.00 26.46 182 PRO A CA 1
ATOM 1399 C C . PRO A 1 187 ? 28.005 59.656 14.580 1.00 27.81 182 PRO A C 1
ATOM 1400 O O . PRO A 1 187 ? 28.648 60.260 15.478 1.00 25.85 182 PRO A O 1
ATOM 1404 N N . LEU A 1 188 ? 27.736 60.182 13.378 1.00 22.80 183 LEU A N 1
ATOM 1405 C CA . LEU A 1 188 ? 28.062 61.561 13.130 1.00 24.24 183 LEU A CA 1
ATOM 1406 C C . LEU A 1 188 ? 26.760 62.340 13.106 1.00 26.00 183 LEU A C 1
ATOM 1407 O O . LEU A 1 188 ? 25.877 62.094 12.261 1.00 24.08 183 LEU A O 1
ATOM 1412 N N . ARG A 1 189 ? 26.602 63.293 14.017 1.00 24.74 184 ARG A N 1
ATOM 1413 C CA A ARG A 1 189 ? 25.423 64.151 13.984 0.47 25.53 184 ARG A CA 1
ATOM 1414 C CA B ARG A 1 189 ? 25.421 64.149 13.983 0.53 25.43 184 ARG A CA 1
ATOM 1415 C C . ARG A 1 189 ? 25.642 65.242 12.935 1.00 25.15 184 ARG A C 1
ATOM 1416 O O . ARG A 1 189 ? 26.581 66.032 13.020 1.00 28.68 184 ARG A O 1
ATOM 1431 N N . LEU A 1 190 ? 24.785 65.290 11.926 1.00 26.62 185 LEU A N 1
ATOM 1432 C CA . LEU A 1 190 ? 25.005 66.198 10.821 1.00 26.86 185 LEU A CA 1
ATOM 1433 C C . LEU A 1 190 ? 24.442 67.592 11.085 1.00 34.76 185 LEU A C 1
ATOM 1434 O O . LEU A 1 190 ? 24.946 68.596 10.578 1.00 34.19 185 LEU A O 1
ATOM 1439 N N . GLY A 1 191 ? 23.380 67.653 11.875 1.00 33.51 186 GLY A N 1
ATOM 1440 C CA . GLY A 1 191 ? 22.779 68.935 12.194 1.00 35.73 186 GLY A CA 1
ATOM 1441 C C . GLY A 1 191 ? 21.414 68.716 12.799 1.00 34.96 186 GLY A C 1
ATOM 1442 O O . GLY A 1 191 ? 21.007 67.560 12.984 1.00 33.53 186 GLY A O 1
ATOM 1443 N N . THR A 1 192 ? 20.731 69.819 13.111 1.00 36.92 187 THR A N 1
ATOM 1444 C CA . THR A 1 192 ? 19.450 69.789 13.805 1.00 38.69 187 THR A CA 1
ATOM 1445 C C . THR A 1 192 ? 18.410 70.057 12.751 1.00 37.85 187 THR A C 1
ATOM 1446 O O . THR A 1 192 ? 18.590 70.959 11.923 1.00 39.48 187 THR A O 1
ATOM 1450 N N . VAL A 1 193 ? 17.312 69.310 12.748 1.00 32.24 188 VAL A N 1
ATOM 1451 C CA . VAL A 1 193 ? 16.255 69.646 11.768 1.00 30.62 188 VAL A CA 1
ATOM 1452 C C . VAL A 1 193 ? 15.144 70.547 12.402 1.00 48.93 188 VAL A C 1
ATOM 1453 O O . VAL A 1 193 ? 14.965 70.576 13.629 1.00 42.86 188 VAL A O 1
ATOM 1457 N N . ALA A 1 194 ? 14.393 71.270 11.579 1.00 54.81 189 ALA A N 1
ATOM 1458 C CA . ALA A 1 194 ? 12.950 71.488 11.878 1.00 56.09 189 ALA A CA 1
ATOM 1459 C C . ALA A 1 194 ? 12.900 72.546 12.948 1.00 60.68 189 ALA A C 1
ATOM 1460 O O . ALA A 1 194 ? 13.959 73.153 13.129 1.00 70.81 189 ALA A O 1
ATOM 1462 N N . SER A 1 195 ? 11.809 72.838 13.690 1.00 54.64 190 SER A N 1
ATOM 1463 C CA . SER A 1 195 ? 10.577 72.085 13.987 1.00 47.05 190 SER A CA 1
ATOM 1464 C C . SER A 1 195 ? 9.636 71.824 12.805 1.00 48.29 190 SER A C 1
ATOM 1465 O O . SER A 1 195 ? 8.859 70.876 12.837 1.00 47.36 190 SER A O 1
ATOM 1468 N N . ASP A 1 196 ? 9.713 72.637 11.759 1.00 41.05 191 ASP A N 1
ATOM 1469 C CA . ASP A 1 196 ? 8.896 72.353 10.610 1.00 46.45 191 ASP A CA 1
ATOM 1470 C C . ASP A 1 196 ? 9.739 72.007 9.377 1.00 47.79 191 ASP A C 1
ATOM 1471 O O . ASP A 1 196 ? 9.267 72.156 8.242 1.00 43.50 191 ASP A O 1
ATOM 1476 N N . GLY A 1 197 ? 10.980 71.579 9.593 1.00 44.09 192 GLY A N 1
ATOM 1477 C CA . GLY A 1 197 ? 11.876 71.240 8.494 1.00 42.64 192 GLY A CA 1
ATOM 1478 C C . GLY A 1 197 ? 11.754 69.808 8.000 1.00 38.93 192 GLY A C 1
ATOM 1479 O O . GLY A 1 197 ? 11.056 68.967 8.603 1.00 41.98 192 GLY A O 1
ATOM 1480 N N . ASP A 1 198 ? 12.474 69.509 6.918 1.00 34.61 193 ASP A N 1
ATOM 1481 C CA . ASP A 1 198 ? 12.428 68.177 6.294 1.00 35.82 193 ASP A CA 1
ATOM 1482 C C . ASP A 1 198 ? 13.748 67.479 6.587 1.00 33.40 193 ASP A C 1
ATOM 1483 O O . ASP A 1 198 ? 14.793 67.943 6.131 1.00 33.79 193 ASP A O 1
ATOM 1488 N N . TRP A 1 199 ? 13.751 66.434 7.433 1.00 29.92 194 TRP A N 1
ATOM 1489 C CA . TRP A 1 199 ? 15.024 65.805 7.768 1.00 25.43 194 TRP A CA 1
ATOM 1490 C C . TRP A 1 199 ? 15.816 65.332 6.537 1.00 27.58 194 TRP A C 1
ATOM 1491 O O . TRP A 1 199 ? 17.047 65.271 6.556 1.00 29.12 194 TRP A O 1
ATOM 1502 N N . THR A 1 200 ? 15.122 64.958 5.458 1.00 27.27 195 THR A N 1
ATOM 1503 C CA . THR A 1 200 ? 15.846 64.400 4.319 1.00 27.09 195 THR A CA 1
ATOM 1504 C C . THR A 1 200 ? 16.787 65.403 3.681 1.00 28.65 195 THR A C 1
ATOM 1505 O O . THR A 1 200 ? 17.801 65.022 3.086 1.00 31.85 195 THR A O 1
ATOM 1509 N N . GLU A 1 201 ? 16.462 66.685 3.787 1.00 29.48 196 GLU A N 1
ATOM 1510 C CA . GLU A 1 201 ? 17.340 67.708 3.231 1.00 29.59 196 GLU A CA 1
ATOM 1511 C C . GLU A 1 201 ? 18.703 67.699 3.893 1.00 31.65 196 GLU A C 1
ATOM 1512 O O . GLU A 1 201 ? 19.691 67.983 3.225 1.00 33.87 196 GLU A O 1
ATOM 1518 N N . VAL A 1 202 ? 18.765 67.399 5.201 1.00 26.97 197 VAL A N 1
ATOM 1519 C CA . VAL A 1 202 ? 20.039 67.393 5.884 1.00 28.73 197 VAL A CA 1
ATOM 1520 C C . VAL A 1 202 ? 20.892 66.225 5.389 1.00 26.57 197 VAL A C 1
ATOM 1521 O O . VAL A 1 202 ? 22.124 66.330 5.245 1.00 34.86 197 VAL A O 1
ATOM 1525 N N . ALA A 1 203 ? 20.264 65.081 5.200 1.00 27.62 198 ALA A N 1
ATOM 1526 C CA . ALA A 1 203 ? 20.976 63.889 4.705 1.00 26.89 198 ALA A CA 1
ATOM 1527 C C . ALA A 1 203 ? 21.465 64.115 3.261 1.00 28.70 198 ALA A C 1
ATOM 1528 O O . ALA A 1 203 ? 22.635 63.848 2.912 1.00 27.17 198 ALA A O 1
ATOM 1530 N N . ILE A 1 204 ? 20.580 64.645 2.430 1.00 27.99 199 ILE A N 1
ATOM 1531 C CA . ILE A 1 204 ? 20.941 64.868 1.019 1.00 27.59 199 ILE A CA 1
ATOM 1532 C C . ILE A 1 204 ? 22.084 65.872 0.925 1.00 28.82 199 ILE A C 1
ATOM 1533 O O . ILE A 1 204 ? 23.055 65.669 0.165 1.00 31.10 199 ILE A O 1
ATOM 1538 N N . LYS A 1 205 ? 22.050 66.916 1.749 1.00 30.47 200 LYS A N 1
ATOM 1539 C CA . LYS A 1 205 ? 23.207 67.809 1.806 1.00 33.35 200 LYS A CA 1
ATOM 1540 C C . LYS A 1 205 ? 24.530 67.090 2.134 1.00 33.68 200 LYS A C 1
ATOM 1541 O O . LYS A 1 205 ? 25.560 67.355 1.510 1.00 31.58 200 LYS A O 1
ATOM 1547 N N . ALA A 1 206 ? 24.516 66.217 3.134 1.00 31.09 201 ALA A N 1
ATOM 1548 C CA . ALA A 1 206 ? 25.718 65.491 3.539 1.00 31.69 201 ALA A CA 1
ATOM 1549 C C . ALA A 1 206 ? 26.202 64.603 2.427 1.00 29.37 201 ALA A C 1
ATOM 1550 O O . ALA A 1 206 ? 27.395 64.491 2.197 1.00 28.86 201 ALA A O 1
ATOM 1552 N N . ILE A 1 207 ? 25.268 63.958 1.728 1.00 30.10 202 ILE A N 1
ATOM 1553 C CA . ILE A 1 207 ? 25.615 63.069 0.642 1.00 30.72 202 ILE A CA 1
ATOM 1554 C C . ILE A 1 207 ? 26.259 63.882 -0.499 1.00 29.22 202 ILE A C 1
ATOM 1555 O O . ILE A 1 207 ? 27.294 63.479 -1.049 1.00 30.81 202 ILE A O 1
ATOM 1560 N N . LYS A 1 208 ? 25.715 65.063 -0.806 1.00 30.41 203 LYS A N 1
ATOM 1561 C CA . LYS A 1 208 ? 26.364 65.947 -1.794 1.00 33.77 203 LYS A CA 1
ATOM 1562 C C . LYS A 1 208 ? 27.741 66.434 -1.389 1.00 35.01 203 LYS A C 1
ATOM 1563 O O . LYS A 1 208 ? 28.645 66.529 -2.230 1.00 37.73 203 LYS A O 1
ATOM 1569 N N . GLU A 1 209 ? 27.905 66.784 -0.115 1.00 34.14 204 GLU A N 1
ATOM 1570 C CA . GLU A 1 209 ? 29.234 67.085 0.395 1.00 37.89 204 GLU A CA 1
ATOM 1571 C C . GLU A 1 209 ? 30.212 65.926 0.215 1.00 33.85 204 GLU A C 1
ATOM 1572 O O . GLU A 1 209 ? 31.382 66.152 -0.138 1.00 40.09 204 GLU A O 1
ATOM 1578 N N . LYS A 1 210 ? 29.774 64.693 0.455 1.00 32.48 205 LYS A N 1
ATOM 1579 C CA . LYS A 1 210 ? 30.704 63.564 0.303 1.00 32.95 205 LYS A CA 1
ATOM 1580 C C . LYS A 1 210 ? 31.088 63.447 -1.180 1.00 37.67 205 LYS A C 1
ATOM 1581 O O . LYS A 1 210 ? 32.266 63.262 -1.520 1.00 36.03 205 LYS A O 1
ATOM 1587 N N . ILE A 1 211 ? 30.108 63.657 -2.054 1.00 32.78 206 ILE A N 1
ATOM 1588 C CA . ILE A 1 211 ? 30.333 63.513 -3.508 1.00 30.86 206 ILE A CA 1
ATOM 1589 C C . ILE A 1 211 ? 31.389 64.554 -4.000 1.00 37.70 206 ILE A C 1
ATOM 1590 O O . ILE A 1 211 ? 32.129 64.305 -4.964 1.00 36.04 206 ILE A O 1
ATOM 1595 N N . LYS A 1 212 ? 31.516 65.677 -3.299 1.00 41.98 207 LYS A N 1
ATOM 1596 C CA . LYS A 1 212 ? 32.509 66.684 -3.683 1.00 47.29 207 LYS A CA 1
ATOM 1597 C C . LYS A 1 212 ? 33.922 66.238 -3.349 1.00 44.30 207 LYS A C 1
ATOM 1598 O O . LYS A 1 212 ? 34.878 66.848 -3.817 1.00 47.47 207 LYS A O 1
ATOM 1604 N N . ASN A 1 213 ? 34.063 65.177 -2.550 1.00 36.54 208 ASN A N 1
ATOM 1605 C CA . ASN A 1 213 ? 35.387 64.588 -2.301 1.00 41.54 208 ASN A CA 1
ATOM 1606 C C . ASN A 1 213 ? 35.995 64.027 -3.595 1.00 39.10 208 ASN A C 1
ATOM 1607 O O . ASN A 1 213 ? 37.174 63.717 -3.641 1.00 43.59 208 ASN A O 1
ATOM 1612 N N . TYR A 1 214 ? 35.176 63.826 -4.613 1.00 39.14 209 TYR A N 1
ATOM 1613 C CA . TYR A 1 214 ? 35.642 63.181 -5.837 1.00 42.91 209 TYR A CA 1
ATOM 1614 C C . TYR A 1 214 ? 35.700 64.190 -6.979 1.00 52.13 209 TYR A C 1
ATOM 1615 O O . TYR A 1 214 ? 35.192 65.320 -6.861 1.00 56.00 209 TYR A O 1
ATOM 1624 N N . GLY A 1 215 ? 36.318 63.771 -8.082 1.00 57.20 210 GLY A N 1
ATOM 1625 C CA . GLY A 1 215 ? 36.187 64.471 -9.354 1.00 55.71 210 GLY A CA 1
ATOM 1626 C C . GLY A 1 215 ? 34.801 64.291 -9.960 1.00 55.85 210 GLY A C 1
ATOM 1627 O O . GLY A 1 215 ? 34.092 63.314 -9.664 1.00 49.21 210 GLY A O 1
ATOM 1628 N N . GLU A 1 216 ? 34.417 65.234 -10.822 1.00 62.18 211 GLU A N 1
ATOM 1629 C CA . GLU A 1 216 ? 33.124 65.207 -11.521 1.00 67.84 211 GLU A CA 1
ATOM 1630 C C . GLU A 1 216 ? 32.972 63.976 -12.431 1.00 68.35 211 GLU A C 1
ATOM 1631 O O . GLU A 1 216 ? 31.891 63.718 -12.974 1.00 68.88 211 GLU A O 1
ATOM 1637 N N . SER A 1 217 ? 34.056 63.225 -12.601 1.00 69.82 212 SER A N 1
ATOM 1638 C CA . SER A 1 217 ? 34.014 61.987 -13.352 1.00 73.42 212 SER A CA 1
ATOM 1639 C C . SER A 1 217 ? 34.023 60.748 -12.436 1.00 73.57 212 SER A C 1
ATOM 1640 O O . SER A 1 217 ? 34.507 59.681 -12.832 1.00 81.22 212 SER A O 1
ATOM 1643 N N . GLU A 1 218 ? 33.503 60.869 -11.214 1.00 57.69 213 GLU A N 1
ATOM 1644 C CA . GLU A 1 218 ? 33.202 59.662 -10.472 1.00 48.39 213 GLU A CA 1
ATOM 1645 C C . GLU A 1 218 ? 31.714 59.476 -10.554 1.00 41.54 213 GLU A C 1
ATOM 1646 O O . GLU A 1 218 ? 30.936 60.390 -10.236 1.00 41.00 213 GLU A O 1
ATOM 1652 N N . VAL A 1 219 ? 31.297 58.301 -11.001 1.00 36.35 214 VAL A N 1
ATOM 1653 C CA . VAL A 1 219 ? 29.891 58.031 -11.082 1.00 33.04 214 VAL A CA 1
ATOM 1654 C C . VAL A 1 219 ? 29.450 56.806 -10.258 1.00 32.08 214 VAL A C 1
ATOM 1655 O O . VAL A 1 219 ? 28.262 56.454 -10.206 1.00 33.34 214 VAL A O 1
ATOM 1659 N N . ARG A 1 220 ? 30.392 56.176 -9.564 1.00 30.63 215 ARG A N 1
ATOM 1660 C CA . ARG A 1 220 ? 30.063 54.921 -8.876 1.00 31.14 215 ARG A CA 1
ATOM 1661 C C . ARG A 1 220 ? 29.470 55.162 -7.504 1.00 32.18 215 ARG A C 1
ATOM 1662 O O . ARG A 1 220 ? 30.171 55.024 -6.473 1.00 28.39 215 ARG A O 1
ATOM 1670 N N . PHE A 1 221 ? 28.188 55.497 -7.478 1.00 29.62 216 PHE A N 1
ATOM 1671 C CA . PHE A 1 221 ? 27.401 55.720 -6.246 1.00 26.97 216 PHE A CA 1
ATOM 1672 C C . PHE A 1 221 ? 26.050 54.997 -6.377 1.00 26.02 216 PHE A C 1
ATOM 1673 O O . PHE A 1 221 ? 25.541 54.770 -7.500 1.00 25.49 216 PHE A O 1
ATOM 1681 N N . ASN A 1 222 ? 25.420 54.695 -5.248 1.00 23.78 217 ASN A N 1
ATOM 1682 C CA . ASN A 1 222 ? 24.041 54.193 -5.240 1.00 26.19 217 ASN A CA 1
ATOM 1683 C C . ASN A 1 222 ? 23.318 54.782 -4.038 1.00 28.61 217 ASN A C 1
ATOM 1684 O O . ASN A 1 222 ? 23.905 54.915 -2.932 1.00 24.01 217 ASN A O 1
ATOM 1689 N N . LEU A 1 223 ? 22.063 55.185 -4.207 1.00 25.68 218 LEU A N 1
ATOM 1690 C CA . LEU A 1 223 ? 21.319 55.726 -3.075 1.00 23.48 218 LEU A CA 1
ATOM 1691 C C . LEU A 1 223 ? 20.010 54.999 -3.013 1.00 27.89 218 LEU A C 1
ATOM 1692 O O . LEU A 1 223 ? 19.334 54.859 -4.053 1.00 26.75 218 LEU A O 1
ATOM 1705 N N . ALA A 1 225 ? 16.267 54.501 -0.481 1.00 29.64 220 ALA A N 1
ATOM 1706 C CA . ALA A 1 225 ? 15.424 54.959 0.646 1.00 29.28 220 ALA A CA 1
ATOM 1707 C C . ALA A 1 225 ? 14.699 53.773 1.304 1.00 28.55 220 ALA A C 1
ATOM 1708 O O . ALA A 1 225 ? 14.145 52.908 0.621 1.00 26.54 220 ALA A O 1
ATOM 1710 N N . VAL A 1 226 ? 14.664 53.713 2.638 1.00 21.26 221 VAL A N 1
ATOM 1711 C CA . VAL A 1 226 ? 13.918 52.667 3.305 1.00 21.15 221 VAL A CA 1
ATOM 1712 C C . VAL A 1 226 ? 12.610 53.338 3.675 1.00 23.78 221 VAL A C 1
ATOM 1713 O O . VAL A 1 226 ? 12.588 54.448 4.314 1.00 25.94 221 VAL A O 1
ATOM 1717 N N . ILE A 1 227 ? 11.500 52.769 3.170 1.00 26.91 222 ILE A N 1
ATOM 1718 C CA . ILE A 1 227 ? 10.211 53.444 3.264 1.00 22.97 222 ILE A CA 1
ATOM 1719 C C . ILE A 1 227 ? 9.159 52.469 3.764 1.00 22.75 222 ILE A C 1
ATOM 1720 O O . ILE A 1 227 ? 9.397 51.245 3.895 1.00 25.02 222 ILE A O 1
ATOM 1725 N N . SER A 1 228 ? 7.975 52.984 4.045 1.00 24.67 223 SER A N 1
ATOM 1726 C CA . SER A 1 228 ? 6.926 52.106 4.518 1.00 24.74 223 SER A CA 1
ATOM 1727 C C . SER A 1 228 ? 6.444 51.244 3.344 1.00 27.35 223 SER A C 1
ATOM 1728 O O . SER A 1 228 ? 6.380 51.696 2.215 1.00 29.78 223 SER A O 1
ATOM 1731 N N . ASP A 1 229 ? 6.130 49.992 3.617 1.00 29.05 224 ASP A N 1
ATOM 1732 C CA . ASP A 1 229 ? 5.832 49.152 2.453 1.00 33.79 224 ASP A CA 1
ATOM 1733 C C . ASP A 1 229 ? 4.550 49.649 1.719 1.00 51.77 224 ASP A C 1
ATOM 1734 O O . ASP A 1 229 ? 3.676 50.273 2.324 1.00 46.78 224 ASP A O 1
ATOM 1739 N N . GLN A 1 230 ? 4.482 49.436 0.412 1.00 57.65 225 GLN A N 1
ATOM 1740 C CA . GLN A 1 230 ? 3.348 49.926 -0.387 1.00 64.94 225 GLN A CA 1
ATOM 1741 C C . GLN A 1 230 ? 2.719 48.830 -1.233 1.00 64.71 225 GLN A C 1
ATOM 1742 O O . GLN A 1 230 ? 3.028 47.658 -1.040 1.00 67.09 225 GLN A O 1
ATOM 1756 N N . GLN B 2 2 ? 22.147 59.885 -31.680 1.00 34.44 2 GLN B N 1
ATOM 1757 C CA . GLN B 2 2 ? 22.617 60.146 -30.300 1.00 33.18 2 GLN B CA 1
ATOM 1758 C C . GLN B 2 2 ? 21.571 59.769 -29.242 1.00 31.44 2 GLN B C 1
ATOM 1759 O O . GLN B 2 2 ? 20.377 60.039 -29.446 1.00 31.68 2 GLN B O 1
ATOM 1765 N N . ILE B 2 3 ? 22.019 59.204 -28.126 1.00 30.27 3 ILE B N 1
ATOM 1766 C CA . ILE B 2 3 ? 21.173 59.071 -26.942 1.00 28.52 3 ILE B CA 1
ATOM 1767 C C . ILE B 2 3 ? 21.920 59.593 -25.741 1.00 30.65 3 ILE B C 1
ATOM 1768 O O . ILE B 2 3 ? 23.166 59.650 -25.727 1.00 32.98 3 ILE B O 1
ATOM 1773 N N . PHE B 2 4 ? 21.176 59.972 -24.716 1.00 27.76 4 PHE B N 1
ATOM 1774 C CA . PHE B 2 4 ? 21.792 60.538 -23.540 1.00 27.29 4 PHE B CA 1
ATOM 1775 C C . PHE B 2 4 ? 21.533 59.623 -22.366 1.00 32.54 4 PHE B C 1
ATOM 1776 O O . PHE B 2 4 ? 20.397 59.179 -22.123 1.00 30.66 4 PHE B O 1
ATOM 1784 N N . VAL B 2 5 ? 22.580 59.332 -21.604 1.00 32.27 5 VAL B N 1
ATOM 1785 C CA . VAL B 2 5 ? 22.392 58.505 -20.412 1.00 30.19 5 VAL B CA 1
ATOM 1786 C C . VAL B 2 5 ? 22.767 59.335 -19.185 1.00 30.91 5 VAL B C 1
ATOM 1787 O O . VAL B 2 5 ? 23.900 59.742 -19.031 1.00 33.07 5 VAL B O 1
ATOM 1791 N N . LYS B 2 6 ? 21.786 59.572 -18.338 1.00 26.01 6 LYS B N 1
ATOM 1792 C CA . LYS B 2 6 ? 22.012 60.344 -17.109 1.00 27.29 6 LYS B CA 1
ATOM 1793 C C . LYS B 2 6 ? 22.296 59.500 -15.909 1.00 28.62 6 LYS B C 1
ATOM 1794 O O . LYS B 2 6 ? 21.969 58.302 -15.874 1.00 27.85 6 LYS B O 1
ATOM 1800 N N . THR B 2 7 ? 22.910 60.127 -14.883 1.00 24.68 7 THR B N 1
ATOM 1801 C CA . THR B 2 7 ? 23.293 59.393 -13.670 1.00 25.51 7 THR B CA 1
ATOM 1802 C C . THR B 2 7 ? 22.803 60.086 -12.391 1.00 26.15 7 THR B C 1
ATOM 1803 O O . THR B 2 7 ? 22.296 61.228 -12.450 1.00 28.00 7 THR B O 1
ATOM 1807 N N . LEU B 2 8 ? 22.988 59.388 -11.266 1.00 27.60 8 LEU B N 1
ATOM 1808 C CA . LEU B 2 8 ? 22.552 59.798 -9.940 1.00 28.32 8 LEU B CA 1
ATOM 1809 C C . LEU B 2 8 ? 23.064 61.190 -9.661 1.00 31.01 8 LEU B C 1
ATOM 1810 O O . LEU B 2 8 ? 22.327 62.064 -9.173 1.00 27.91 8 LEU B O 1
ATOM 1815 N N . THR B 2 9 ? 24.343 61.404 -9.963 1.00 31.35 9 THR B N 1
ATOM 1816 C CA . THR B 2 9 ? 24.984 62.649 -9.613 1.00 35.44 9 THR B CA 1
ATOM 1817 C C . THR B 2 9 ? 24.720 63.744 -10.598 1.00 35.64 9 THR B C 1
ATOM 1818 O O . THR B 2 9 ? 25.278 64.826 -10.461 1.00 35.33 9 THR B O 1
ATOM 1822 N N . GLY B 2 10 ? 23.909 63.483 -11.636 1.00 32.93 10 GLY B N 1
ATOM 1823 C CA . GLY B 2 10 ? 23.636 64.502 -12.641 1.00 39.54 10 GLY B CA 1
ATOM 1824 C C . GLY B 2 10 ? 24.549 64.528 -13.866 1.00 37.56 10 GLY B C 1
ATOM 1825 O O . GLY B 2 10 ? 24.461 65.453 -14.674 1.00 43.56 10 GLY B O 1
ATOM 1826 N N . LYS B 2 11 ? 25.443 63.548 -14.004 1.00 35.89 11 LYS B N 1
ATOM 1827 C CA . LYS B 2 11 ? 26.346 63.520 -15.163 1.00 39.99 11 LYS B CA 1
ATOM 1828 C C . LYS B 2 11 ? 25.532 63.084 -16.374 1.00 40.22 11 LYS B C 1
ATOM 1829 O O . LYS B 2 11 ? 24.516 62.390 -16.222 1.00 39.91 11 LYS B O 1
ATOM 1835 N N . THR B 2 12 ? 25.916 63.517 -17.557 1.00 39.44 12 THR B N 1
ATOM 1836 C CA . THR B 2 12 ? 25.237 63.043 -18.777 1.00 42.65 12 THR B CA 1
ATOM 1837 C C . THR B 2 12 ? 26.296 62.407 -19.674 1.00 44.81 12 THR B C 1
ATOM 1838 O O . THR B 2 12 ? 27.341 63.026 -19.941 1.00 43.71 12 THR B O 1
ATOM 1842 N N . ILE B 2 13 ? 26.040 61.176 -20.123 1.00 39.17 13 ILE B N 1
ATOM 1843 C CA . ILE B 2 13 ? 26.964 60.449 -21.003 1.00 38.03 13 ILE B CA 1
ATOM 1844 C C . ILE B 2 13 ? 26.266 60.408 -22.340 1.00 40.66 13 ILE B C 1
ATOM 1845 O O . ILE B 2 13 ? 25.125 59.930 -22.415 1.00 39.47 13 ILE B O 1
ATOM 1850 N N . THR B 2 14 ? 26.886 60.947 -23.384 1.00 39.89 14 THR B N 1
ATOM 1851 C CA . THR B 2 14 ? 26.260 60.897 -24.700 1.00 37.17 14 THR B CA 1
ATOM 1852 C C . THR B 2 14 ? 26.833 59.707 -25.503 1.00 38.72 14 THR B C 1
ATOM 1853 O O . THR B 2 14 ? 28.054 59.455 -25.468 1.00 44.66 14 THR B O 1
ATOM 1857 N N . LEU B 2 15 ? 25.988 58.998 -26.259 1.00 33.76 15 LEU B N 1
ATOM 1858 C CA . LEU B 2 15 ? 26.499 57.815 -26.957 1.00 32.73 15 LEU B CA 1
ATOM 1859 C C . LEU B 2 15 ? 26.034 57.889 -28.361 1.00 34.60 15 LEU B C 1
ATOM 1860 O O . LEU B 2 15 ? 24.952 58.423 -28.590 1.00 35.75 15 LEU B O 1
ATOM 1865 N N . GLU B 2 16 ? 26.827 57.380 -29.309 1.00 33.83 16 GLU B N 1
ATOM 1866 C CA . GLU B 2 16 ? 26.346 57.279 -30.704 1.00 35.34 16 GLU B CA 1
ATOM 1867 C C . GLU B 2 16 ? 25.909 55.816 -30.849 1.00 40.50 16 GLU B C 1
ATOM 1868 O O . GLU B 2 16 ? 26.694 54.884 -30.557 1.00 41.88 16 GLU B O 1
ATOM 1874 N N . VAL B 2 17 ? 24.658 55.603 -31.226 1.00 36.92 17 VAL B N 1
ATOM 1875 C CA . VAL B 2 17 ? 24.140 54.238 -31.282 1.00 34.29 17 VAL B CA 1
ATOM 1876 C C . VAL B 2 17 ? 23.261 54.070 -32.507 1.00 33.45 17 VAL B C 1
ATOM 1877 O O . VAL B 2 17 ? 22.877 55.071 -33.145 1.00 36.06 17 VAL B O 1
ATOM 1881 N N . GLU B 2 18 ? 22.992 52.814 -32.858 1.00 36.18 18 GLU B N 1
ATOM 1882 C CA . GLU B 2 18 ? 22.052 52.461 -33.925 1.00 36.70 18 GLU B CA 1
ATOM 1883 C C . GLU B 2 18 ? 20.749 52.002 -33.310 1.00 32.69 18 GLU B C 1
ATOM 1884 O O . GLU B 2 18 ? 20.780 51.385 -32.231 1.00 32.31 18 GLU B O 1
ATOM 1890 N N . PRO B 2 19 ? 19.605 52.255 -33.989 1.00 33.41 19 PRO B N 1
ATOM 1891 C CA . PRO B 2 19 ? 18.323 51.847 -33.384 1.00 31.91 19 PRO B CA 1
ATOM 1892 C C . PRO B 2 19 ? 18.293 50.338 -33.123 1.00 31.60 19 PRO B C 1
ATOM 1893 O O . PRO B 2 19 ? 17.584 49.884 -32.221 1.00 34.58 19 PRO B O 1
ATOM 1897 N N . SER B 2 20 ? 19.089 49.581 -33.870 1.00 33.97 20 SER B N 1
ATOM 1898 C CA . SER B 2 20 ? 19.105 48.135 -33.695 1.00 36.90 20 SER B CA 1
ATOM 1899 C C . SER B 2 20 ? 20.158 47.665 -32.713 1.00 37.88 20 SER B C 1
ATOM 1900 O O . SER B 2 20 ? 20.420 46.461 -32.609 1.00 36.25 20 SER B O 1
ATOM 1903 N N . ASP B 2 21 ? 20.812 48.580 -31.997 1.00 33.39 21 ASP B N 1
ATOM 1904 C CA . ASP B 2 21 ? 21.763 48.130 -30.987 1.00 33.65 21 ASP B CA 1
ATOM 1905 C C . ASP B 2 21 ? 21.067 47.415 -29.815 1.00 34.75 21 ASP B C 1
ATOM 1906 O O . ASP B 2 21 ? 20.005 47.833 -29.359 1.00 35.12 21 ASP B O 1
ATOM 1911 N N . THR B 2 22 ? 21.697 46.365 -29.303 1.00 33.53 22 THR B N 1
ATOM 1912 C CA . THR B 2 22 ? 21.220 45.759 -28.062 1.00 32.85 22 THR B CA 1
ATOM 1913 C C . THR B 2 22 ? 21.589 46.586 -26.835 1.00 36.50 22 THR B C 1
ATOM 1914 O O . THR B 2 22 ? 22.600 47.309 -26.811 1.00 33.57 22 THR B O 1
ATOM 1918 N N . ILE B 2 23 ? 20.787 46.439 -25.790 1.00 31.49 23 ILE B N 1
ATOM 1919 C CA . ILE B 2 23 ? 21.150 46.965 -24.482 1.00 33.40 23 ILE B CA 1
ATOM 1920 C C . ILE B 2 23 ? 22.586 46.632 -24.062 1.00 35.40 23 ILE B C 1
ATOM 1921 O O . ILE B 2 23 ? 23.282 47.496 -23.499 1.00 32.25 23 ILE B O 1
ATOM 1926 N N . GLU B 2 24 ? 23.020 45.395 -24.314 1.00 37.44 24 GLU B N 1
ATOM 1927 C CA . GLU B 2 24 ? 24.373 44.950 -23.989 1.00 44.70 24 GLU B CA 1
ATOM 1928 C C . GLU B 2 24 ? 25.400 45.793 -24.764 1.00 41.77 24 GLU B C 1
ATOM 1929 O O . GLU B 2 24 ? 26.428 46.193 -24.222 1.00 36.60 24 GLU B O 1
ATOM 1935 N N . ASN B 2 25 ? 25.122 46.059 -26.039 1.00 36.47 25 ASN B N 1
ATOM 1936 C CA . ASN B 2 25 ? 25.992 46.937 -26.836 1.00 38.78 25 ASN B CA 1
ATOM 1937 C C . ASN B 2 25 ? 26.029 48.324 -26.210 1.00 38.34 25 ASN B C 1
ATOM 1938 O O . ASN B 2 25 ? 27.077 48.968 -26.185 1.00 41.44 25 ASN B O 1
ATOM 1943 N N . VAL B 2 26 ? 24.901 48.787 -25.683 1.00 32.37 26 VAL B N 1
ATOM 1944 C CA . VAL B 2 26 ? 24.901 50.119 -25.092 1.00 31.52 26 VAL B CA 1
ATOM 1945 C C . VAL B 2 26 ? 25.787 50.126 -23.831 1.00 38.66 26 VAL B C 1
ATOM 1946 O O . VAL B 2 26 ? 26.627 51.013 -23.646 1.00 37.64 26 VAL B O 1
ATOM 1950 N N . LYS B 2 27 ? 25.619 49.101 -23.003 1.00 31.21 27 LYS B N 1
ATOM 1951 C CA . LYS B 2 27 ? 26.457 48.981 -21.808 1.00 31.15 27 LYS B CA 1
ATOM 1952 C C . LYS B 2 27 ? 27.948 48.949 -22.148 1.00 40.96 27 LYS B C 1
ATOM 1953 O O . LYS B 2 27 ? 28.769 49.525 -21.418 1.00 40.59 27 LYS B O 1
ATOM 1959 N N . ALA B 2 28 ? 28.312 48.262 -23.219 1.00 36.51 28 ALA B N 1
ATOM 1960 C CA . ALA B 2 28 ? 29.707 48.248 -23.683 1.00 42.02 28 ALA B CA 1
ATOM 1961 C C . ALA B 2 28 ? 30.269 49.638 -24.044 1.00 40.83 28 ALA B C 1
ATOM 1962 O O . ALA B 2 28 ? 31.424 49.969 -23.713 1.00 42.71 28 ALA B O 1
ATOM 1964 N N . LYS B 2 29 ? 29.462 50.439 -24.720 1.00 38.35 29 LYS B N 1
ATOM 1965 C CA . LYS B 2 29 ? 29.816 51.829 -25.039 1.00 39.81 29 LYS B CA 1
ATOM 1966 C C . LYS B 2 29 ? 30.040 52.684 -23.799 1.00 43.69 29 LYS B C 1
ATOM 1967 O O . LYS B 2 29 ? 30.951 53.533 -23.766 1.00 42.48 29 LYS B O 1
ATOM 1973 N N . ILE B 2 30 ? 29.204 52.462 -22.785 1.00 41.07 30 ILE B N 1
ATOM 1974 C CA . ILE B 2 30 ? 29.365 53.157 -21.508 1.00 39.55 30 ILE B CA 1
ATOM 1975 C C . ILE B 2 30 ? 30.646 52.703 -20.813 1.00 45.31 30 ILE B C 1
ATOM 1976 O O . ILE B 2 30 ? 31.368 53.503 -20.193 1.00 43.30 30 ILE B O 1
ATOM 1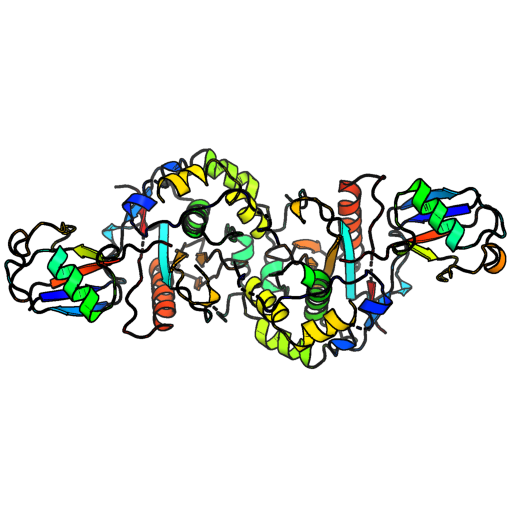981 N N . GLN B 2 31 ? 30.968 51.424 -20.909 1.00 41.29 31 GLN B N 1
ATOM 1982 C CA . GLN B 2 31 ? 32.253 51.009 -20.388 1.00 43.02 31 GLN B CA 1
ATOM 1983 C C . GLN B 2 31 ? 33.399 51.696 -21.143 1.00 47.28 31 GLN B C 1
ATOM 1984 O O . GLN B 2 31 ? 34.431 52.044 -20.551 1.00 45.71 31 GLN B O 1
ATOM 1990 N N . ASP B 2 32 ? 33.234 51.895 -22.442 1.00 50.57 32 ASP B N 1
ATOM 1991 C CA . ASP B 2 32 ? 34.270 52.609 -23.176 1.00 56.79 32 ASP B CA 1
ATOM 1992 C C . ASP B 2 32 ? 34.474 54.052 -22.671 1.00 57.65 32 ASP B C 1
ATOM 1993 O O . ASP B 2 32 ? 35.612 54.498 -22.512 1.00 61.89 32 ASP B O 1
ATOM 1998 N N . LYS B 2 33 ? 33.387 54.755 -22.363 1.00 54.15 33 LYS B N 1
ATOM 1999 C CA . LYS B 2 33 ? 33.481 56.140 -21.900 1.00 55.05 33 LYS B CA 1
ATOM 2000 C C . LYS B 2 33 ? 33.828 56.319 -20.421 1.00 59.69 33 LYS B C 1
ATOM 2001 O O . LYS B 2 33 ? 34.492 57.285 -20.042 1.00 64.82 33 LYS B O 1
ATOM 2007 N N . GLU B 2 34 ? 33.371 55.402 -19.576 1.00 57.93 34 GLU B N 1
ATOM 2008 C CA . GLU B 2 34 ? 33.280 55.676 -18.156 1.00 53.07 34 GLU B CA 1
ATOM 2009 C C . GLU B 2 34 ? 34.006 54.603 -17.377 1.00 49.44 34 GLU B C 1
ATOM 2010 O O . GLU B 2 34 ? 34.271 54.740 -16.185 1.00 49.86 34 GLU B O 1
ATOM 2016 N N . GLY B 2 35 ? 34.326 53.521 -18.067 1.00 49.52 35 GLY B N 1
ATOM 2017 C CA . GLY B 2 35 ? 35.081 52.449 -17.449 1.00 41.75 35 GLY B CA 1
ATOM 2018 C C . GLY B 2 35 ? 34.313 51.556 -16.514 1.00 40.68 35 GLY B C 1
ATOM 2019 O O . GLY B 2 35 ? 34.929 50.794 -15.768 1.00 43.92 35 GLY B O 1
ATOM 2020 N N . ILE B 2 36 ? 32.984 51.665 -16.480 1.00 38.29 36 ILE B N 1
ATOM 2021 C CA . ILE B 2 36 ? 32.174 50.767 -15.646 1.00 40.27 36 ILE B CA 1
ATOM 2022 C C . ILE B 2 36 ? 31.813 49.533 -16.448 1.00 41.56 36 ILE B C 1
ATOM 2023 O O . ILE B 2 36 ? 31.206 49.658 -17.549 1.00 37.48 36 ILE B O 1
ATOM 2028 N N . PRO B 2 37 ? 32.162 48.349 -15.924 1.00 40.42 37 PRO B N 1
ATOM 2029 C CA . PRO B 2 37 ? 31.806 47.075 -16.563 1.00 43.27 37 PRO B CA 1
ATOM 2030 C C . PRO B 2 37 ? 30.312 46.924 -16.694 1.00 39.61 37 PRO B C 1
ATOM 2031 O O . PRO B 2 37 ? 29.599 47.316 -15.753 1.00 35.39 37 PRO B O 1
ATOM 2035 N N . PRO B 2 38 ? 29.841 46.313 -17.805 1.00 40.38 38 PRO B N 1
ATOM 2036 C CA . PRO B 2 38 ? 28.392 46.175 -17.984 1.00 36.95 38 PRO B CA 1
ATOM 2037 C C . PRO B 2 38 ? 27.694 45.492 -16.803 1.00 37.60 38 PRO B C 1
ATOM 2038 O O . PRO B 2 38 ? 26.589 45.908 -16.460 1.00 37.26 38 PRO B O 1
ATOM 2042 N N . ASP B 2 39 ? 28.315 44.495 -16.164 1.00 37.41 39 ASP B N 1
ATOM 2043 C CA . ASP B 2 39 ? 27.662 43.869 -15.008 1.00 44.83 39 ASP B CA 1
ATOM 2044 C C . ASP B 2 39 ? 27.309 44.845 -13.853 1.00 38.93 39 ASP B C 1
ATOM 2045 O O . ASP B 2 39 ? 26.403 44.569 -13.035 1.00 33.93 39 ASP B O 1
ATOM 2050 N N . GLN B 2 40 ? 27.999 45.987 -13.757 1.00 38.22 40 GLN B N 1
ATOM 2051 C CA . GLN B 2 40 ? 27.668 46.941 -12.686 1.00 33.93 40 GLN B CA 1
ATOM 2052 C C . GLN B 2 40 ? 26.610 47.970 -13.107 1.00 27.27 40 GLN B C 1
ATOM 2053 O O . GLN B 2 40 ? 26.171 48.803 -12.320 1.00 27.28 40 GLN B O 1
ATOM 2059 N N . GLN B 2 41 ? 26.141 47.863 -14.342 1.00 29.26 41 GLN B N 1
ATOM 2060 C CA . GLN B 2 41 ? 25.203 48.855 -14.904 1.00 32.89 41 GLN B CA 1
ATOM 2061 C C . GLN B 2 41 ? 23.778 48.287 -14.988 1.00 28.41 41 GLN B C 1
ATOM 2062 O O . GLN B 2 41 ? 23.589 47.123 -15.429 1.00 30.63 41 GLN B O 1
ATOM 2068 N N . ARG B 2 42 ? 22.799 49.114 -14.620 1.00 28.56 42 ARG B N 1
ATOM 2069 C CA . ARG B 2 42 ? 21.404 48.875 -14.991 1.00 28.41 42 ARG B CA 1
ATOM 2070 C C . ARG B 2 42 ? 20.926 50.105 -15.725 1.00 25.90 42 ARG B C 1
ATOM 2071 O O . ARG B 2 42 ? 21.063 51.248 -15.268 1.00 26.35 42 ARG B O 1
ATOM 2079 N N . LEU B 2 43 ? 20.302 49.878 -16.860 1.00 25.91 43 LEU B N 1
ATOM 2080 C CA . LEU B 2 43 ? 19.810 50.975 -17.621 1.00 28.55 43 LEU B CA 1
ATOM 2081 C C . LEU B 2 43 ? 18.285 50.989 -17.488 1.00 24.45 43 LEU B C 1
ATOM 2082 O O . LEU B 2 43 ? 17.600 49.920 -17.452 1.00 28.05 43 LEU B O 1
ATOM 2087 N N . ILE B 2 44 ? 17.760 52.209 -17.454 1.00 24.25 44 ILE B N 1
ATOM 2088 C CA . ILE B 2 44 ? 16.348 52.469 -17.177 1.00 24.48 44 ILE B CA 1
ATOM 2089 C C . ILE B 2 44 ? 15.797 53.369 -18.308 1.00 27.43 44 ILE B C 1
ATOM 2090 O O . ILE B 2 44 ? 16.481 54.335 -18.726 1.00 24.96 44 ILE B O 1
ATOM 2095 N N . PHE B 2 45 ? 14.635 53.017 -18.868 1.00 25.30 45 PHE B N 1
ATOM 2096 C CA . PHE B 2 45 ? 13.972 53.917 -19.830 1.00 23.10 45 PHE B CA 1
ATOM 2097 C C . PHE B 2 45 ? 12.524 53.859 -19.420 1.00 22.65 45 PHE B C 1
ATOM 2098 O O . PHE B 2 45 ? 11.945 52.759 -19.273 1.00 23.36 45 PHE B O 1
ATOM 2106 N N . ALA B 2 46 ? 11.932 55.024 -19.168 1.00 22.25 46 ALA B N 1
ATOM 2107 C CA . ALA B 2 46 ? 10.506 55.077 -18.813 1.00 21.92 46 ALA B CA 1
ATOM 2108 C C . ALA B 2 46 ? 10.186 54.189 -17.669 1.00 26.80 46 ALA B C 1
ATOM 2109 O O . ALA B 2 46 ? 9.125 53.561 -17.631 1.00 25.43 46 ALA B O 1
ATOM 2111 N N . GLY B 2 47 ? 11.093 54.136 -16.687 1.00 26.11 47 GLY B N 1
ATOM 2112 C CA . GLY B 2 47 ? 10.795 53.380 -15.485 1.00 26.53 47 GLY B CA 1
ATOM 2113 C C . GLY B 2 47 ? 11.003 51.890 -15.645 1.00 29.82 47 GLY B C 1
ATOM 2114 O O . GLY B 2 47 ? 10.819 51.175 -14.683 1.00 34.99 47 GLY B O 1
ATOM 2115 N N . LYS B 2 48 ?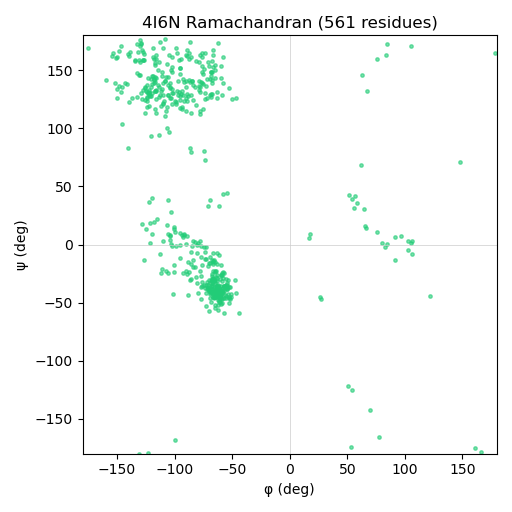 11.441 51.425 -16.803 1.00 29.65 48 LYS B N 1
ATOM 2116 C CA . LYS B 2 48 ? 11.672 49.983 -17.007 1.00 29.09 48 LYS B CA 1
ATOM 2117 C C . LYS B 2 48 ? 13.160 49.714 -16.975 1.00 28.26 48 LYS B C 1
ATOM 2118 O O . LYS B 2 48 ? 13.936 50.437 -17.587 1.00 29.46 48 LYS B O 1
ATOM 2124 N N . GLN B 2 49 ? 13.575 48.670 -16.256 1.00 29.69 49 GLN B N 1
ATOM 2125 C CA . GLN B 2 49 ? 14.947 48.172 -16.305 1.00 27.15 49 GLN B CA 1
ATOM 2126 C C . GLN B 2 49 ? 15.144 47.445 -17.608 1.00 30.86 49 GLN B C 1
ATOM 2127 O O . GLN B 2 49 ? 14.369 46.527 -17.925 1.00 37.20 49 GLN B O 1
ATOM 2133 N N . LEU B 2 50 ? 16.157 47.824 -18.395 1.00 27.21 50 LEU B N 1
ATOM 2134 C CA . LEU B 2 50 ? 16.273 47.315 -19.772 1.00 31.17 50 LEU B CA 1
ATOM 2135 C C . LEU B 2 50 ? 17.080 46.015 -19.847 1.00 30.30 50 LEU B C 1
ATOM 2136 O O . LEU B 2 50 ? 18.185 45.932 -19.295 1.00 30.95 50 LEU B O 1
ATOM 2141 N N . GLU B 2 51 ? 16.553 44.987 -20.512 1.00 32.66 51 GLU B N 1
ATOM 2142 C CA . GLU B 2 51 ? 17.215 43.668 -20.519 1.00 33.22 51 GLU B CA 1
ATOM 2143 C C . GLU B 2 51 ? 18.252 43.560 -21.618 1.00 36.13 51 GLU B C 1
ATOM 2144 O O . GLU B 2 51 ? 18.016 44.013 -22.739 1.00 35.84 51 GLU B O 1
ATOM 2150 N N . ASP B 2 52 ? 19.380 42.932 -21.287 1.00 36.26 52 ASP B N 1
ATOM 2151 C CA . ASP B 2 52 ? 20.550 42.883 -22.170 1.00 39.75 52 ASP B CA 1
ATOM 2152 C C . ASP B 2 52 ? 20.305 42.417 -23.615 1.00 44.29 52 ASP B C 1
ATOM 2153 O O . ASP B 2 52 ? 20.860 43.014 -24.550 1.00 47.74 52 ASP B O 1
ATOM 2158 N N . GLY B 2 53 ? 19.491 41.377 -23.822 1.00 37.77 53 GLY B N 1
ATOM 2159 C CA . GLY B 2 53 ? 19.331 40.843 -25.164 1.00 35.33 53 GLY B CA 1
ATOM 2160 C C . GLY B 2 53 ? 18.377 41.603 -26.083 1.00 35.59 53 GLY B C 1
ATOM 2161 O O . GLY B 2 53 ? 18.227 41.283 -27.286 1.00 41.24 53 GLY B O 1
ATOM 2162 N N . ARG B 2 54 ? 17.676 42.589 -25.541 1.00 39.82 54 ARG B N 1
ATOM 2163 C CA . ARG B 2 54 ? 16.717 43.349 -26.355 1.00 40.43 54 ARG B CA 1
ATOM 2164 C C . ARG B 2 54 ? 17.402 44.556 -27.023 1.00 39.07 54 ARG B C 1
ATOM 2165 O O . ARG B 2 54 ? 18.534 44.873 -26.691 1.00 36.11 54 ARG B O 1
ATOM 2173 N N . THR B 2 55 ? 16.748 45.197 -27.990 1.00 35.39 55 THR B N 1
ATOM 2174 C CA . THR B 2 55 ? 17.375 46.301 -28.731 1.00 31.71 55 THR B CA 1
ATOM 2175 C C . THR B 2 55 ? 16.786 47.608 -28.254 1.00 30.20 55 THR B C 1
ATOM 2176 O O . THR B 2 55 ? 15.691 47.650 -27.622 1.00 28.72 55 THR B O 1
ATOM 2180 N N . LEU B 2 56 ? 17.471 48.712 -28.549 1.00 31.05 56 LEU B N 1
ATOM 2181 C CA . LEU B 2 56 ? 16.825 50.023 -28.279 1.00 32.45 56 LEU B CA 1
ATOM 2182 C C . LEU B 2 56 ? 15.421 50.127 -28.876 1.00 31.74 56 LEU B C 1
ATOM 2183 O O . LEU B 2 56 ? 14.477 50.633 -28.254 1.00 27.13 56 LEU B O 1
ATOM 2188 N N . SER B 2 57 ? 15.256 49.699 -30.118 1.00 31.64 57 SER B N 1
ATOM 2189 C CA A SER B 2 57 ? 13.970 49.865 -30.752 0.64 31.74 57 SER B CA 1
ATOM 2190 C CA B SER B 2 57 ? 13.960 49.861 -30.768 0.36 32.38 57 SER B CA 1
ATOM 2191 C C . SER B 2 57 ? 12.853 49.069 -30.072 1.00 33.06 57 SER B C 1
ATOM 2192 O O . SER B 2 57 ? 11.706 49.524 -30.040 1.00 32.59 57 SER B O 1
ATOM 2197 N N . ASP B 2 58 ? 13.190 47.906 -29.491 1.00 32.16 58 ASP B N 1
ATOM 2198 C CA . ASP B 2 58 ? 12.166 47.152 -28.745 1.00 32.30 58 ASP B CA 1
ATOM 2199 C C . ASP B 2 58 ? 11.554 48.033 -27.675 1.00 36.06 58 ASP B C 1
ATOM 2200 O O . ASP B 2 58 ? 10.357 47.948 -27.420 1.00 38.47 58 ASP B O 1
ATOM 2205 N N . TYR B 2 59 ? 12.362 48.917 -27.068 1.00 29.67 59 TYR B N 1
ATOM 2206 C CA . TYR B 2 59 ? 11.882 49.773 -25.985 1.00 26.50 59 TYR B CA 1
ATOM 2207 C C . TYR B 2 59 ? 11.369 51.103 -26.433 1.00 26.46 59 TYR B C 1
ATOM 2208 O O . TYR B 2 59 ? 11.040 51.950 -25.601 1.00 30.78 59 TYR B O 1
ATOM 2217 N N . ASN B 2 60 ? 11.255 51.289 -27.759 1.00 28.94 60 ASN B N 1
ATOM 2218 C CA . ASN B 2 60 ? 10.812 52.569 -28.277 1.00 30.25 60 ASN B CA 1
ATOM 2219 C C . ASN B 2 60 ? 11.807 53.691 -27.952 1.00 30.95 60 ASN B C 1
ATOM 2220 O O . ASN B 2 60 ? 11.411 54.838 -27.771 1.00 31.10 60 ASN B O 1
ATOM 2225 N N . ILE B 2 61 ? 13.097 53.363 -27.864 1.00 29.03 61 ILE B N 1
ATOM 2226 C CA . ILE B 2 61 ? 14.114 54.383 -27.610 1.00 29.30 61 ILE B CA 1
ATOM 2227 C C . ILE B 2 61 ? 14.506 54.988 -28.970 1.00 30.65 61 ILE B C 1
ATOM 2228 O O . ILE B 2 61 ? 14.783 54.253 -29.948 1.00 32.83 61 ILE B O 1
ATOM 2233 N N . GLN B 2 62 ? 14.476 56.321 -29.052 1.00 26.83 62 GLN B N 1
ATOM 2234 C CA . GLN B 2 62 ? 14.622 56.970 -30.352 1.00 31.84 62 GLN B CA 1
ATOM 2235 C C . GLN B 2 62 ? 15.802 57.951 -30.344 1.00 29.56 62 GLN B C 1
ATOM 2236 O O . GLN B 2 62 ? 16.514 58.111 -29.349 1.00 26.76 62 GLN B O 1
ATOM 2242 N N . LYS B 2 63 ? 15.992 58.594 -31.486 1.00 30.54 63 LYS B N 1
ATOM 2243 C CA . LYS B 2 63 ? 16.970 59.655 -31.633 1.00 30.63 63 LYS B CA 1
ATOM 2244 C C . LYS B 2 63 ? 16.795 60.672 -30.519 1.00 28.88 63 LYS B C 1
ATOM 2245 O O . LYS B 2 63 ? 15.666 61.162 -30.270 1.00 30.46 63 LYS B O 1
ATOM 2251 N N . GLU B 2 64 ? 17.890 60.928 -29.796 1.00 31.54 64 GLU B N 1
ATOM 2252 C CA . GLU B 2 64 ? 17.929 61.876 -28.689 1.00 31.70 64 GLU B CA 1
ATOM 2253 C C . GLU B 2 64 ? 17.092 61.483 -27.458 1.00 32.47 64 GLU B C 1
ATOM 2254 O O . GLU B 2 64 ? 16.885 62.325 -26.569 1.00 35.87 64 GLU B O 1
ATOM 2260 N N . SER B 2 65 ? 16.642 60.223 -27.352 1.00 28.46 65 SER B N 1
ATOM 2261 C CA . SER B 2 65 ? 16.072 59.773 -26.061 1.00 26.21 65 SER B CA 1
ATOM 2262 C C . SER B 2 65 ? 17.053 59.871 -24.923 1.00 30.62 65 SER B C 1
ATOM 2263 O O . SER B 2 65 ? 18.260 59.792 -25.126 1.00 29.10 65 SER B O 1
ATOM 2266 N N . THR B 2 66 ? 16.498 60.026 -23.725 1.00 28.97 66 THR B N 1
ATOM 2267 C CA . THR B 2 66 ? 17.265 60.052 -22.497 1.00 29.04 66 THR B CA 1
ATOM 2268 C C . THR B 2 66 ? 16.955 58.806 -21.684 1.00 27.67 66 THR B C 1
ATOM 2269 O O . THR B 2 66 ? 15.782 58.499 -21.450 1.00 28.90 66 THR B O 1
ATOM 2273 N N . LEU B 2 67 ? 18.006 58.136 -21.196 1.00 24.89 67 LEU B N 1
ATOM 2274 C CA . LEU B 2 67 ? 17.867 56.993 -20.298 1.00 24.14 67 LEU B CA 1
ATOM 2275 C C . LEU B 2 67 ? 18.558 57.371 -18.996 1.00 23.98 67 LEU B C 1
ATOM 2276 O O . LEU B 2 67 ? 19.314 58.344 -18.979 1.00 26.51 67 LEU B O 1
ATOM 2281 N N . HIS B 2 68 ? 18.358 56.560 -17.978 1.00 23.63 68 HIS B N 1
ATOM 2282 C CA . HIS B 2 68 ? 19.196 56.691 -16.756 1.00 23.57 68 HIS B CA 1
ATOM 2283 C C . HIS B 2 68 ? 20.022 55.454 -16.508 1.00 24.37 68 HIS B C 1
ATOM 2284 O O . HIS B 2 68 ? 19.642 54.361 -16.868 1.00 27.72 68 HIS B O 1
ATOM 2291 N N . LEU B 2 69 ? 21.133 55.606 -15.785 1.00 25.39 69 LEU B N 1
ATOM 2292 C CA . LEU B 2 69 ? 22.002 54.491 -15.473 1.00 24.49 69 LEU B CA 1
ATOM 2293 C C . LEU B 2 69 ? 22.105 54.498 -13.943 1.00 24.01 69 LEU B C 1
ATOM 2294 O O . LEU B 2 69 ? 22.336 55.547 -13.378 1.00 28.23 69 LEU B O 1
ATOM 2299 N N . VAL B 2 70 ? 21.794 53.363 -13.335 1.00 23.84 70 VAL B N 1
ATOM 2300 C CA . VAL B 2 70 ? 21.963 53.191 -11.851 1.00 23.46 70 VAL B CA 1
ATOM 2301 C C . VAL B 2 70 ? 22.985 52.083 -11.665 1.00 31.90 70 VAL B C 1
ATOM 2302 O O . VAL B 2 70 ? 23.186 51.259 -12.535 1.00 28.08 70 VAL B O 1
ATOM 2306 N N . LEU B 2 71 ? 23.686 52.079 -10.541 1.00 28.37 71 LEU B N 1
ATOM 2307 C CA . LEU B 2 71 ? 24.843 51.207 -10.393 1.00 28.94 71 LEU B CA 1
ATOM 2308 C C . LEU B 2 71 ? 24.472 50.052 -9.481 1.00 29.10 71 LEU B C 1
ATOM 2309 O O . LEU B 2 71 ? 23.704 50.224 -8.533 1.00 27.63 71 LEU B O 1
ATOM 2314 N N . ARG B 2 72 ? 25.023 48.887 -9.791 1.00 26.28 72 ARG B N 1
ATOM 2315 C CA . ARG B 2 72 ? 24.898 47.688 -8.960 1.00 28.59 72 ARG B CA 1
ATOM 2316 C C . ARG B 2 72 ? 26.301 47.258 -8.568 1.00 28.94 72 ARG B C 1
ATOM 2317 O O . ARG B 2 72 ? 26.988 46.522 -9.302 1.00 31.18 72 ARG B O 1
ATOM 2325 N N . LEU B 2 73 ? 26.742 47.734 -7.403 1.00 30.71 73 LEU B N 1
ATOM 2326 C CA . LEU B 2 73 ? 28.124 47.629 -7.000 1.00 31.17 73 LEU B CA 1
ATOM 2327 C C . LEU B 2 73 ? 28.143 46.818 -5.723 1.00 30.37 73 LEU B C 1
ATOM 2328 O O . LEU B 2 73 ? 27.238 46.919 -4.934 1.00 29.17 73 LEU B O 1
ATOM 2333 N N . ARG B 2 74 ? 29.099 45.920 -5.611 1.00 29.93 74 ARG B N 1
ATOM 2334 C CA . ARG B 2 74 ? 29.166 45.012 -4.462 1.00 30.30 74 ARG B CA 1
ATOM 2335 C C . ARG B 2 74 ? 29.913 45.659 -3.309 1.00 30.51 74 ARG B C 1
ATOM 2336 O O . ARG B 2 74 ? 31.116 45.956 -3.436 1.00 31.53 74 ARG B O 1
ATOM 2344 N N . GLY B 2 75 ? 29.201 45.940 -2.206 1.00 28.94 75 GLY B N 1
ATOM 2345 C CA . GLY B 2 75 ? 29.794 46.710 -1.109 1.00 24.58 75 GLY B CA 1
ATOM 2346 C C . GLY B 2 75 ? 29.969 45.921 0.174 1.00 25.58 75 GLY B C 1
ATOM 2347 O O . GLY B 2 75 ? 29.443 44.800 0.389 1.00 28.52 75 GLY B O 1
ATOM 2348 N N . PRO C 1 2 ? 38.730 47.141 10.489 1.00 58.53 -3 PRO C N 1
ATOM 2349 C CA . PRO C 1 2 ? 39.018 47.368 9.068 1.00 57.72 -3 PRO C CA 1
ATOM 2350 C C . PRO C 1 2 ? 40.010 48.530 8.847 1.00 56.17 -3 PRO C C 1
ATOM 2351 O O . PRO C 1 2 ? 40.649 48.560 7.785 1.00 60.75 -3 PRO C O 1
ATOM 2355 N N . LEU C 1 3 ? 40.161 49.445 9.811 1.00 48.28 -2 LEU C N 1
ATOM 2356 C CA . LEU C 1 3 ? 41.179 50.515 9.689 1.00 49.71 -2 LEU C CA 1
ATOM 2357 C C . LEU C 1 3 ? 42.578 49.916 9.640 1.00 53.93 -2 LEU C C 1
ATOM 2358 O O . LEU C 1 3 ? 43.588 50.607 9.439 1.00 49.39 -2 LEU C O 1
ATOM 2363 N N . GLY C 1 4 ? 42.593 48.608 9.866 1.00 57.86 -1 GLY C N 1
ATOM 2364 C CA . GLY C 1 4 ? 43.318 47.688 9.014 1.00 58.59 -1 GLY C CA 1
ATOM 2365 C C . GLY C 1 4 ? 44.814 47.732 9.042 1.00 63.06 -1 GLY C C 1
ATOM 2366 O O . GLY C 1 4 ? 45.350 47.943 10.128 1.00 61.75 -1 GLY C O 1
ATOM 2367 N N . SER C 1 5 ? 45.534 47.565 7.922 1.00 65.11 0 SER C N 1
ATOM 2368 C CA . SER C 1 5 ? 45.230 47.758 6.485 1.00 61.27 0 SER C CA 1
ATOM 2369 C C . SER C 1 5 ? 46.015 49.007 6.257 1.00 58.36 0 SER C C 1
ATOM 2370 O O . SER C 1 5 ? 46.917 49.072 5.415 1.00 61.03 0 SER C O 1
ATOM 2381 N N . ALA C 1 7 ? 47.379 50.526 9.044 1.00 44.09 2 ALA C N 1
ATOM 2382 C CA . ALA C 1 7 ? 48.135 50.789 10.276 1.00 40.54 2 ALA C CA 1
ATOM 2383 C C . ALA C 1 7 ? 49.625 50.653 10.033 1.00 51.28 2 ALA C C 1
ATOM 2384 O O . ALA C 1 7 ? 50.039 49.814 9.230 1.00 52.84 2 ALA C O 1
ATOM 2386 N N . GLU C 1 8 ? 50.410 51.487 10.728 1.00 58.14 3 GLU C N 1
ATOM 2387 C CA . GLU C 1 8 ? 51.869 51.524 10.623 1.00 63.96 3 GLU C CA 1
ATOM 2388 C C . GLU C 1 8 ? 52.491 50.384 11.388 1.00 63.91 3 GLU C C 1
ATOM 2389 O O . GLU C 1 8 ? 53.638 50.002 11.114 1.00 65.62 3 GLU C O 1
ATOM 2390 N N . GLY C 1 9 ? 51.732 49.877 12.367 1.00 64.60 4 GLY C N 1
ATOM 2391 C CA . GLY C 1 9 ? 51.951 48.574 12.973 1.00 65.59 4 GLY C CA 1
ATOM 2392 C C . GLY C 1 9 ? 53.353 48.315 13.495 1.00 68.82 4 GLY C C 1
ATOM 2393 O O . GLY C 1 9 ? 54.205 49.209 13.481 1.00 75.38 4 GLY C O 1
ATOM 2394 N N . ASN C 1 10 ? 53.600 47.087 13.947 1.00 60.70 5 ASN C N 1
ATOM 2395 C CA . ASN C 1 10 ? 54.855 46.768 14.626 1.00 55.21 5 ASN C CA 1
ATOM 2396 C C . ASN C 1 10 ? 55.012 47.564 15.891 1.00 44.05 5 ASN C C 1
ATOM 2397 O O . ASN C 1 10 ? 55.876 48.450 16.015 1.00 43.79 5 ASN C O 1
ATOM 2402 N N . TRP C 1 11 ? 54.152 47.227 16.838 1.00 39.62 6 TRP C N 1
ATOM 2403 C CA . TRP C 1 11 ? 54.264 47.788 18.160 1.00 39.72 6 TRP C CA 1
ATOM 2404 C C . TRP C 1 11 ? 54.715 46.642 19.080 1.00 41.28 6 TRP C C 1
ATOM 2405 O O . TRP C 1 11 ? 54.261 45.495 18.922 1.00 39.91 6 TRP C O 1
ATOM 2416 N N . CYS C 1 12 ? 55.626 46.955 19.995 1.00 36.81 7 CYS C N 1
ATOM 2417 C CA . CYS C 1 12 ? 56.151 45.979 20.964 1.00 45.08 7 CYS C CA 1
ATOM 2418 C C . CYS C 1 12 ? 55.216 45.918 22.181 1.00 39.17 7 CYS C C 1
ATOM 2419 O O . CYS C 1 12 ? 54.423 46.849 22.387 1.00 35.62 7 CYS C O 1
ATOM 2422 N N . LEU C 1 13 ? 55.302 44.841 22.969 1.00 34.30 8 LEU C N 1
ATOM 2423 C CA . LEU C 1 13 ? 54.548 44.761 24.215 1.00 32.94 8 LEU C CA 1
ATOM 2424 C C . LEU C 1 13 ? 55.374 45.536 25.215 1.00 31.99 8 LEU C C 1
ATOM 2425 O O . LEU C 1 13 ? 56.585 45.692 25.011 1.00 35.68 8 LEU C O 1
ATOM 2430 N N . ILE C 1 14 ? 54.735 46.003 26.295 1.00 31.66 9 ILE C N 1
ATOM 2431 C CA . ILE C 1 14 ? 55.382 46.866 27.309 1.00 30.88 9 ILE C CA 1
ATOM 2432 C C . ILE C 1 14 ? 55.127 46.297 28.696 1.00 27.58 9 ILE C C 1
ATOM 2433 O O . ILE C 1 14 ? 53.993 45.949 29.040 1.00 29.63 9 ILE C O 1
ATOM 2438 N N . GLU C 1 15 ? 56.184 46.158 29.478 1.00 32.04 10 GLU C N 1
ATOM 2439 C CA . GLU C 1 15 ? 56.108 45.517 30.800 1.00 28.72 10 GLU C CA 1
ATOM 2440 C C . GLU C 1 15 ? 55.455 46.495 31.816 1.00 29.96 10 GLU C C 1
ATOM 2441 O O . GLU C 1 15 ? 55.718 47.715 31.771 1.00 27.69 10 GLU C O 1
ATOM 2447 N N . SER C 1 16 ? 54.576 46.007 32.686 1.00 28.28 11 SER C N 1
ATOM 2448 C CA . SER C 1 16 ? 53.919 46.913 33.635 1.00 24.59 11 SER C CA 1
ATOM 2449 C C . SER C 1 16 ? 54.932 47.291 34.720 1.00 29.30 11 SER C C 1
ATOM 2450 O O . SER C 1 16 ? 54.918 46.722 35.814 1.00 29.13 11 SER C O 1
ATOM 2453 N N . ASP C 1 17 ? 55.810 48.239 34.425 1.00 29.25 12 ASP C N 1
ATOM 2454 C CA . ASP C 1 17 ? 56.890 48.645 35.352 1.00 31.01 12 ASP C CA 1
ATOM 2455 C C . ASP C 1 17 ? 56.721 50.166 35.504 1.00 30.94 12 ASP C C 1
ATOM 2456 O O . ASP C 1 17 ? 56.737 50.897 34.490 1.00 30.91 12 ASP C O 1
ATOM 2461 N N . PRO C 1 18 ? 56.566 50.670 36.753 1.00 32.47 13 PRO C N 1
ATOM 2462 C CA . PRO C 1 18 ? 56.415 52.133 36.928 1.00 29.88 13 PRO C CA 1
ATOM 2463 C C . PRO C 1 18 ? 57.582 52.971 36.415 1.00 31.60 13 PRO C C 1
ATOM 2464 O O . PRO C 1 18 ? 57.395 54.141 36.048 1.00 33.73 13 PRO C O 1
ATOM 2468 N N . GLY C 1 19 ? 58.778 52.406 36.376 1.00 34.26 14 GLY C N 1
ATOM 2469 C CA . GLY C 1 19 ? 59.903 53.179 35.885 1.00 31.56 14 GLY C CA 1
ATOM 2470 C C . GLY C 1 19 ? 59.821 53.327 34.400 1.00 37.91 14 GLY C C 1
ATOM 2471 O O . GLY C 1 19 ? 60.148 54.373 33.868 1.00 38.17 14 GLY C O 1
ATOM 2472 N N . ILE C 1 20 ? 59.372 52.281 33.710 1.00 33.33 15 ILE C N 1
ATOM 2473 C CA . ILE C 1 20 ? 59.172 52.397 32.264 1.00 32.02 15 ILE C CA 1
ATOM 2474 C C . ILE C 1 20 ? 58.125 53.460 31.937 1.00 33.86 15 ILE C C 1
ATOM 2475 O O . ILE C 1 20 ? 58.326 54.278 31.049 1.00 33.32 15 ILE C O 1
ATOM 2480 N N . PHE C 1 21 ? 56.998 53.465 32.645 1.00 34.19 16 PHE C N 1
ATOM 2481 C CA . PHE C 1 21 ? 55.934 54.423 32.327 1.00 33.36 16 PHE C CA 1
ATOM 2482 C C . PHE C 1 21 ? 56.372 55.866 32.644 1.00 34.17 16 PHE C C 1
ATOM 2483 O O . PHE C 1 21 ? 56.002 56.792 31.949 1.00 31.67 16 PHE C O 1
ATOM 2491 N N . THR C 1 22 ? 57.158 56.060 33.685 1.00 30.28 17 THR C N 1
ATOM 2492 C CA . THR C 1 22 ? 57.671 57.379 33.986 1.00 32.65 17 THR C CA 1
ATOM 2493 C C . THR C 1 22 ? 58.556 57.803 32.827 1.00 40.09 17 THR C C 1
ATOM 2494 O O . THR C 1 22 ? 58.512 58.961 32.357 1.00 38.61 17 THR C O 1
ATOM 2498 N N . GLU C 1 23 ? 59.346 56.865 32.304 1.00 37.54 18 GLU C N 1
ATOM 2499 C CA . GLU C 1 23 ? 60.217 57.256 31.185 1.00 36.06 18 GLU C CA 1
ATOM 2500 C C . GLU C 1 23 ? 59.414 57.497 29.930 1.00 39.28 18 GLU C C 1
ATOM 2501 O O . GLU C 1 23 ? 59.768 58.390 29.147 1.00 43.43 18 GLU C O 1
ATOM 2515 N N . ILE C 1 25 ? 56.337 58.705 29.648 1.00 35.49 20 ILE C N 1
ATOM 2516 C CA . ILE C 1 25 ? 55.747 60.039 29.728 1.00 35.28 20 ILE C CA 1
ATOM 2517 C C . ILE C 1 25 ? 56.797 61.106 29.352 1.00 40.98 20 ILE C C 1
ATOM 2518 O O . ILE C 1 25 ? 56.519 62.012 28.544 1.00 41.16 20 ILE C O 1
ATOM 2523 N N . HIS C 1 26 ? 58.009 60.961 29.891 1.00 41.01 21 HIS C N 1
ATOM 2524 C CA . HIS C 1 26 ? 59.085 61.924 29.650 1.00 41.63 21 HIS C CA 1
ATOM 2525 C C . HIS C 1 26 ? 59.537 61.886 28.216 1.00 43.71 21 HIS C C 1
ATOM 2526 O O . HIS C 1 26 ? 59.856 62.925 27.621 1.00 46.67 21 HIS C O 1
ATOM 2533 N N . GLY C 1 27 ? 59.536 60.687 27.638 1.00 42.87 22 GLY C N 1
ATOM 2534 C CA . GLY C 1 27 ? 59.853 60.526 26.233 1.00 44.87 22 GLY C CA 1
ATOM 2535 C C . GLY C 1 27 ? 58.874 61.195 25.285 1.00 46.10 22 GLY C C 1
ATOM 2536 O O . GLY C 1 27 ? 59.293 61.708 24.242 1.00 43.34 22 GLY C O 1
ATOM 2537 N N . PHE C 1 28 ? 57.581 61.193 25.636 1.00 47.08 23 PHE C N 1
ATOM 2538 C CA . PHE C 1 28 ? 56.533 61.850 24.832 1.00 49.18 23 PHE C CA 1
ATOM 2539 C C . PHE C 1 28 ? 56.652 63.370 24.878 1.00 55.45 23 PHE C C 1
ATOM 2540 O O . PHE C 1 28 ? 55.967 64.100 24.112 1.00 60.12 23 PHE C O 1
ATOM 2548 N N . GLY C 1 29 ? 57.510 63.841 25.789 1.00 50.49 24 GLY C N 1
ATOM 2549 C CA . GLY C 1 29 ? 57.811 65.254 25.877 1.00 50.33 24 GLY C CA 1
ATOM 2550 C C . GLY C 1 29 ? 57.066 65.846 27.039 1.00 43.65 24 GLY C C 1
ATOM 2551 O O . GLY C 1 29 ? 57.113 67.055 27.314 1.00 47.53 24 GLY C O 1
ATOM 2552 N N . CYS C 1 30 ? 56.376 64.973 27.753 1.00 43.00 25 CYS C N 1
ATOM 2553 C CA . CYS C 1 30 ? 55.493 65.453 28.787 1.00 42.68 25 CYS C CA 1
ATOM 2554 C C . CYS C 1 30 ? 56.247 65.587 30.106 1.00 43.07 25 CYS C C 1
ATOM 2555 O O . CYS C 1 30 ? 56.891 64.646 30.565 1.00 46.45 25 CYS C O 1
ATOM 2558 N N . THR C 1 31 ? 56.172 66.748 30.733 1.00 44.07 26 THR C N 1
ATOM 2559 C CA . THR C 1 31 ? 56.879 66.925 32.001 1.00 50.09 26 THR C CA 1
ATOM 2560 C C . THR C 1 31 ? 55.918 67.233 33.156 1.00 47.32 26 THR C C 1
ATOM 2561 O O . THR C 1 31 ? 54.756 67.632 32.931 1.00 47.06 26 THR C O 1
ATOM 2565 N N . GLY C 1 32 ? 56.409 67.031 34.372 1.00 45.82 27 GLY C N 1
ATOM 2566 C CA . GLY C 1 32 ? 55.671 67.354 35.586 1.00 45.27 27 GLY C CA 1
ATOM 2567 C C . GLY C 1 32 ? 55.098 66.164 36.345 1.00 47.13 27 GLY C C 1
ATOM 2568 O O . GLY C 1 32 ? 54.459 66.351 37.383 1.00 47.65 27 GLY C O 1
ATOM 2569 N N . LEU C 1 33 ? 55.338 64.947 35.851 1.00 43.27 28 LEU C N 1
ATOM 2570 C CA . LEU C 1 33 ? 54.625 63.771 36.320 1.00 33.45 28 LEU C CA 1
ATOM 2571 C C . LEU C 1 33 ? 55.585 62.695 36.730 1.00 42.44 28 LEU C C 1
ATOM 2572 O O . LEU C 1 33 ? 56.744 62.676 36.313 1.00 46.50 28 LEU C O 1
ATOM 2577 N N . GLN C 1 34 ? 55.100 61.784 37.561 1.00 38.32 29 GLN C N 1
ATOM 2578 C CA . GLN C 1 34 ? 55.845 60.564 37.813 1.00 36.68 29 GLN C CA 1
ATOM 2579 C C . GLN C 1 34 ? 54.871 59.433 38.079 1.00 34.65 29 GLN C C 1
ATOM 2580 O O . GLN C 1 34 ? 53.654 59.670 38.214 1.00 34.77 29 GLN C O 1
ATOM 2586 N N . VAL C 1 35 ? 55.371 58.196 38.055 1.00 32.46 30 VAL C N 1
ATOM 2587 C CA . VAL C 1 35 ? 54.453 57.059 38.133 1.00 28.42 30 VAL C CA 1
ATOM 2588 C C . VAL C 1 35 ? 54.810 56.263 39.327 1.00 36.08 30 VAL C C 1
ATOM 2589 O O . VAL C 1 35 ? 55.994 55.902 39.500 1.00 33.85 30 VAL C O 1
ATOM 2593 N N . GLU C 1 36 ? 53.807 56.002 40.168 1.00 31.77 31 GLU C N 1
ATOM 2594 C CA . GLU C 1 36 ? 54.041 55.302 41.447 1.00 33.44 31 GLU C CA 1
ATOM 2595 C C . GLU C 1 36 ? 53.172 54.039 41.435 1.00 33.20 31 GLU C C 1
ATOM 2596 O O . GLU C 1 36 ? 51.966 54.073 41.120 1.00 33.35 31 GLU C O 1
ATOM 2602 N N . GLU C 1 37 ? 53.787 52.901 41.699 1.00 30.71 32 GLU C N 1
ATOM 2603 C CA . GLU C 1 37 ? 53.051 51.660 41.738 1.00 26.36 32 GLU C CA 1
ATOM 2604 C C . GLU C 1 37 ? 52.287 51.460 43.045 1.00 26.58 32 GLU C C 1
ATOM 2605 O O . GLU C 1 37 ? 52.851 51.689 44.125 1.00 28.93 32 GLU C O 1
ATOM 2611 N N . LEU C 1 38 ? 51.045 50.997 42.986 1.00 23.43 33 LEU C N 1
ATOM 2612 C CA . LEU C 1 38 ? 50.290 50.599 44.179 1.00 26.56 33 LEU C CA 1
ATOM 2613 C C . LEU C 1 38 ? 50.492 49.143 44.516 1.00 29.71 33 LEU C C 1
ATOM 2614 O O . LEU C 1 38 ? 50.488 48.281 43.627 1.00 27.38 33 LEU C O 1
ATOM 2619 N N . VAL C 1 39 ? 50.715 48.814 45.804 1.00 23.99 34 VAL C N 1
ATOM 2620 C CA . VAL C 1 39 ? 50.896 47.408 46.129 1.00 22.40 34 VAL C CA 1
ATOM 2621 C C . VAL C 1 39 ? 49.640 46.761 46.714 1.00 23.08 34 VAL C C 1
ATOM 2622 O O . VAL C 1 39 ? 49.494 45.542 46.677 1.00 26.39 34 VAL C O 1
ATOM 2626 N N . VAL C 1 40 ? 48.747 47.572 47.294 1.00 25.78 35 VAL C N 1
ATOM 2627 C CA . VAL C 1 40 ? 47.465 47.080 47.798 1.00 25.63 35 VAL C CA 1
ATOM 2628 C C . VAL C 1 40 ? 46.383 48.130 47.444 1.00 28.51 35 VAL C C 1
ATOM 2629 O O . VAL C 1 40 ? 46.717 49.280 47.162 1.00 32.39 35 VAL C O 1
ATOM 2633 N N . LEU C 1 41 ? 45.114 47.734 47.475 1.00 28.80 36 LEU C N 1
ATOM 2634 C CA . LEU C 1 41 ? 44.025 48.629 47.014 1.00 33.08 36 LEU C CA 1
ATOM 2635 C C . LEU C 1 41 ? 43.387 49.392 48.151 1.00 34.27 36 LEU C C 1
ATOM 2636 O O . LEU C 1 41 ? 42.577 50.284 47.927 1.00 41.20 36 LEU C O 1
ATOM 2641 N N . ASP C 1 42 ? 43.709 49.000 49.391 1.00 30.58 37 ASP C N 1
ATOM 2642 C CA . ASP C 1 42 ? 43.268 49.775 50.551 1.00 41.18 37 ASP C CA 1
ATOM 2643 C C . ASP C 1 42 ? 44.447 50.656 51.070 1.00 40.60 37 ASP C C 1
ATOM 2644 O O . ASP C 1 42 ? 44.414 51.168 52.171 1.00 45.63 37 ASP C O 1
ATOM 2649 N N . GLU C 1 43 ? 45.479 50.801 50.238 1.00 52.05 38 GLU C N 1
ATOM 2650 C CA . GLU C 1 43 ? 46.561 51.769 50.447 1.00 61.80 38 GLU C CA 1
ATOM 2651 C C . GLU C 1 43 ? 45.894 53.132 50.807 1.00 46.23 38 GLU C C 1
ATOM 2652 O O . GLU C 1 43 ? 44.988 53.553 50.105 1.00 45.22 38 GLU C O 1
ATOM 2658 N N . SER C 1 44 ? 46.244 53.789 51.913 1.00 48.67 39 SER C N 1
ATOM 2659 C CA . SER C 1 44 ? 45.899 55.221 51.969 1.00 41.70 39 SER C CA 1
ATOM 2660 C C . SER C 1 44 ? 46.835 55.777 50.944 1.00 38.28 39 SER C C 1
ATOM 2661 O O . SER C 1 44 ? 48.033 55.438 50.934 1.00 34.70 39 SER C O 1
ATOM 2664 N N . ILE C 1 45 ? 46.280 56.553 50.011 1.00 35.51 40 ILE C N 1
ATOM 2665 C CA . ILE C 1 45 ? 47.079 57.199 48.991 1.00 31.53 40 ILE C CA 1
ATOM 2666 C C . ILE C 1 45 ? 46.973 58.751 49.097 1.00 32.34 40 ILE C C 1
ATOM 2667 O O . ILE C 1 45 ? 47.327 59.483 48.143 1.00 34.87 40 ILE C O 1
ATOM 2672 N N . GLU C 1 46 ? 46.539 59.254 50.265 1.00 35.58 41 GLU C N 1
ATOM 2673 C CA . GLU C 1 46 ? 46.398 60.705 50.470 1.00 37.67 41 GLU C CA 1
ATOM 2674 C C . GLU C 1 46 ? 47.715 61.417 50.171 1.00 34.79 41 GLU C C 1
ATOM 2675 O O . GLU C 1 46 ? 47.735 62.515 49.613 1.00 32.65 41 GLU C O 1
ATOM 2681 N N . HIS C 1 47 ? 48.821 60.780 50.538 1.00 33.29 42 HIS C N 1
ATOM 2682 C CA . HIS C 1 47 ? 50.140 61.369 50.333 1.00 36.87 42 HIS C CA 1
ATOM 2683 C C . HIS C 1 47 ? 50.535 61.434 48.860 1.00 37.95 42 HIS C C 1
ATOM 2684 O O . HIS C 1 47 ? 51.453 62.149 48.510 1.00 39.72 42 HIS C O 1
ATOM 2691 N N . LEU C 1 48 ? 49.839 60.699 47.989 1.00 40.42 43 LEU C N 1
ATOM 2692 C CA . LEU C 1 48 ? 50.123 60.761 46.553 1.00 38.12 43 LEU C CA 1
ATOM 2693 C C . LEU C 1 48 ? 49.383 61.913 45.859 1.00 35.60 43 LEU C C 1
ATOM 2694 O O . LEU C 1 48 ? 49.757 62.297 44.737 1.00 33.98 43 LEU C O 1
ATOM 2699 N N . LYS C 1 49 ? 48.360 62.486 46.499 1.00 30.12 44 LYS C N 1
ATOM 2700 C CA . LYS C 1 49 ? 47.508 63.452 45.786 1.00 29.45 44 LYS C CA 1
ATOM 2701 C C . LYS C 1 49 ? 48.203 64.763 45.422 1.00 33.02 44 LYS C C 1
ATOM 2702 O O . LYS C 1 49 ? 49.112 65.215 46.165 1.00 37.68 44 LYS C O 1
ATOM 2708 N N . PRO C 1 50 ? 47.807 65.396 44.306 1.00 36.11 45 PRO C N 1
ATOM 2709 C CA . PRO C 1 50 ? 46.763 64.956 43.354 1.00 31.72 45 PRO C CA 1
ATOM 2710 C C . PRO C 1 50 ? 47.199 63.765 42.497 1.00 35.20 45 PRO C C 1
ATOM 2711 O O . PRO C 1 50 ? 48.353 63.726 42.021 1.00 33.43 45 PRO C O 1
ATOM 2715 N N . ILE C 1 51 ? 46.309 62.784 42.328 1.00 25.58 46 ILE C N 1
ATOM 2716 C CA . ILE C 1 51 ? 46.578 61.680 41.411 1.00 24.83 46 ILE C CA 1
ATOM 2717 C C . ILE C 1 51 ? 45.868 62.057 40.141 1.00 29.92 46 ILE C C 1
ATOM 2718 O O . ILE C 1 51 ? 44.689 62.429 40.158 1.00 30.03 46 ILE C O 1
ATOM 2723 N N . HIS C 1 52 ? 46.595 62.007 39.036 1.00 27.52 47 HIS C N 1
ATOM 2724 C CA . HIS C 1 52 ? 46.082 62.525 37.780 1.00 27.39 47 HIS C CA 1
ATOM 2725 C C . HIS C 1 52 ? 45.418 61.421 37.017 1.00 25.44 47 HIS C C 1
ATOM 2726 O O . HIS C 1 52 ? 44.496 61.668 36.175 1.00 25.91 47 HIS C O 1
ATOM 2733 N N . GLY C 1 53 ? 45.822 60.182 37.289 1.00 27.00 48 GLY C N 1
ATOM 2734 C CA . GLY C 1 53 ? 45.147 59.080 36.610 1.00 23.04 48 GLY C CA 1
ATOM 2735 C C . GLY C 1 53 ? 45.681 57.787 37.160 1.00 22.65 48 GLY C C 1
ATOM 2736 O O . GLY C 1 53 ? 46.666 57.787 37.903 1.00 26.72 48 GLY C O 1
ATOM 2737 N N . PHE C 1 54 ? 45.027 56.682 36.813 1.00 23.02 49 PHE C N 1
ATOM 2738 C CA . PHE C 1 54 ? 45.547 55.320 37.107 1.00 23.04 49 PHE C CA 1
ATOM 2739 C C . PHE C 1 54 ? 45.777 54.574 35.813 1.00 21.52 49 PHE C C 1
ATOM 2740 O O . PHE C 1 54 ? 45.036 54.760 34.818 1.00 23.40 49 PHE C O 1
ATOM 2748 N N . ILE C 1 55 ? 46.810 53.741 35.795 1.00 21.82 50 ILE C N 1
ATOM 2749 C CA . ILE C 1 55 ? 47.004 52.794 34.687 1.00 22.37 50 ILE C CA 1
ATOM 2750 C C . ILE C 1 55 ? 46.811 51.433 35.304 1.00 24.70 50 ILE C C 1
ATOM 2751 O O . ILE C 1 55 ? 47.492 51.079 36.290 1.00 25.49 50 ILE C O 1
ATOM 2756 N N . PHE C 1 56 ? 45.927 50.630 34.726 1.00 23.01 51 PHE C N 1
ATOM 2757 C CA . PHE C 1 56 ? 45.607 49.330 35.307 1.00 21.44 51 PHE C CA 1
ATOM 2758 C C . PHE C 1 56 ? 45.806 48.243 34.269 1.00 23.09 51 PHE C C 1
ATOM 2759 O O . PHE C 1 56 ? 45.353 48.398 33.091 1.00 25.98 51 PHE C O 1
ATOM 2767 N N . LEU C 1 57 ? 46.455 47.151 34.656 1.00 20.48 52 LEU C N 1
ATOM 2768 C CA . LEU C 1 57 ? 46.684 46.029 33.750 1.00 27.19 52 LEU C CA 1
ATOM 2769 C C . LEU C 1 57 ? 46.052 44.759 34.282 1.00 24.61 52 LEU C C 1
ATOM 2770 O O . LEU C 1 57 ? 46.147 44.455 35.473 1.00 28.43 52 LEU C O 1
ATOM 2775 N N . PHE C 1 58 ? 45.381 44.019 33.395 1.00 21.75 53 PHE C N 1
ATOM 2776 C CA . PHE C 1 58 ? 44.690 42.809 33.796 1.00 23.92 53 PHE C CA 1
ATOM 2777 C C . PHE C 1 58 ? 44.671 41.854 32.604 1.00 24.45 53 PHE C C 1
ATOM 2778 O O . PHE C 1 58 ? 44.809 42.287 31.447 1.00 23.96 53 PHE C O 1
ATOM 2786 N N . ARG C 1 59 ? 44.444 40.576 32.879 1.00 23.62 54 ARG C N 1
ATOM 2787 C CA . ARG C 1 59 ? 44.273 39.605 31.795 1.00 25.18 54 ARG C CA 1
ATOM 2788 C C . ARG C 1 59 ? 42.866 39.721 31.192 1.00 24.10 54 ARG C C 1
ATOM 2789 O O . ARG C 1 59 ? 41.846 39.480 31.879 1.00 24.69 54 ARG C O 1
ATOM 2797 N N . TRP C 1 60 ? 42.792 40.122 29.926 1.00 27.90 55 TRP C N 1
ATOM 2798 C CA . TRP C 1 60 ? 41.506 40.434 29.320 1.00 27.95 55 TRP C CA 1
ATOM 2799 C C . TRP C 1 60 ? 40.602 39.213 29.134 1.00 28.63 55 TRP C C 1
ATOM 2800 O O . TRP C 1 60 ? 41.039 38.196 28.564 1.00 29.54 55 TRP C O 1
ATOM 2811 N N . LEU C 1 61 ? 39.344 39.315 29.593 1.00 26.71 56 LEU C N 1
ATOM 2812 C CA . LEU C 1 61 ? 38.378 38.209 29.519 1.00 27.60 56 LEU C CA 1
ATOM 2813 C C . LEU C 1 61 ? 37.319 38.576 28.518 1.00 29.13 56 LEU C C 1
ATOM 2814 O O . LEU C 1 61 ? 36.933 39.764 28.433 1.00 25.34 56 LEU C O 1
ATOM 2819 N N . LYS C 1 62 ? 36.815 37.582 27.782 1.00 29.77 57 LYS C N 1
ATOM 2820 C CA . LYS C 1 62 ? 35.766 37.890 26.812 1.00 29.43 57 LYS C CA 1
ATOM 2821 C C . LYS C 1 62 ? 34.524 38.484 27.435 1.00 29.77 57 LYS C C 1
ATOM 2822 O O . LYS C 1 62 ? 33.762 39.213 26.761 1.00 29.01 57 LYS C O 1
ATOM 2828 N N . LYS C 1 63 ? 34.280 38.180 28.709 1.00 27.75 58 LYS C N 1
ATOM 2829 C CA . LYS C 1 63 ? 33.076 38.742 29.315 1.00 25.90 58 LYS C CA 1
ATOM 2830 C C . LYS C 1 63 ? 33.132 40.249 29.437 1.00 27.60 58 LYS C C 1
ATOM 2831 O O . LYS C 1 63 ? 32.074 40.880 29.675 1.00 31.55 58 LYS C O 1
ATOM 2837 N N . GLU C 1 64 ? 34.326 40.850 29.255 1.00 26.38 59 GLU C N 1
ATOM 2838 C CA . GLU C 1 64 ? 34.459 42.319 29.172 1.00 26.36 59 GLU C CA 1
ATOM 2839 C C . GLU C 1 64 ? 33.560 42.941 28.116 1.00 31.73 59 GLU C C 1
ATOM 2840 O O . GLU C 1 64 ? 33.114 44.095 28.250 1.00 27.87 59 GLU C O 1
ATOM 2854 N N . ARG C 1 66 ? 30.587 42.317 27.523 1.00 29.57 61 ARG C N 1
ATOM 2855 C CA . ARG C 1 66 ? 29.193 42.394 27.918 1.00 28.52 61 ARG C CA 1
ATOM 2856 C C . ARG C 1 66 ? 29.005 43.451 28.986 1.00 29.87 61 ARG C C 1
ATOM 2857 O O . ARG C 1 66 ? 27.901 43.559 29.565 1.00 32.39 61 ARG C O 1
ATOM 2865 N N . LYS C 1 67 ? 30.059 44.252 29.242 1.00 29.57 62 LYS C N 1
ATOM 2866 C CA . LYS C 1 67 ? 30.011 45.283 30.304 1.00 30.56 62 LYS C CA 1
ATOM 2867 C C . LYS C 1 67 ? 28.934 46.255 29.877 1.00 32.37 62 LYS C C 1
ATOM 2868 O O . LYS C 1 67 ? 28.963 46.756 28.743 1.00 32.77 62 LYS C O 1
ATOM 2874 N N . GLU C 1 68 ? 27.957 46.511 30.744 1.00 30.62 63 GLU C N 1
ATOM 2875 C CA . GLU C 1 68 ? 27.026 47.629 30.454 1.00 31.56 63 GLU C CA 1
ATOM 2876 C C . GLU C 1 68 ? 27.760 48.945 30.555 1.00 28.77 63 GLU C C 1
ATOM 2877 O O . GLU C 1 68 ? 28.492 49.201 31.543 1.00 30.09 63 GLU C O 1
ATOM 2879 N N . VAL C 1 69 ? 27.635 49.788 29.534 1.00 25.45 64 VAL C N 1
ATOM 2880 C CA . VAL C 1 69 ? 28.249 51.116 29.588 1.00 28.64 64 VAL C CA 1
ATOM 2881 C C . VAL C 1 69 ? 27.225 52.237 29.742 1.00 32.17 64 VAL C C 1
ATOM 2882 O O . VAL C 1 69 ? 26.000 52.015 29.740 1.00 31.13 64 VAL C O 1
ATOM 2886 N N . ASP C 1 70 ? 27.708 53.465 29.866 1.00 28.33 65 ASP C N 1
ATOM 2887 C CA . ASP C 1 70 ? 26.791 54.553 30.172 1.00 26.42 65 ASP C CA 1
ATOM 2888 C C . ASP C 1 70 ? 26.191 55.145 28.878 1.00 29.96 65 ASP C C 1
ATOM 2889 O O . ASP C 1 70 ? 26.702 54.929 27.751 1.00 31.63 65 ASP C O 1
ATOM 2894 N N . ASP C 1 71 ? 25.123 55.926 29.006 1.00 29.59 66 ASP C N 1
ATOM 2895 C CA . ASP C 1 71 ? 24.716 56.755 27.853 1.00 33.81 66 ASP C CA 1
ATOM 2896 C C . ASP C 1 71 ? 24.708 58.233 28.285 1.00 33.64 66 ASP C C 1
ATOM 2897 O O . ASP C 1 71 ? 23.882 59.044 27.866 1.00 35.93 66 ASP C O 1
ATOM 2902 N N . SER C 1 72 ? 25.668 58.581 29.132 1.00 26.14 67 SER C N 1
ATOM 2903 C CA . SER C 1 72 ? 25.751 59.961 29.648 1.00 27.00 67 SER C CA 1
ATOM 2904 C C . SER C 1 72 ? 26.157 60.927 28.544 1.00 27.85 67 SER C C 1
ATOM 2905 O O . SER C 1 72 ? 26.994 60.573 27.678 1.00 28.13 67 SER C O 1
ATOM 2908 N N . PRO C 1 73 ? 25.568 62.144 28.557 1.00 29.38 68 PRO C N 1
ATOM 2909 C CA . PRO C 1 73 ? 25.875 63.171 27.549 1.00 28.29 68 PRO C CA 1
ATOM 2910 C C . PRO C 1 73 ? 27.322 63.690 27.699 1.00 31.50 68 PRO C C 1
ATOM 2911 O O . PRO C 1 73 ? 27.973 64.066 26.716 1.00 32.84 68 PRO C O 1
ATOM 2915 N N . GLN C 1 74 ? 27.833 63.700 28.930 1.00 30.35 69 GLN C N 1
ATOM 2916 C CA . GLN C 1 74 ? 29.178 64.238 29.154 1.00 26.98 69 GLN C CA 1
ATOM 2917 C C . GLN C 1 74 ? 30.297 63.416 28.541 1.00 24.32 69 GLN C C 1
ATOM 2918 O O . GLN C 1 74 ? 31.377 63.955 28.251 1.00 31.31 69 GLN C O 1
ATOM 2924 N N . THR C 1 75 ? 30.062 62.121 28.356 1.00 26.33 70 THR C N 1
ATOM 2925 C CA . THR C 1 75 ? 31.078 61.254 27.787 1.00 29.11 70 THR C CA 1
ATOM 2926 C C . THR C 1 75 ? 31.377 61.760 26.365 1.00 36.55 70 THR C C 1
ATOM 2927 O O . THR C 1 75 ? 32.524 61.749 25.900 1.00 36.78 70 THR C O 1
ATOM 2931 N N . CYS C 1 76 ? 30.327 62.218 25.681 1.00 33.44 71 CYS C N 1
ATOM 2932 C CA . CYS C 1 76 ? 30.463 62.800 24.338 1.00 32.13 71 CYS C CA 1
ATOM 2933 C C . CYS C 1 76 ? 31.097 64.196 24.322 1.00 32.78 71 CYS C C 1
ATOM 2934 O O . CYS C 1 76 ? 31.896 64.524 23.454 1.00 31.54 71 CYS C O 1
ATOM 2937 N N . THR C 1 77 ? 30.708 65.030 25.263 1.00 28.10 72 THR C N 1
ATOM 2938 C CA . THR C 1 77 ? 31.046 66.446 25.208 1.00 29.71 72 THR C CA 1
ATOM 2939 C C . THR C 1 77 ? 32.357 66.754 25.904 1.00 31.81 72 THR C C 1
ATOM 2940 O O . THR C 1 77 ? 32.965 67.806 25.648 1.00 35.73 72 THR C O 1
ATOM 2944 N N . ASP C 1 78 ? 32.774 65.897 26.836 1.00 29.58 73 ASP C N 1
ATOM 2945 C CA . ASP C 1 78 ? 33.850 66.358 27.716 1.00 30.46 73 ASP C CA 1
ATOM 2946 C C . ASP C 1 78 ? 35.188 65.626 27.506 1.00 32.45 73 ASP C C 1
ATOM 2947 O O . ASP C 1 78 ? 36.246 66.142 27.901 1.00 34.66 73 ASP C O 1
ATOM 2952 N N . VAL C 1 79 ? 35.147 64.412 26.988 1.00 27.84 74 VAL C N 1
ATOM 2953 C CA . VAL C 1 79 ? 36.300 63.511 27.137 1.00 27.66 74 VAL C CA 1
ATOM 2954 C C . VAL C 1 79 ? 37.035 63.253 25.819 1.00 26.27 74 VAL C C 1
ATOM 2955 O O . VAL C 1 79 ? 36.411 62.972 24.782 1.00 29.76 74 VAL C O 1
ATOM 2959 N N . TYR C 1 80 ? 38.356 63.340 25.837 1.00 30.23 75 TYR C N 1
ATOM 2960 C CA . TYR C 1 80 ? 39.143 62.966 24.653 1.00 30.57 75 TYR C CA 1
ATOM 2961 C C . TYR C 1 80 ? 39.304 61.461 24.685 1.00 26.11 75 TYR C C 1
ATOM 2962 O O . TYR C 1 80 ? 39.628 60.902 25.735 1.00 27.26 75 TYR C O 1
ATOM 2971 N N . PHE C 1 81 ? 39.109 60.793 23.544 1.00 26.56 76 PHE C N 1
ATOM 2972 C CA . PHE C 1 81 ? 39.288 59.319 23.525 1.00 22.55 76 PHE C CA 1
ATOM 2973 C C . PHE C 1 81 ? 39.824 58.854 22.202 1.00 27.22 76 PHE C C 1
ATOM 2974 O O . PHE C 1 81 ? 39.309 59.238 21.170 1.00 28.88 76 PHE C O 1
ATOM 2982 N N . SER C 1 82 ? 40.861 58.020 22.216 1.00 28.34 77 SER C N 1
ATOM 2983 C CA . SER C 1 82 ? 41.271 57.355 20.982 1.00 26.55 77 SER C CA 1
ATOM 2984 C C . SER C 1 82 ? 41.091 55.851 21.107 1.00 26.55 77 SER C C 1
ATOM 2985 O O . SER C 1 82 ? 41.405 55.270 22.139 1.00 26.98 77 SER C O 1
ATOM 2988 N N . GLN C 1 83 ? 40.476 55.233 20.093 1.00 23.37 78 GLN C N 1
ATOM 2989 C CA . GLN C 1 83 ? 40.219 53.792 20.097 1.00 22.94 78 GLN C CA 1
ATOM 2990 C C . GLN C 1 83 ? 41.426 53.143 19.446 1.00 26.97 78 GLN C C 1
ATOM 2991 O O . GLN C 1 83 ? 41.953 53.682 18.468 1.00 28.46 78 GLN C O 1
ATOM 2997 N N . GLN C 1 84 ? 41.875 52.000 19.971 1.00 24.14 79 GLN C N 1
ATOM 2998 C CA . GLN C 1 84 ? 42.953 51.239 19.320 1.00 23.49 79 GLN C CA 1
ATOM 2999 C C . GLN C 1 84 ? 42.536 50.716 17.970 1.00 26.59 79 GLN C C 1
ATOM 3000 O O . GLN C 1 84 ? 41.436 50.176 17.795 1.00 25.88 79 GLN C O 1
ATOM 3006 N N . VAL C 1 85 ? 43.493 50.736 17.065 1.00 26.16 80 VAL C N 1
ATOM 3007 C CA . VAL C 1 85 ? 43.299 50.114 15.781 1.00 30.82 80 VAL C CA 1
ATOM 3008 C C . VAL C 1 85 ? 44.107 48.826 15.765 1.00 33.29 80 VAL C C 1
ATOM 3009 O O . VAL C 1 85 ? 43.822 47.868 15.041 1.00 34.15 80 VAL C O 1
ATOM 3013 N N . ILE C 1 86 ? 45.131 48.791 16.587 1.00 31.37 81 ILE C N 1
ATOM 3014 C CA . ILE C 1 86 ? 45.908 47.577 16.663 1.00 30.21 81 ILE C CA 1
ATOM 3015 C C . ILE C 1 86 ? 46.067 47.222 18.125 1.00 32.17 81 ILE C C 1
ATOM 3016 O O . ILE C 1 86 ? 45.934 48.063 19.014 1.00 37.22 81 ILE C O 1
ATOM 3021 N N . GLN C 1 87 ? 46.352 45.959 18.346 1.00 31.76 82 GLN C N 1
ATOM 3022 C CA . GLN C 1 87 ? 46.351 45.420 19.694 1.00 29.61 82 GLN C CA 1
ATOM 3023 C C . GLN C 1 87 ? 47.552 45.888 20.507 1.00 34.02 82 GLN C C 1
ATOM 3024 O O . GLN C 1 87 ? 47.383 46.444 21.592 1.00 34.09 82 GLN C O 1
ATOM 3030 N N . ASN C 1 88 ? 48.768 45.709 19.980 1.00 31.59 83 ASN C N 1
ATOM 3031 C CA . ASN C 1 88 ? 49.969 45.959 20.800 1.00 35.15 83 ASN C CA 1
ATOM 3032 C C . ASN C 1 88 ? 50.238 47.403 21.230 1.00 29.85 83 ASN C C 1
ATOM 3033 O O . ASN C 1 88 ? 51.114 47.664 22.082 1.00 30.88 83 ASN C O 1
ATOM 3038 N N . ALA C 1 89 ? 49.453 48.358 20.721 1.00 31.02 84 ALA C N 1
ATOM 3039 C CA . ALA C 1 89 ? 49.691 49.762 21.099 1.00 28.95 84 ALA C CA 1
ATOM 3040 C C . ALA C 1 89 ? 49.101 50.114 22.447 1.00 29.05 84 ALA C C 1
ATOM 3041 O O . ALA C 1 89 ? 49.261 51.249 22.916 1.00 3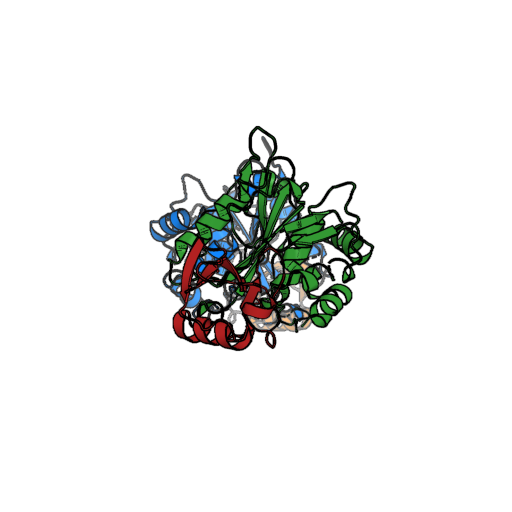0.12 84 ALA C O 1
ATOM 3043 N N . CYS C 1 90 ? 48.448 49.160 23.112 1.00 28.51 85 CYS C N 1
ATOM 3044 C CA . CYS C 1 90 ? 47.644 49.512 24.292 1.00 27.90 85 CYS C CA 1
ATOM 3045 C C . CYS C 1 90 ? 48.390 50.333 25.404 1.00 27.76 85 CYS C C 1
ATOM 3046 O O . CYS C 1 90 ? 47.781 51.233 25.975 1.00 26.12 85 CYS C O 1
ATOM 3049 N N . ALA C 1 91 ? 49.677 50.088 25.676 1.00 27.12 86 ALA C N 1
ATOM 3050 C CA . ALA C 1 91 ? 50.313 50.845 26.752 1.00 26.90 86 ALA C CA 1
ATOM 3051 C C . ALA C 1 91 ? 50.371 52.324 26.398 1.00 31.24 86 ALA C C 1
ATOM 3052 O O . ALA C 1 91 ? 50.070 53.188 27.230 1.00 29.18 86 ALA C O 1
ATOM 3054 N N . SER C 1 92 ? 50.769 52.634 25.165 1.00 32.96 87 SER C N 1
ATOM 3055 C CA . SER C 1 92 ? 50.875 54.031 24.767 1.00 33.30 87 SER C CA 1
ATOM 3056 C C . SER C 1 92 ? 49.510 54.620 24.541 1.00 31.99 87 SER C C 1
ATOM 3057 O O . SER C 1 92 ? 49.292 55.831 24.804 1.00 31.06 87 SER C O 1
ATOM 3060 N N . GLN C 1 93 ? 48.588 53.805 24.029 1.00 25.68 88 GLN C N 1
ATOM 3061 C CA . GLN C 1 93 ? 47.246 54.330 23.807 1.00 27.20 88 GLN C CA 1
ATOM 3062 C C . GLN C 1 93 ? 46.597 54.692 25.153 1.00 27.49 88 GLN C C 1
ATOM 3063 O O . GLN C 1 93 ? 45.978 55.755 25.293 1.00 24.10 88 GLN C O 1
ATOM 3069 N N . ALA C 1 94 ? 46.806 53.848 26.171 1.00 24.40 89 ALA C N 1
ATOM 3070 C CA . ALA C 1 94 ? 46.226 54.104 27.499 1.00 24.66 89 ALA C CA 1
ATOM 3071 C C . ALA C 1 94 ? 46.864 55.371 28.058 1.00 25.70 89 ALA C C 1
ATOM 3072 O O . ALA C 1 94 ? 46.197 56.237 28.633 1.00 25.80 89 ALA C O 1
ATOM 3074 N N . LEU C 1 95 ? 48.189 55.479 27.931 1.00 24.58 90 LEU C N 1
ATOM 3075 C CA . LEU C 1 95 ? 48.882 56.653 28.502 1.00 29.85 90 LEU C CA 1
ATOM 3076 C C . LEU C 1 95 ? 48.447 57.939 27.826 1.00 29.01 90 LEU C C 1
ATOM 3077 O O . LEU C 1 95 ? 48.188 58.969 28.441 1.00 30.69 90 LEU C O 1
ATOM 3082 N N . ILE C 1 96 ? 48.352 57.898 26.515 1.00 27.92 91 ILE C N 1
ATOM 3083 C CA . ILE C 1 96 ? 47.991 59.090 25.794 1.00 30.66 91 ILE C CA 1
ATOM 3084 C C . ILE C 1 96 ? 46.522 59.457 26.016 1.00 28.13 91 ILE C C 1
ATOM 3085 O O . ILE C 1 96 ? 46.247 60.625 26.262 1.00 29.99 91 ILE C O 1
ATOM 3090 N N . ASN C 1 97 ? 45.627 58.465 26.084 1.00 27.43 92 ASN C N 1
ATOM 3091 C CA . ASN C 1 97 ? 44.238 58.706 26.540 1.00 27.04 92 ASN C CA 1
ATOM 3092 C C . ASN C 1 97 ? 44.163 59.412 27.895 1.00 29.56 92 ASN C C 1
ATOM 3093 O O . ASN C 1 97 ? 43.373 60.327 28.077 1.00 32.57 92 ASN C O 1
ATOM 3098 N N . LEU C 1 98 ? 44.976 58.967 28.860 1.00 23.52 93 LEU C N 1
ATOM 3099 C CA . LEU C 1 98 ? 45.095 59.650 30.163 1.00 25.42 93 LEU C CA 1
ATOM 3100 C C . LEU C 1 98 ? 45.629 61.060 30.003 1.00 28.06 93 LEU C C 1
ATOM 3101 O O . LEU C 1 98 ? 44.968 62.040 30.394 1.00 29.71 93 LEU C O 1
ATOM 3106 N N . LEU C 1 99 ? 46.801 61.193 29.377 1.00 27.65 94 LEU C N 1
ATOM 3107 C CA . LEU C 1 99 ? 47.460 62.499 29.327 1.00 28.93 94 LEU C CA 1
ATOM 3108 C C . LEU C 1 99 ? 46.708 63.585 28.582 1.00 30.57 94 LEU C C 1
ATOM 3109 O O . LEU C 1 99 ? 46.732 64.754 28.993 1.00 33.19 94 LEU C O 1
ATOM 3114 N N . LEU C 1 100 ? 46.050 63.241 27.483 1.00 29.96 95 LEU C N 1
ATOM 3115 C CA . LEU C 1 100 ? 45.341 64.279 26.754 1.00 32.16 95 LEU C CA 1
ATOM 3116 C C . LEU C 1 100 ? 44.001 64.673 27.378 1.00 34.91 95 LEU C C 1
ATOM 3117 O O . LEU C 1 100 ? 43.268 65.516 26.818 1.00 36.58 95 LEU C O 1
ATOM 3122 N N . ASN C 1 101 ? 43.681 64.069 28.524 1.00 30.94 96 ASN C N 1
ATOM 3123 C CA . ASN C 1 101 ? 42.529 64.515 29.289 1.00 30.88 96 ASN C CA 1
ATOM 3124 C C . ASN C 1 101 ? 42.981 65.360 30.498 1.00 40.74 96 ASN C C 1
ATOM 3125 O O . ASN C 1 101 ? 42.123 65.827 31.244 1.00 44.26 96 ASN C O 1
ATOM 3130 N N . CYS C 1 102 ? 44.293 65.569 30.672 1.00 42.28 97 CYS C N 1
ATOM 3131 C CA . CYS C 1 102 ? 44.779 66.412 31.781 1.00 44.60 97 CYS C CA 1
ATOM 3132 C C . CYS C 1 102 ? 44.564 67.873 31.513 1.00 48.70 97 CYS C C 1
ATOM 3133 O O . CYS C 1 102 ? 44.741 68.352 30.382 1.00 56.42 97 CYS C O 1
ATOM 3136 N N . ASP C 1 103 ? 44.132 68.591 32.533 1.00 48.46 98 ASP C N 1
ATOM 3137 C CA . ASP C 1 103 ? 44.120 70.045 32.460 1.00 53.92 98 ASP C CA 1
ATOM 3138 C C . ASP C 1 103 ? 44.554 70.424 33.845 1.00 56.69 98 ASP C C 1
ATOM 3139 O O . ASP C 1 103 ? 43.724 70.602 34.726 1.00 59.33 98 ASP C O 1
ATOM 3144 N N . HIS C 1 104 ? 45.858 70.433 34.071 1.00 57.10 99 HIS C N 1
ATOM 3145 C CA . HIS C 1 104 ? 46.367 70.685 35.417 1.00 54.27 99 HIS C CA 1
ATOM 3146 C C . HIS C 1 104 ? 47.679 71.445 35.357 1.00 53.00 99 HIS C C 1
ATOM 3147 O O . HIS C 1 104 ? 48.546 71.127 34.549 1.00 53.15 99 HIS C O 1
ATOM 3154 N N . PRO C 1 105 ? 47.819 72.475 36.205 1.00 56.64 100 PRO C N 1
ATOM 3155 C CA . PRO C 1 105 ? 49.013 73.326 36.273 1.00 59.79 100 PRO C CA 1
ATOM 3156 C C . PRO C 1 105 ? 50.339 72.552 36.306 1.00 62.71 100 PRO C C 1
ATOM 3157 O O . PRO C 1 105 ? 51.340 73.057 35.783 1.00 68.68 100 PRO C O 1
ATOM 3161 N N . ASP C 1 106 ? 50.346 71.349 36.879 1.00 60.27 101 ASP C N 1
ATOM 3162 C CA . ASP C 1 106 ? 51.592 70.599 37.018 1.00 63.93 101 ASP C CA 1
ATOM 3163 C C . ASP C 1 106 ? 51.985 69.837 35.750 1.00 60.34 101 ASP C C 1
ATOM 3164 O O . ASP C 1 106 ? 53.152 69.464 35.571 1.00 63.02 101 ASP C O 1
ATOM 3169 N N . VAL C 1 107 ? 51.013 69.621 34.865 1.00 48.88 102 VAL C N 1
ATOM 3170 C CA . VAL C 1 107 ? 51.232 68.824 33.671 1.00 47.93 102 VAL C CA 1
ATOM 3171 C C . VAL C 1 107 ? 51.418 69.674 32.416 1.00 54.50 102 VAL C C 1
ATOM 3172 O O . VAL C 1 107 ? 50.512 70.419 31.996 1.00 58.63 102 VAL C O 1
ATOM 3176 N N . ASP C 1 108 ? 52.566 69.518 31.774 1.00 52.12 103 ASP C N 1
ATOM 3177 C CA . ASP C 1 108 ? 52.741 70.094 30.467 1.00 51.70 103 ASP C CA 1
ATOM 3178 C C . ASP C 1 108 ? 52.946 68.974 29.480 1.00 47.93 103 ASP C C 1
ATOM 3179 O O . ASP C 1 108 ? 53.851 68.153 29.678 1.00 49.21 103 ASP C O 1
ATOM 3184 N N . LEU C 1 109 ? 52.107 68.950 28.433 1.00 44.81 104 LEU C N 1
ATOM 3185 C CA . LEU C 1 109 ? 52.099 67.874 27.436 1.00 40.07 104 LEU C CA 1
ATOM 3186 C C . LEU C 1 109 ? 53.353 67.737 26.559 1.00 43.05 104 LEU C C 1
ATOM 3187 O O . LEU C 1 109 ? 53.695 66.620 26.154 1.00 47.45 104 LEU C O 1
ATOM 3192 N N . GLY C 1 110 ? 54.041 68.837 26.258 1.00 46.91 105 GLY C N 1
ATOM 3193 C CA . GLY C 1 110 ? 55.150 68.764 25.315 1.00 48.92 105 GLY C CA 1
ATOM 3194 C C . GLY C 1 110 ? 54.646 68.868 23.882 1.00 54.84 105 GLY C C 1
ATOM 3195 O O . GLY C 1 110 ? 53.443 68.810 23.651 1.00 55.91 105 GLY C O 1
ATOM 3196 N N . PRO C 1 111 ? 55.573 68.975 22.909 1.00 53.62 106 PRO C N 1
ATOM 3197 C CA . PRO C 1 111 ? 55.240 69.303 21.523 1.00 53.59 106 PRO C CA 1
ATOM 3198 C C . PRO C 1 111 ? 54.645 68.137 20.784 1.00 50.15 106 PRO C C 1
ATOM 3199 O O . PRO C 1 111 ? 53.762 68.345 19.955 1.00 47.70 106 PRO C O 1
ATOM 3203 N N . THR C 1 112 ? 55.094 66.916 21.045 1.00 48.61 107 THR C N 1
ATOM 3204 C CA . THR C 1 112 ? 54.561 65.844 20.212 1.00 50.65 107 THR C CA 1
ATOM 3205 C C . THR C 1 112 ? 53.085 65.643 20.562 1.00 49.47 107 THR C C 1
ATOM 3206 O O . THR C 1 112 ? 52.252 65.558 19.658 1.00 43.27 107 THR C O 1
ATOM 3210 N N . LEU C 1 113 ? 52.775 65.660 21.864 1.00 48.87 108 LEU C N 1
ATOM 3211 C CA . LEU C 1 113 ? 51.408 65.427 22.360 1.00 42.20 108 LEU C CA 1
ATOM 3212 C C . LEU C 1 113 ? 50.481 66.624 22.204 1.00 42.14 108 LEU C C 1
ATOM 3213 O O . LEU C 1 113 ? 49.280 66.430 21.911 1.00 40.43 108 LEU C O 1
ATOM 3218 N N . LYS C 1 114 ? 50.976 67.853 22.381 1.00 41.48 109 LYS C N 1
ATOM 3219 C CA . LYS C 1 114 ? 50.062 68.984 22.176 1.00 45.08 109 LYS C CA 1
ATOM 3220 C C . LYS C 1 114 ? 49.658 69.078 20.705 1.00 45.68 109 LYS C C 1
ATOM 3221 O O . LYS C 1 114 ? 48.469 69.300 20.370 1.00 45.31 109 LYS C O 1
ATOM 3227 N N . GLU C 1 115 ? 50.632 68.888 19.816 1.00 46.49 110 GLU C N 1
ATOM 3228 C CA . GLU C 1 115 ? 50.317 68.801 18.388 1.00 49.21 110 GLU C CA 1
ATOM 3229 C C . GLU C 1 115 ? 49.333 67.665 18.072 1.00 46.93 110 GLU C C 1
ATOM 3230 O O . GLU C 1 115 ? 48.355 67.853 17.283 1.00 44.08 110 GLU C O 1
ATOM 3236 N N . PHE C 1 116 ? 49.608 66.481 18.638 1.00 40.77 111 PHE C N 1
ATOM 3237 C CA . PHE C 1 116 ? 48.792 65.302 18.356 1.00 39.82 111 PHE C CA 1
ATOM 3238 C C . PHE C 1 116 ? 47.347 65.598 18.787 1.00 37.19 111 PHE C C 1
ATOM 3239 O O . PHE C 1 116 ? 46.399 65.312 18.043 1.00 37.51 111 PHE C O 1
ATOM 3247 N N . LYS C 1 117 ? 47.204 66.211 19.972 1.00 39.58 112 LYS C N 1
ATOM 3248 C CA . LYS C 1 117 ? 45.880 66.560 20.502 1.00 39.38 112 LYS C CA 1
ATOM 3249 C C . LYS C 1 117 ? 45.207 67.540 19.564 1.00 39.65 112 LYS C C 1
ATOM 3250 O O . LYS C 1 117 ? 44.064 67.350 19.123 1.00 35.84 112 LYS C O 1
ATOM 3256 N N . ASP C 1 118 ? 45.931 68.606 19.253 1.00 38.02 113 ASP C N 1
ATOM 3257 C CA . ASP C 1 118 ? 45.389 69.634 18.336 1.00 37.44 113 ASP C CA 1
ATOM 3258 C C . ASP C 1 118 ? 44.897 69.095 17.026 1.00 39.77 113 ASP C C 1
ATOM 3259 O O . ASP C 1 118 ? 43.849 69.513 16.538 1.00 39.99 113 ASP C O 1
ATOM 3264 N N . PHE C 1 119 ? 45.652 68.174 16.443 1.00 37.24 114 PHE C N 1
ATOM 3265 C CA . PHE C 1 119 ? 45.289 67.651 15.135 1.00 40.78 114 PHE C CA 1
ATOM 3266 C C . PHE C 1 119 ? 44.120 66.653 15.207 1.00 42.05 114 PHE C C 1
ATOM 3267 O O . PHE C 1 119 ? 43.304 66.558 14.278 1.00 36.80 114 PHE C O 1
ATOM 3275 N N . THR C 1 120 ? 44.017 65.901 16.311 1.00 37.98 115 THR C N 1
ATOM 3276 C CA . THR C 1 120 ? 43.002 64.832 16.405 1.00 32.21 115 THR C CA 1
ATOM 3277 C C . THR C 1 120 ? 41.765 65.145 17.235 1.00 32.16 115 THR C C 1
ATOM 3278 O O . THR C 1 120 ? 40.865 64.327 17.378 1.00 32.55 115 THR C O 1
ATOM 3282 N N . TYR C 1 121 ? 41.749 66.331 17.807 1.00 37.25 116 TYR C N 1
ATOM 3283 C CA . TYR C 1 121 ? 40.718 66.723 18.744 1.00 42.70 116 TYR C CA 1
ATOM 3284 C C . TYR C 1 121 ? 39.252 66.661 18.183 1.00 36.88 116 TYR C C 1
ATOM 3285 O O . TYR C 1 121 ? 38.319 66.307 18.916 1.00 38.13 116 TYR C O 1
ATOM 3294 N N . ASP C 1 122 ? 39.050 67.026 16.913 1.00 34.91 117 ASP C N 1
ATOM 3295 C CA . ASP C 1 122 ? 37.709 66.920 16.309 1.00 38.52 117 ASP C CA 1
ATOM 3296 C C . ASP C 1 122 ? 37.517 65.697 15.421 1.00 32.35 117 ASP C C 1
ATOM 3297 O O . ASP C 1 122 ? 36.567 65.662 14.624 1.00 35.01 117 ASP C O 1
ATOM 3302 N N . LEU C 1 123 ? 38.415 64.716 15.465 1.00 31.55 118 LEU C N 1
ATOM 3303 C CA . LEU C 1 123 ? 38.241 63.516 14.628 1.00 29.96 118 LEU C CA 1
ATOM 3304 C C . LEU C 1 123 ? 37.463 62.447 15.352 1.00 28.57 118 LEU C C 1
ATOM 3305 O O . LEU C 1 123 ? 37.387 62.483 16.602 1.00 31.80 118 LEU C O 1
ATOM 3310 N N . ASP C 1 124 ? 36.933 61.454 14.627 1.00 27.53 119 ASP C N 1
ATOM 3311 C CA . ASP C 1 124 ? 36.284 60.332 15.317 1.00 25.93 119 ASP C CA 1
ATOM 3312 C C . ASP C 1 124 ? 37.345 59.549 16.098 1.00 23.09 119 ASP C C 1
ATOM 3313 O O . ASP C 1 124 ? 38.512 59.564 15.693 1.00 29.01 119 ASP C O 1
ATOM 3318 N N . SER C 1 125 ? 36.953 58.880 17.197 1.00 24.47 120 SER C N 1
ATOM 3319 C CA . SER C 1 125 ? 37.915 58.154 18.036 1.00 27.54 120 SER C CA 1
ATOM 3320 C C . SER C 1 125 ? 38.670 57.084 17.262 1.00 28.64 120 SER C C 1
ATOM 3321 O O . SER C 1 125 ? 39.822 56.849 17.556 1.00 25.99 120 SER C O 1
ATOM 3324 N N . ALA C 1 126 ? 38.062 56.464 16.241 1.00 25.94 121 ALA C N 1
ATOM 3325 C CA . ALA C 1 126 ? 38.769 55.417 15.505 1.00 29.18 121 ALA C CA 1
ATOM 3326 C C . ALA C 1 126 ? 39.859 56.059 14.644 1.00 23.93 121 ALA C C 1
ATOM 3327 O O . ALA C 1 126 ? 41.021 55.564 14.598 1.00 27.49 121 ALA C O 1
ATOM 3329 N N . SER C 1 127 ? 39.535 57.219 14.075 1.00 28.20 122 SER C N 1
ATOM 3330 C CA . SER C 1 127 ? 40.532 58.042 13.372 1.00 29.23 122 SER C CA 1
ATOM 3331 C C . SER C 1 127 ? 41.678 58.503 14.216 1.00 33.91 122 SER C C 1
ATOM 3332 O O . SER C 1 127 ? 42.867 58.468 13.771 1.00 32.25 122 SER C O 1
ATOM 3335 N N . ARG C 1 128 ? 41.345 59.002 15.404 1.00 28.54 123 ARG C N 1
ATOM 3336 C CA . ARG C 1 128 ? 42.418 59.395 16.338 1.00 28.52 123 ARG C CA 1
ATOM 3337 C C . ARG C 1 128 ? 43.375 58.220 16.611 1.00 29.74 123 ARG C C 1
ATOM 3338 O O . ARG C 1 128 ? 44.604 58.371 16.644 1.00 27.90 123 ARG C O 1
ATOM 3346 N N . GLY C 1 129 ? 42.801 57.044 16.820 1.00 29.05 124 GLY C N 1
ATOM 3347 C CA . GLY C 1 129 ? 43.569 55.831 17.055 1.00 29.03 124 GLY C CA 1
ATOM 3348 C C . GLY C 1 129 ? 44.469 55.460 15.888 1.00 33.17 124 GLY C C 1
ATOM 3349 O O . GLY C 1 129 ? 45.587 55.033 16.094 1.00 33.74 124 GLY C O 1
ATOM 3350 N N . LEU C 1 130 ? 43.997 55.630 14.652 1.00 27.72 125 LEU C N 1
ATOM 3351 C CA . LEU C 1 130 ? 44.853 55.352 13.501 1.00 28.17 125 LEU C CA 1
ATOM 3352 C C . LEU C 1 130 ? 45.992 56.370 13.425 1.00 30.50 125 LEU C C 1
ATOM 3353 O O . LEU C 1 130 ? 47.131 56.054 13.036 1.00 32.21 125 LEU C O 1
ATOM 3358 N N . CYS C 1 131 ? 45.700 57.611 13.787 1.00 32.90 126 CYS C N 1
ATOM 3359 C CA . CYS C 1 131 ? 46.755 58.614 13.800 1.00 34.05 126 CYS C CA 1
ATOM 3360 C C . CYS C 1 131 ? 47.826 58.270 14.832 1.00 36.64 126 CYS C C 1
ATOM 3361 O O . CYS C 1 131 ? 49.022 58.446 14.568 1.00 37.60 126 CYS C O 1
ATOM 3364 N N . LEU C 1 132 ? 47.403 57.785 16.003 1.00 35.49 127 LEU C N 1
ATOM 3365 C CA . LEU C 1 132 ? 48.363 57.406 17.048 1.00 35.60 127 LEU C CA 1
ATOM 3366 C C . LEU C 1 132 ? 49.220 56.280 16.525 1.00 34.59 127 LEU C C 1
ATOM 3367 O O . LEU C 1 132 ? 50.427 56.275 16.742 1.00 37.25 127 LEU C O 1
ATOM 3372 N N . THR C 1 133 ? 48.578 55.335 15.837 1.00 35.90 128 THR C N 1
ATOM 3373 C CA . THR C 1 133 ? 49.249 54.115 15.347 1.00 39.57 128 THR C CA 1
ATOM 3374 C C . THR C 1 133 ? 50.341 54.456 14.360 1.00 42.00 128 THR C C 1
ATOM 3375 O O . THR C 1 133 ? 51.420 53.838 14.349 1.00 42.10 128 THR C O 1
ATOM 3379 N N . ASN C 1 134 ? 50.059 55.471 13.547 1.00 38.36 129 ASN C N 1
ATOM 3380 C CA . ASN C 1 134 ? 50.993 55.935 12.535 1.00 37.38 129 ASN C CA 1
ATOM 3381 C C . ASN C 1 134 ? 51.946 57.066 12.904 1.00 41.39 129 ASN C C 1
ATOM 3382 O O . ASN C 1 134 ? 52.683 57.561 12.039 1.00 46.83 129 ASN C O 1
ATOM 3387 N N . SER C 1 135 ? 51.953 57.461 14.178 1.00 37.11 130 SER C N 1
ATOM 3388 C CA . SER C 1 135 ? 52.887 58.461 14.662 1.00 44.86 130 SER C CA 1
ATOM 3389 C C . SER C 1 135 ? 54.280 57.852 14.806 1.00 48.05 130 SER C C 1
ATOM 3390 O O . SER C 1 135 ? 54.488 56.937 15.619 1.00 46.32 130 SER C O 1
ATOM 3393 N N . GLU C 1 136 ? 55.236 58.355 14.025 1.00 52.86 131 GLU C N 1
ATOM 3394 C CA . GLU C 1 136 ? 56.621 57.894 14.151 1.00 53.72 131 GLU C CA 1
ATOM 3395 C C . GLU C 1 136 ? 57.198 58.156 15.529 1.00 51.66 131 GLU C C 1
ATOM 3396 O O . GLU C 1 136 ? 57.891 57.293 16.079 1.00 50.23 131 GLU C O 1
ATOM 3402 N N . LYS C 1 137 ? 56.948 59.351 16.072 1.00 52.00 132 LYS C N 1
ATOM 3403 C CA . LYS C 1 137 ? 57.569 59.745 17.340 1.00 54.04 132 LYS C CA 1
ATOM 3404 C C . LYS C 1 137 ? 57.004 58.890 18.457 1.00 47.35 132 LYS C C 1
ATOM 3405 O O . LYS C 1 137 ? 57.745 58.306 19.260 1.00 49.83 132 LYS C O 1
ATOM 3411 N N . ILE C 1 138 ? 55.679 58.791 18.506 1.00 44.57 133 ILE C N 1
ATOM 3412 C CA . ILE C 1 138 ? 55.062 57.948 19.518 1.00 46.58 133 ILE C CA 1
ATOM 3413 C C . ILE C 1 138 ? 55.502 56.487 19.426 1.00 42.07 133 ILE C C 1
ATOM 3414 O O . ILE C 1 138 ? 55.888 55.908 20.433 1.00 41.73 133 ILE C O 1
ATOM 3419 N N . ARG C 1 139 ? 55.436 55.874 18.248 1.00 37.91 134 ARG C N 1
ATOM 3420 C CA . ARG C 1 139 ? 55.850 54.468 18.155 1.00 41.85 134 ARG C CA 1
ATOM 3421 C C . ARG C 1 139 ? 57.341 54.250 18.539 1.00 42.11 134 ARG C C 1
ATOM 3422 O O . ARG C 1 139 ? 57.702 53.248 19.185 1.00 43.42 134 ARG C O 1
ATOM 3430 N N . ALA C 1 140 ? 58.196 55.201 18.156 1.00 45.14 135 ALA C N 1
ATOM 3431 C CA . ALA C 1 140 ? 59.609 55.150 18.509 1.00 45.49 135 ALA C CA 1
ATOM 3432 C C . ALA C 1 140 ? 59.777 55.193 20.013 1.00 45.37 135 ALA C C 1
ATOM 3433 O O . ALA C 1 140 ? 60.536 54.385 20.578 1.00 48.90 135 ALA C O 1
ATOM 3435 N N . VAL C 1 141 ? 59.099 56.128 20.688 1.00 41.94 136 VAL C N 1
ATOM 3436 C CA . VAL C 1 141 ? 59.220 56.162 22.148 1.00 45.58 136 VAL C CA 1
ATOM 3437 C C . VAL C 1 141 ? 58.721 54.833 22.738 1.00 40.98 136 VAL C C 1
ATOM 3438 O O . VAL C 1 141 ? 59.418 54.218 23.543 1.00 40.25 136 VAL C O 1
ATOM 3442 N N . HIS C 1 142 ? 57.558 54.383 22.281 1.00 39.68 137 HIS C N 1
ATOM 3443 C CA . HIS C 1 142 ? 56.943 53.150 22.777 1.00 42.58 137 HIS C CA 1
ATOM 3444 C C . HIS C 1 142 ? 57.925 52.026 22.566 1.00 39.86 137 HIS C C 1
ATOM 3445 O O . HIS C 1 142 ? 58.324 51.360 23.521 1.00 43.19 137 HIS C O 1
ATOM 3452 N N . ASN C 1 143 ? 58.317 51.818 21.306 1.00 38.17 138 ASN C N 1
ATOM 3453 C CA . ASN C 1 143 ? 59.186 50.685 20.988 1.00 42.40 138 ASN C CA 1
ATOM 3454 C C . ASN C 1 143 ? 60.519 50.682 21.725 1.00 45.26 138 ASN C C 1
ATOM 3455 O O . ASN C 1 143 ? 61.080 49.616 21.964 1.00 49.71 138 ASN C O 1
ATOM 3460 N N . SER C 1 144 ? 61.003 51.858 22.120 1.00 43.69 139 SER C N 1
ATOM 3461 C CA . SER C 1 144 ? 62.281 51.975 22.799 1.00 45.57 139 SER C CA 1
ATOM 3462 C C . SER C 1 144 ? 62.259 51.326 24.180 1.00 45.48 139 SER C C 1
ATOM 3463 O O . SER C 1 144 ? 63.319 51.133 24.801 1.00 44.84 139 SER C O 1
ATOM 3466 N N . PHE C 1 145 ? 61.066 51.016 24.685 1.00 46.19 140 PHE C N 1
ATOM 3467 C CA . PHE C 1 145 ? 60.937 50.332 25.991 1.00 48.34 140 PHE C CA 1
ATOM 3468 C C . PHE C 1 145 ? 60.452 48.887 25.894 1.00 50.83 140 PHE C C 1
ATOM 3469 O O . PHE C 1 145 ? 60.222 48.268 26.927 1.00 47.73 140 PHE C O 1
ATOM 3477 N N . GLY C 1 146 ? 60.252 48.366 24.680 1.00 52.00 141 GLY C N 1
ATOM 3478 C CA . GLY C 1 146 ? 60.149 46.921 24.513 1.00 56.97 141 GLY C CA 1
ATOM 3479 C C . GLY C 1 146 ? 61.475 46.282 24.945 1.00 61.80 141 GLY C C 1
ATOM 3480 O O . GLY C 1 146 ? 61.653 45.059 24.967 1.00 62.99 141 GLY C O 1
ATOM 3481 N N . LYS C 1 158 ? 44.535 35.591 19.717 1.00 68.25 153 LYS C N 1
ATOM 3482 C CA . LYS C 1 158 ? 45.148 35.727 21.024 1.00 65.92 153 LYS C CA 1
ATOM 3483 C C . LYS C 1 158 ? 44.174 36.325 22.041 1.00 60.64 153 LYS C C 1
ATOM 3484 O O . LYS C 1 158 ? 44.111 35.841 23.171 1.00 61.67 153 LYS C O 1
ATOM 3490 N N . LEU C 1 159 ? 43.425 37.371 21.675 1.00 50.90 154 LEU C N 1
ATOM 3491 C CA . LEU C 1 159 ? 42.434 37.860 22.610 1.00 41.34 154 LEU C CA 1
ATOM 3492 C C . LEU C 1 159 ? 41.459 36.756 22.951 1.00 39.89 154 LEU C C 1
ATOM 3493 O O . LEU C 1 159 ? 41.061 36.583 24.117 1.00 38.70 154 LEU C O 1
ATOM 3498 N N . ASP C 1 160 ? 41.115 35.995 21.914 1.00 39.16 155 ASP C N 1
ATOM 3499 C CA . ASP C 1 160 ? 40.121 34.927 21.958 1.00 47.43 155 ASP C CA 1
ATOM 3500 C C . ASP C 1 160 ? 40.512 33.882 23.007 1.00 46.10 155 ASP C C 1
ATOM 3501 O O . ASP C 1 160 ? 39.663 33.206 23.608 1.00 53.13 155 ASP C O 1
ATOM 3506 N N . GLU C 1 161 ? 41.813 33.749 23.235 1.00 36.48 156 GLU C N 1
ATOM 3507 C CA . GLU C 1 161 ? 42.333 32.765 24.176 1.00 41.11 156 GLU C CA 1
ATOM 3508 C C . GLU C 1 161 ? 42.360 33.272 25.630 1.00 41.64 156 GLU C C 1
ATOM 3509 O O . GLU C 1 161 ? 42.670 32.518 26.542 1.00 38.95 156 GLU C O 1
ATOM 3515 N N . GLU C 1 162 ? 42.041 34.552 25.829 1.00 38.49 157 GLU C N 1
ATOM 3516 C CA . GLU C 1 162 ? 42.009 35.128 27.187 1.00 39.43 157 GLU C CA 1
ATOM 3517 C C . GLU C 1 162 ? 43.376 35.000 27.884 1.00 40.64 157 GLU C C 1
ATOM 3518 O O . GLU C 1 162 ? 43.486 34.782 29.131 1.00 37.36 157 GLU C O 1
ATOM 3524 N N . ASP C 1 163 ? 44.433 35.145 27.079 1.00 37.89 158 ASP C N 1
ATOM 3525 C CA . ASP C 1 163 ? 45.806 35.122 27.653 1.00 37.17 158 ASP C CA 1
ATOM 3526 C C . ASP C 1 163 ? 46.595 36.423 27.367 1.00 40.00 158 ASP C C 1
ATOM 3527 O O . ASP C 1 163 ? 47.806 36.449 27.468 1.00 41.05 158 ASP C O 1
ATOM 3532 N N . VAL C 1 164 ? 45.894 37.502 27.008 1.00 31.80 159 VAL C N 1
ATOM 3533 C CA . VAL C 1 164 ? 46.524 38.789 26.720 1.00 27.61 159 VAL C CA 1
ATOM 3534 C C . VAL C 1 164 ? 46.361 39.744 27.901 1.00 26.71 159 VAL C C 1
ATOM 3535 O O . VAL C 1 164 ? 45.259 39.835 28.469 1.00 26.34 159 VAL C O 1
ATOM 3539 N N . PHE C 1 165 ? 47.450 40.419 28.277 1.00 29.82 160 PHE C N 1
ATOM 3540 C CA . PHE C 1 165 ? 47.383 41.441 29.319 1.00 23.68 160 PHE C CA 1
ATOM 3541 C C . PHE C 1 165 ? 47.197 42.820 28.647 1.00 22.45 160 PHE C C 1
ATOM 3542 O O . PHE C 1 165 ? 47.947 43.205 27.749 1.00 28.35 160 PHE C O 1
ATOM 3550 N N . HIS C 1 166 ? 46.200 43.519 29.162 1.00 26.48 161 HIS C N 1
ATOM 3551 C CA . HIS C 1 166 ? 45.681 44.760 28.592 1.00 25.72 161 HIS C CA 1
ATOM 3552 C C . HIS C 1 166 ? 45.906 45.923 29.595 1.00 24.83 161 HIS C C 1
ATOM 3553 O O . HIS C 1 166 ? 45.779 45.751 30.837 1.00 26.37 161 HIS C O 1
ATOM 3560 N N . PHE C 1 167 ? 46.291 47.087 29.055 1.00 23.94 162 PHE C N 1
ATOM 3561 C CA . PHE C 1 167 ? 46.432 48.330 29.830 1.00 22.45 162 PHE C CA 1
ATOM 3562 C C . PHE C 1 167 ? 45.213 49.226 29.558 1.00 24.45 162 PHE C C 1
ATOM 3563 O O . PHE C 1 167 ? 44.852 49.501 28.385 1.00 26.12 162 PHE C O 1
ATOM 3571 N N . VAL C 1 168 ? 44.601 49.708 30.639 1.00 23.96 163 VAL C N 1
ATOM 3572 C CA . VAL C 1 168 ? 43.568 50.738 30.525 1.00 23.04 163 VAL C CA 1
ATOM 3573 C C . VAL C 1 168 ? 43.889 51.832 31.524 1.00 27.31 163 VAL C C 1
ATOM 3574 O O . VAL C 1 168 ? 44.707 51.675 32.436 1.00 25.05 163 VAL C O 1
ATOM 3578 N N . THR C 1 169 ? 43.221 52.942 31.309 1.00 21.10 164 THR C N 1
ATOM 3579 C CA . THR C 1 169 ? 43.385 54.206 32.043 1.00 21.60 164 THR C CA 1
ATOM 3580 C C . THR C 1 169 ? 42.085 54.617 32.789 1.00 26.15 164 THR C C 1
ATOM 3581 O O . THR C 1 169 ? 40.972 54.417 32.304 1.00 25.95 164 THR C O 1
ATOM 3585 N N . TYR C 1 170 ? 42.251 55.183 33.996 1.00 23.51 165 TYR C N 1
ATOM 3586 C CA . TYR C 1 170 ? 41.175 55.855 34.765 1.00 23.17 165 TYR C CA 1
ATOM 3587 C C . TYR C 1 170 ? 41.565 57.310 34.913 1.00 26.55 165 TYR C C 1
ATOM 3588 O O . TYR C 1 170 ? 42.694 57.633 35.283 1.00 24.73 165 TYR C O 1
ATOM 3597 N N . VAL C 1 171 ? 40.630 58.209 34.625 1.00 22.96 166 VAL C N 1
ATOM 3598 C CA . VAL C 1 171 ? 40.930 59.636 34.705 1.00 26.63 166 VAL C CA 1
ATOM 3599 C C . VAL C 1 171 ? 39.659 60.420 35.035 1.00 27.52 166 VAL C C 1
ATOM 3600 O O . VAL C 1 171 ? 38.589 60.074 34.565 1.00 28.34 166 VAL C O 1
ATOM 3604 N N . PRO C 1 172 ? 39.750 61.423 35.898 1.00 24.02 167 PRO C N 1
ATOM 3605 C CA . PRO C 1 172 ? 38.562 62.268 36.051 1.00 24.02 167 PRO C CA 1
ATOM 3606 C C . PRO C 1 172 ? 38.558 63.386 35.045 1.00 28.32 167 PRO C C 1
ATOM 3607 O O . PRO C 1 172 ? 39.628 63.957 34.715 1.00 27.27 167 PRO C O 1
ATOM 3611 N N . VAL C 1 173 ? 37.378 63.699 34.518 1.00 26.69 168 VAL C N 1
ATOM 3612 C CA . VAL C 1 173 ? 37.264 64.849 33.666 1.00 28.50 168 VAL C CA 1
ATOM 3613 C C . VAL C 1 173 ? 36.033 65.602 34.160 1.00 30.14 168 VAL C C 1
ATOM 3614 O O . VAL C 1 173 ? 34.929 65.011 34.211 1.00 32.09 168 VAL C O 1
ATOM 3618 N N . ASN C 1 174 ? 36.191 66.891 34.457 1.00 31.96 169 ASN C N 1
ATOM 3619 C CA . ASN C 1 174 ? 35.164 67.605 35.185 1.00 37.23 169 ASN C CA 1
ATOM 3620 C C . ASN C 1 174 ? 34.741 66.858 36.458 1.00 36.87 169 ASN C C 1
ATOM 3621 O O . ASN C 1 174 ? 35.542 66.581 37.349 1.00 50.81 169 ASN C O 1
ATOM 3626 N N . ASP C 1 175 ? 33.459 66.542 36.529 1.00 44.59 170 ASP C N 1
ATOM 3627 C CA . ASP C 1 175 ? 32.995 65.878 37.739 1.00 38.55 170 ASP C CA 1
ATOM 3628 C C . ASP C 1 175 ? 32.772 64.383 37.494 1.00 35.25 170 ASP C C 1
ATOM 3629 O O . ASP C 1 175 ? 32.280 63.674 38.378 1.00 34.25 170 ASP C O 1
ATOM 3634 N N . GLY C 1 176 ? 33.168 63.903 36.313 1.00 28.04 171 GLY C N 1
ATOM 3635 C CA . GLY C 1 176 ? 32.995 62.489 35.992 1.00 28.76 171 GLY C CA 1
ATOM 3636 C C . GLY C 1 176 ? 34.295 61.702 36.099 1.00 27.33 171 GLY C C 1
ATOM 3637 O O . GLY C 1 176 ? 35.384 62.252 35.939 1.00 28.07 171 GLY C O 1
ATOM 3638 N N . VAL C 1 177 ? 34.179 60.424 36.435 1.00 23.23 172 VAL C N 1
ATOM 3639 C CA . VAL C 1 177 ? 35.313 59.494 36.453 1.00 24.41 172 VAL C CA 1
ATOM 3640 C C . VAL C 1 177 ? 35.184 58.508 35.315 1.00 22.04 172 VAL C C 1
ATOM 3641 O O . VAL C 1 177 ? 34.191 57.783 35.211 1.00 25.42 172 VAL C O 1
ATOM 3645 N N . TYR C 1 178 ? 36.202 58.447 34.462 1.00 21.86 173 TYR C N 1
ATOM 3646 C CA . TYR C 1 178 ? 36.071 57.630 33.253 1.00 24.51 173 TYR C CA 1
ATOM 3647 C C . TYR C 1 178 ? 37.049 56.492 33.164 1.00 25.05 173 TYR C C 1
ATOM 3648 O O . TYR C 1 178 ? 38.230 56.647 33.550 1.00 26.59 173 TYR C O 1
ATOM 3657 N N . GLU C 1 179 ? 36.600 55.345 32.655 1.00 20.60 174 GLU C N 1
ATOM 3658 C CA . GLU C 1 179 ? 37.536 54.285 32.332 1.00 21.71 174 GLU C CA 1
ATOM 3659 C C . GLU C 1 179 ? 37.777 54.373 30.846 1.00 24.87 174 GLU C C 1
ATOM 3660 O O . GLU C 1 179 ? 36.815 54.300 30.050 1.00 23.69 174 GLU C O 1
ATOM 3666 N N . LEU C 1 180 ? 39.044 54.541 30.438 1.00 21.10 175 LEU C N 1
ATOM 3667 C CA . LEU C 1 180 ? 39.368 54.655 28.995 1.00 21.99 175 LEU C CA 1
ATOM 3668 C C . LEU C 1 180 ? 40.024 53.357 28.567 1.00 26.67 175 LEU C C 1
ATOM 3669 O O . LEU C 1 180 ? 41.229 53.144 28.775 1.00 25.04 175 LEU C O 1
ATOM 3674 N N . ASP C 1 181 ? 39.247 52.489 27.938 1.00 23.04 176 ASP C N 1
ATOM 3675 C CA . ASP C 1 181 ? 39.743 51.172 27.517 1.00 20.66 176 ASP C CA 1
ATOM 3676 C C . ASP C 1 181 ? 39.765 51.263 25.997 1.00 25.89 176 ASP C C 1
ATOM 3677 O O . ASP C 1 181 ? 38.696 51.443 25.382 1.00 23.36 176 ASP C O 1
ATOM 3682 N N . GLY C 1 182 ? 40.956 51.109 25.403 1.00 20.75 177 GLY C N 1
ATOM 3683 C CA . GLY C 1 182 ? 41.199 51.361 23.975 1.00 23.63 177 GLY C CA 1
ATOM 3684 C C . GLY C 1 182 ? 40.488 50.381 23.080 1.00 25.70 177 GLY C C 1
ATOM 3685 O O . GLY C 1 182 ? 40.301 50.666 21.877 1.00 24.28 177 GLY C O 1
ATOM 3686 N N . LEU C 1 183 ? 40.041 49.248 23.612 1.00 23.19 178 LEU C N 1
ATOM 3687 C CA . LEU C 1 183 ? 39.256 48.328 22.766 1.00 26.08 178 LEU C CA 1
ATOM 3688 C C . LEU C 1 183 ? 37.878 48.926 22.433 1.00 31.48 178 LEU C C 1
ATOM 3689 O O . LEU C 1 183 ? 37.330 48.659 21.356 1.00 29.55 178 LEU C O 1
ATOM 3694 N N . ARG C 1 184 ? 37.302 49.706 23.347 1.00 24.88 179 ARG C N 1
ATOM 3695 C CA . ARG C 1 184 ? 35.929 50.197 23.212 1.00 22.80 179 ARG C CA 1
ATOM 3696 C C . ARG C 1 184 ? 35.883 51.327 22.198 1.00 23.01 179 ARG C C 1
ATOM 3697 O O . ARG C 1 184 ? 36.914 51.996 21.904 1.00 25.48 179 ARG C O 1
ATOM 3705 N N . ALA C 1 185 ? 34.674 51.590 21.697 1.00 25.87 180 ALA C N 1
ATOM 3706 C CA . ALA C 1 185 ? 34.435 52.759 20.893 1.00 24.05 180 ALA C CA 1
ATOM 3707 C C . ALA C 1 185 ? 34.325 54.114 21.609 1.00 23.28 180 ALA C C 1
ATOM 3708 O O . ALA C 1 185 ? 34.431 55.218 20.960 1.00 23.37 180 ALA C O 1
ATOM 3710 N N . ALA C 1 186 ? 34.098 54.098 22.938 1.00 23.45 181 ALA C N 1
ATOM 3711 C CA . ALA C 1 186 ? 33.851 55.333 23.661 1.00 21.35 181 ALA C CA 1
ATOM 3712 C C . ALA C 1 186 ? 34.374 55.127 25.089 1.00 23.03 181 ALA C C 1
ATOM 3713 O O . ALA C 1 186 ? 34.522 53.978 25.534 1.00 22.12 181 ALA C O 1
ATOM 3715 N N . PRO C 1 187 ? 34.598 56.210 25.781 1.00 21.22 182 PRO C N 1
ATOM 3716 C CA . PRO C 1 187 ? 34.969 56.028 27.199 1.00 21.87 182 PRO C CA 1
ATOM 3717 C C . PRO C 1 187 ? 33.788 55.442 27.969 1.00 24.80 182 PRO C C 1
ATOM 3718 O O . PRO C 1 187 ? 32.643 55.468 27.503 1.00 27.83 182 PRO C O 1
ATOM 3722 N N . LEU C 1 188 ? 34.068 54.989 29.195 1.00 22.06 183 LEU C N 1
ATOM 3723 C CA . LEU C 1 188 ? 33.002 54.464 30.064 1.00 23.38 183 LEU C CA 1
ATOM 3724 C C . LEU C 1 188 ? 32.938 55.390 31.273 1.00 25.69 183 LEU C C 1
ATOM 3725 O O . LEU C 1 188 ? 33.901 55.454 32.071 1.00 24.28 183 LEU C O 1
ATOM 3730 N N . ARG C 1 189 ? 31.841 56.141 31.424 1.00 22.24 184 ARG C N 1
ATOM 3731 C CA . ARG C 1 189 ? 31.657 56.994 32.608 1.00 23.51 184 ARG C CA 1
ATOM 3732 C C . ARG C 1 189 ? 31.229 56.113 33.784 1.00 26.62 184 ARG C C 1
ATOM 3733 O O . ARG C 1 189 ? 30.144 55.500 33.758 1.00 28.07 184 ARG C O 1
ATOM 3741 N N . LEU C 1 190 ? 32.106 55.983 34.789 1.00 21.37 185 LEU C N 1
ATOM 3742 C CA . LEU C 1 190 ? 31.843 55.070 35.879 1.00 24.20 185 LEU C CA 1
ATOM 3743 C C . LEU C 1 190 ? 30.909 55.739 36.875 1.00 27.80 185 LEU C C 1
ATOM 3744 O O . LEU C 1 190 ? 30.207 55.056 37.606 1.00 26.45 185 LEU C O 1
ATOM 3749 N N . GLY C 1 191 ? 30.948 57.061 36.964 1.00 26.53 186 GLY C N 1
ATOM 3750 C CA . GLY C 1 191 ? 30.185 57.741 37.984 1.00 28.36 186 GLY C CA 1
ATOM 3751 C C . GLY C 1 191 ? 30.712 59.138 38.199 1.00 28.59 186 GLY C C 1
ATOM 3752 O O . GLY C 1 191 ? 31.617 59.582 37.486 1.00 28.57 186 GLY C O 1
ATOM 3753 N N . THR C 1 192 ? 30.144 59.809 39.195 1.00 28.63 187 THR C N 1
ATOM 3754 C CA . THR C 1 192 ? 30.482 61.191 39.543 1.00 29.70 187 THR C CA 1
ATOM 3755 C C . THR C 1 192 ? 31.508 61.135 40.660 1.00 29.73 187 THR C C 1
ATOM 3756 O O . THR C 1 192 ? 31.508 60.179 41.422 1.00 29.15 187 THR C O 1
ATOM 3760 N N . VAL C 1 193 ? 32.383 62.149 40.784 1.00 28.10 188 VAL C N 1
ATOM 3761 C CA . VAL C 1 193 ? 33.284 62.196 41.934 1.00 26.49 188 VAL C CA 1
ATOM 3762 C C . VAL C 1 193 ? 32.491 62.198 43.213 1.00 28.78 188 VAL C C 1
ATOM 3763 O O . VAL C 1 193 ? 31.317 62.552 43.196 1.00 32.34 188 VAL C O 1
ATOM 3767 N N . ALA C 1 194 ? 33.166 61.844 44.335 1.00 29.02 189 ALA C N 1
ATOM 3768 C CA . ALA C 1 194 ? 32.568 61.801 45.681 1.00 33.05 189 ALA C CA 1
ATOM 3769 C C . ALA C 1 194 ? 32.201 63.214 46.147 1.00 32.48 189 ALA C C 1
ATOM 3770 O O . ALA C 1 194 ? 32.656 64.205 45.568 1.00 33.07 189 ALA C O 1
ATOM 3772 N N . SER C 1 195 ? 31.367 63.354 47.163 1.00 32.12 190 SER C N 1
ATOM 3773 C CA . SER C 1 195 ? 30.906 64.699 47.464 1.00 38.17 190 SER C CA 1
ATOM 3774 C C . SER C 1 195 ? 32.057 65.515 48.060 1.00 35.24 190 SER C C 1
ATOM 3775 O O . SER C 1 195 ? 31.994 66.748 48.057 1.00 35.98 190 SER C O 1
ATOM 3778 N N . ASP C 1 196 ? 33.099 64.845 48.549 1.00 36.92 191 ASP C N 1
ATOM 3779 C CA . ASP C 1 196 ? 34.275 65.615 49.002 1.00 40.30 191 ASP C CA 1
ATOM 3780 C C . ASP C 1 196 ? 35.233 65.971 47.842 1.00 41.87 191 ASP C C 1
ATOM 3781 O O . ASP C 1 196 ? 36.280 66.558 48.049 1.00 40.12 191 ASP C O 1
ATOM 3786 N N . GLY C 1 197 ? 34.868 65.616 46.613 1.00 34.31 192 GLY C N 1
ATOM 3787 C CA . GLY C 1 197 ? 35.732 65.917 45.493 1.00 32.94 192 GLY C CA 1
ATOM 3788 C C . GLY C 1 197 ? 36.723 64.819 45.134 1.00 34.57 192 GLY C C 1
ATOM 3789 O O . GLY C 1 197 ? 37.265 64.884 44.034 1.00 35.92 192 GLY C O 1
ATOM 3790 N N . ASP C 1 198 ? 36.932 63.798 45.984 1.00 28.97 193 ASP C N 1
ATOM 3791 C CA . ASP C 1 198 ? 37.832 62.691 45.606 1.00 27.27 193 ASP C CA 1
ATOM 3792 C C . ASP C 1 198 ? 37.352 61.892 44.377 1.00 30.52 193 ASP C C 1
ATOM 3793 O O . ASP C 1 198 ? 36.179 61.498 44.319 1.00 31.16 193 ASP C O 1
ATOM 3798 N N . TRP C 1 199 ? 38.223 61.654 43.393 1.00 27.34 194 TRP C N 1
ATOM 3799 C CA . TRP C 1 199 ? 37.769 60.894 42.233 1.00 27.44 194 TRP C CA 1
ATOM 3800 C C . TRP C 1 199 ? 38.247 59.463 42.380 1.00 26.57 194 TRP C C 1
ATOM 3801 O O . TRP C 1 199 ? 37.705 58.545 41.742 1.00 27.58 194 TRP C O 1
ATOM 3812 N N . THR C 1 200 ? 39.236 59.247 43.263 1.00 26.85 195 THR C N 1
ATOM 3813 C CA . THR C 1 200 ? 39.950 57.999 43.215 1.00 25.44 195 THR C CA 1
ATOM 3814 C C . THR C 1 200 ? 39.146 56.816 43.691 1.00 27.61 195 THR C C 1
ATOM 3815 O O . THR C 1 200 ? 39.329 55.737 43.177 1.00 27.61 195 THR C O 1
ATOM 3819 N N . GLU C 1 201 ? 38.284 56.980 44.683 1.00 28.28 196 GLU C N 1
ATOM 3820 C CA A GLU C 1 201 ? 37.527 55.836 45.175 0.55 32.11 196 GLU C CA 1
ATOM 3821 C CA B GLU C 1 201 ? 37.501 55.853 45.183 0.45 32.51 196 GLU C CA 1
ATOM 3822 C C . GLU C 1 201 ? 36.598 55.286 44.077 1.00 29.03 196 GLU C C 1
ATOM 3823 O O . GLU C 1 201 ? 36.365 54.089 44.013 1.00 27.52 196 GLU C O 1
ATOM 3834 N N . VAL C 1 202 ? 36.106 56.142 43.187 1.00 24.99 197 VAL C N 1
ATOM 3835 C CA . VAL C 1 202 ? 35.225 55.674 42.117 1.00 27.83 197 VAL C CA 1
ATOM 3836 C C . VAL C 1 202 ? 35.988 54.730 41.191 1.00 26.91 197 VAL C C 1
ATOM 3837 O O . VAL C 1 202 ? 35.471 53.667 40.783 1.00 27.81 197 VAL C O 1
ATOM 3841 N N . ALA C 1 203 ? 37.235 55.087 40.864 1.00 23.25 198 ALA C N 1
ATOM 3842 C CA . ALA C 1 203 ? 38.074 54.245 40.021 1.00 22.94 198 ALA C CA 1
ATOM 3843 C C . ALA C 1 203 ? 38.492 52.941 40.734 1.00 25.15 198 ALA C C 1
ATOM 3844 O O . ALA C 1 203 ? 38.400 51.848 40.178 1.00 23.29 198 ALA C O 1
ATOM 3846 N N . ILE C 1 204 ? 38.925 53.049 41.985 1.00 23.62 199 ILE C N 1
ATOM 3847 C CA . ILE C 1 204 ? 39.299 51.861 42.727 1.00 22.50 199 ILE C CA 1
ATOM 3848 C C . ILE C 1 204 ? 38.153 50.892 42.838 1.00 24.43 199 ILE C C 1
ATOM 3849 O O . ILE C 1 204 ? 38.347 49.679 42.710 1.00 26.65 199 ILE C O 1
ATOM 3854 N N . LYS C 1 205 ? 36.953 51.409 43.062 1.00 27.21 200 LYS C N 1
ATOM 3855 C CA . LYS C 1 205 ? 35.771 50.560 43.121 1.00 25.77 200 LYS C CA 1
ATOM 3856 C C . LYS C 1 205 ? 35.576 49.780 41.804 1.00 27.93 200 LYS C C 1
ATOM 3857 O O . LYS C 1 205 ? 35.281 48.559 41.822 1.00 27.26 200 LYS C O 1
ATOM 3863 N N . ALA C 1 206 ? 35.711 50.477 40.678 1.00 26.07 201 ALA C N 1
ATOM 3864 C CA . ALA C 1 206 ? 35.592 49.828 39.363 1.00 24.61 201 ALA C CA 1
ATOM 3865 C C . ALA C 1 206 ? 36.700 48.779 39.184 1.00 26.18 201 ALA C C 1
ATOM 3866 O O . ALA C 1 206 ? 36.480 47.665 38.643 1.00 25.17 201 ALA C O 1
ATOM 3868 N N . ILE C 1 207 ? 37.884 49.092 39.672 1.00 23.66 202 ILE C N 1
ATOM 3869 C CA . ILE C 1 207 ? 38.997 48.162 39.580 1.00 20.34 202 ILE C CA 1
ATOM 3870 C C . ILE C 1 207 ? 38.719 46.892 40.408 1.00 27.45 202 ILE C C 1
ATOM 3871 O O . ILE C 1 207 ? 38.931 45.763 39.939 1.00 25.75 202 ILE C O 1
ATOM 3876 N N . LYS C 1 208 ? 38.226 47.078 41.634 1.00 26.61 203 LYS C N 1
ATOM 3877 C CA . LYS C 1 208 ? 37.914 45.938 42.530 1.00 29.59 203 LYS C CA 1
ATOM 3878 C C . LYS C 1 208 ? 36.819 45.098 41.918 1.00 31.10 203 LYS C C 1
ATOM 3879 O O . LYS C 1 208 ? 36.845 43.857 42.020 1.00 31.93 203 LYS C O 1
ATOM 3885 N N . GLU C 1 209 ? 35.852 45.753 41.287 1.00 26.91 204 GLU C N 1
ATOM 3886 C CA . GLU C 1 209 ? 34.776 45.030 40.583 1.00 29.38 204 GLU C CA 1
ATOM 3887 C C . GLU C 1 209 ? 35.309 44.163 39.459 1.00 28.00 204 GLU C C 1
ATOM 3888 O O . GLU C 1 209 ? 34.859 43.024 39.262 1.00 30.86 204 GLU C O 1
ATOM 3894 N N . LYS C 1 210 ? 36.266 44.678 38.700 1.00 23.73 205 LYS C N 1
ATOM 3895 C CA . LYS C 1 210 ? 36.884 43.854 37.653 1.00 25.44 205 LYS C CA 1
ATOM 3896 C C . LYS C 1 210 ? 37.560 42.625 38.228 1.00 29.75 205 LYS C C 1
ATOM 3897 O O . LYS C 1 210 ? 37.398 41.520 37.735 1.00 27.65 205 LYS C O 1
ATOM 3903 N N . ILE C 1 211 ? 38.286 42.826 39.325 1.00 26.92 206 ILE C N 1
ATOM 3904 C CA . ILE C 1 211 ? 39.028 41.723 39.935 1.00 25.50 206 ILE C CA 1
ATOM 3905 C C . ILE C 1 211 ? 38.076 40.624 40.435 1.00 29.62 206 ILE C C 1
ATOM 3906 O O . ILE C 1 211 ? 38.380 39.430 40.355 1.00 30.11 206 ILE C O 1
ATOM 3911 N N . LYS C 1 212 ? 36.911 41.015 40.936 1.00 31.86 207 LYS C N 1
ATOM 3912 C CA . LYS C 1 212 ? 35.926 40.033 41.423 1.00 34.44 207 LYS C CA 1
ATOM 3913 C C . LYS C 1 212 ? 35.278 39.186 40.334 1.00 32.75 207 LYS C C 1
ATOM 3914 O O . LYS C 1 212 ? 34.678 38.152 40.631 1.00 34.83 207 LYS C O 1
ATOM 3920 N N . ASN C 1 213 ? 35.393 39.603 39.082 1.00 31.21 208 ASN C N 1
ATOM 3921 C CA . ASN C 1 213 ? 34.973 38.766 37.957 1.00 34.98 208 ASN C CA 1
ATOM 3922 C C . ASN C 1 213 ? 35.790 37.504 37.728 1.00 40.51 208 ASN C C 1
ATOM 3923 O O . ASN C 1 213 ? 35.348 36.637 36.974 1.00 50.27 208 ASN C O 1
ATOM 3928 N N . TYR C 1 214 ? 36.977 37.394 38.326 1.00 33.53 209 TYR C N 1
ATOM 3929 C CA . TYR C 1 214 ? 37.843 36.244 38.064 1.00 37.33 209 TYR C CA 1
ATOM 3930 C C . TYR C 1 214 ? 37.831 35.162 39.151 1.00 54.45 209 TYR C C 1
ATOM 3931 O O . TYR C 1 214 ? 37.915 33.966 38.846 1.00 66.22 209 TYR C O 1
ATOM 3940 N N . GLY C 1 215 ? 37.849 35.571 40.418 1.00 55.79 210 GLY C N 1
ATOM 3941 C CA . GLY C 1 215 ? 38.112 34.620 41.495 1.00 59.98 210 GLY C CA 1
ATOM 3942 C C . GLY C 1 215 ? 39.513 34.740 42.085 1.00 62.68 210 GLY C C 1
ATOM 3943 O O . GLY C 1 215 ? 40.375 35.444 41.550 1.00 66.80 210 GLY C O 1
ATOM 3944 N N . GLU C 1 216 ? 39.743 34.034 43.191 1.00 59.19 211 GLU C N 1
ATOM 3945 C CA . GLU C 1 216 ? 40.969 34.167 43.993 1.00 59.03 211 GLU C CA 1
ATOM 3946 C C . GLU C 1 216 ? 42.228 33.663 43.277 1.00 54.55 211 GLU C C 1
ATOM 3947 O O . GLU C 1 216 ? 43.339 34.130 43.531 1.00 53.71 211 GLU C O 1
ATOM 3953 N N . SER C 1 217 ? 42.024 32.686 42.398 1.00 53.02 212 SER C N 1
ATOM 3954 C CA . SER C 1 217 ? 43.086 32.014 41.671 1.00 54.36 212 SER C CA 1
ATOM 3955 C C . SER C 1 217 ? 43.880 32.990 40.799 1.00 50.57 212 SER C C 1
ATOM 3956 O O . SER C 1 217 ? 45.074 32.782 40.562 1.00 56.45 212 SER C O 1
ATOM 3959 N N . GLU C 1 218 ? 43.236 34.051 40.325 1.00 37.99 213 GLU C N 1
ATOM 3960 C CA . GLU C 1 218 ? 43.942 35.010 39.463 1.00 31.66 213 GLU C CA 1
ATOM 3961 C C . GLU C 1 218 ? 44.520 36.165 40.244 1.00 30.25 213 GLU C C 1
ATOM 3962 O O . GLU C 1 218 ? 43.777 36.952 40.850 1.00 30.18 213 GLU C O 1
ATOM 3968 N N . VAL C 1 219 ? 45.844 36.295 40.248 1.00 30.29 214 VAL C N 1
ATOM 3969 C CA . VAL C 1 219 ? 46.464 37.457 40.894 1.00 27.90 214 VAL C CA 1
ATOM 3970 C C . VAL C 1 219 ? 47.290 38.313 39.919 1.00 26.24 214 VAL C C 1
ATOM 3971 O O . VAL C 1 219 ? 47.937 39.253 40.336 1.00 24.38 214 VAL C O 1
ATOM 3975 N N . ARG C 1 220 ? 47.213 38.051 38.613 1.00 24.59 215 ARG C N 1
ATOM 3976 C CA . ARG C 1 220 ? 48.096 38.782 37.708 1.00 28.21 215 ARG C CA 1
ATOM 3977 C C . ARG C 1 220 ? 47.473 40.095 37.305 1.00 24.70 215 ARG C C 1
ATOM 3978 O O . ARG C 1 220 ? 46.827 40.207 36.261 1.00 26.14 215 ARG C O 1
ATOM 3986 N N . PHE C 1 221 ? 47.630 41.087 38.166 1.00 20.80 216 PHE C N 1
ATOM 3987 C CA . PHE C 1 221 ? 47.161 42.453 37.909 1.00 24.50 216 PHE C CA 1
ATOM 3988 C C . PHE C 1 221 ? 48.277 43.433 38.301 1.00 24.92 216 PHE C C 1
ATOM 3989 O O . PHE C 1 221 ? 49.164 43.108 39.118 1.00 22.37 216 PHE C O 1
ATOM 3997 N N . ASN C 1 222 ? 48.236 44.641 37.752 1.00 20.49 217 ASN C N 1
ATOM 3998 C CA . ASN C 1 222 ? 49.144 45.706 38.148 1.00 20.59 217 ASN C CA 1
ATOM 3999 C C . ASN C 1 222 ? 48.419 47.035 38.181 1.00 24.26 217 ASN C C 1
ATOM 4000 O O . ASN C 1 222 ? 47.631 47.287 37.276 1.00 23.37 217 ASN C O 1
ATOM 4005 N N . LEU C 1 223 ? 48.668 47.877 39.200 1.00 23.36 218 LEU C N 1
ATOM 4006 C CA . LEU C 1 223 ? 48.014 49.179 39.284 1.00 23.09 218 LEU C CA 1
ATOM 4007 C C . LEU C 1 223 ? 49.057 50.227 39.531 1.00 27.47 218 LEU C C 1
ATOM 4008 O O . LEU C 1 223 ? 49.880 50.070 40.455 1.00 23.21 218 LEU C O 1
ATOM 4021 N N . ALA C 1 225 ? 49.760 54.648 39.711 1.00 25.10 220 ALA C N 1
ATOM 4022 C CA . ALA C 1 225 ? 49.169 55.970 39.782 1.00 27.34 220 ALA C CA 1
ATOM 4023 C C . ALA C 1 225 ? 50.083 56.984 39.098 1.00 27.93 220 ALA C C 1
ATOM 4024 O O . ALA C 1 225 ? 51.312 56.949 39.266 1.00 27.48 220 ALA C O 1
ATOM 4026 N N . VAL C 1 226 ? 49.523 57.850 38.250 1.00 26.99 221 VAL C N 1
ATOM 4027 C CA . VAL C 1 226 ? 50.306 58.908 37.632 1.00 24.29 221 VAL C CA 1
ATOM 4028 C C . VAL C 1 226 ? 50.098 60.135 38.492 1.00 30.76 221 VAL C C 1
ATOM 4029 O O . VAL C 1 226 ? 48.964 60.595 38.643 1.00 30.47 221 VAL C O 1
ATOM 4033 N N . ILE C 1 227 ? 51.176 60.630 39.093 1.00 31.58 222 ILE C N 1
ATOM 4034 C CA . ILE C 1 227 ? 51.042 61.707 40.049 1.00 32.19 222 ILE C CA 1
ATOM 4035 C C . ILE C 1 227 ? 52.028 62.813 39.684 1.00 35.84 222 ILE C C 1
ATOM 4036 O O . ILE C 1 227 ? 52.846 62.670 38.761 1.00 35.64 222 ILE C O 1
ATOM 4041 N N . SER C 1 228 ? 51.969 63.910 40.430 1.00 42.26 223 SER C N 1
ATOM 4042 C CA . SER C 1 228 ? 52.925 64.990 40.258 1.00 44.85 223 SER C CA 1
ATOM 4043 C C . SER C 1 228 ? 54.338 64.625 40.694 1.00 42.75 223 SER C C 1
ATOM 4044 O O . SER C 1 228 ? 54.544 63.808 41.609 1.00 43.85 223 SER C O 1
ATOM 4047 N N . ASP C 1 229 ? 55.308 65.233 40.003 1.00 49.01 224 ASP C N 1
ATOM 4048 C CA . ASP C 1 229 ? 56.748 65.087 40.277 1.00 58.51 224 ASP C CA 1
ATOM 4049 C C . ASP C 1 229 ? 57.120 65.359 41.722 1.00 55.86 224 ASP C C 1
ATOM 4050 O O . ASP C 1 229 ? 56.444 66.130 42.385 1.00 56.40 224 ASP C O 1
ATOM 4063 N N . GLN D 2 2 ? 58.054 30.939 58.712 1.00 26.59 2 GLN D N 1
ATOM 4064 C CA . GLN D 2 2 ? 57.025 31.338 57.701 1.00 24.18 2 GLN D CA 1
ATOM 4065 C C . GLN D 2 2 ? 57.054 32.820 57.505 1.00 27.16 2 GLN D C 1
ATOM 4066 O O . GLN D 2 2 ? 57.315 33.582 58.442 1.00 28.32 2 GLN D O 1
ATOM 4072 N N . ILE D 2 3 ? 56.825 33.257 56.263 1.00 22.93 3 ILE D N 1
ATOM 4073 C CA . ILE D 2 3 ? 56.626 34.678 55.972 1.00 21.65 3 ILE D CA 1
ATOM 4074 C C . ILE D 2 3 ? 55.323 34.804 55.198 1.00 22.84 3 ILE D C 1
ATOM 4075 O O . ILE D 2 3 ? 54.784 33.808 54.697 1.00 23.76 3 ILE D O 1
ATOM 4080 N N . PHE D 2 4 ? 54.813 36.022 55.091 1.00 22.93 4 PHE D N 1
ATOM 4081 C CA . PHE D 2 4 ? 53.591 36.251 54.305 1.00 26.87 4 PHE D CA 1
ATOM 4082 C C . PHE D 2 4 ? 53.931 36.987 53.021 1.00 25.34 4 PHE D C 1
ATOM 4083 O O . PHE D 2 4 ? 54.719 37.923 53.044 1.00 25.59 4 PHE D O 1
ATOM 4091 N N . VAL D 2 5 ? 53.291 36.616 51.917 1.00 24.84 5 VAL D N 1
ATOM 4092 C CA . VAL D 2 5 ? 53.435 37.396 50.691 1.00 24.63 5 VAL D CA 1
ATOM 4093 C C . VAL D 2 5 ? 52.020 37.830 50.276 1.00 24.26 5 VAL D C 1
ATOM 4094 O O . VAL D 2 5 ? 51.143 37.002 50.093 1.00 27.72 5 VAL D O 1
ATOM 4098 N N . LYS D 2 6 ? 51.816 39.135 50.233 1.00 22.76 6 LYS D N 1
ATOM 4099 C CA . LYS D 2 6 ? 50.509 39.706 49.886 1.00 27.27 6 LYS D CA 1
ATOM 4100 C C . LYS D 2 6 ? 50.534 40.203 48.448 1.00 23.53 6 LYS D C 1
ATOM 4101 O O . LYS D 2 6 ? 51.608 40.572 47.891 1.00 25.09 6 LYS D O 1
ATOM 4107 N N . THR D 2 7 ? 49.340 40.194 47.877 1.00 23.63 7 THR D N 1
ATOM 4108 C CA . THR D 2 7 ? 49.144 40.643 46.489 1.00 24.93 7 THR D CA 1
ATOM 4109 C C . THR D 2 7 ? 48.226 41.827 46.434 1.00 25.00 7 THR D C 1
ATOM 4110 O O . THR D 2 7 ? 47.416 42.082 47.350 1.00 27.25 7 THR D O 1
ATOM 4114 N N . LEU D 2 8 ? 48.307 42.560 45.317 1.00 21.22 8 LEU D N 1
ATOM 4115 C CA . LEU D 2 8 ? 47.355 43.648 45.063 1.00 25.87 8 LEU D CA 1
ATOM 4116 C C . LEU D 2 8 ? 45.898 43.179 45.214 1.00 26.91 8 LEU D C 1
ATOM 4117 O O . LEU D 2 8 ? 45.061 43.930 45.763 1.00 27.11 8 LEU D O 1
ATOM 4122 N N . THR D 2 9 ? 45.584 41.942 44.809 1.00 27.19 9 THR D N 1
ATOM 4123 C CA . THR D 2 9 ? 44.211 41.448 44.873 1.00 30.65 9 THR D CA 1
ATOM 4124 C C . THR D 2 9 ? 43.765 41.124 46.282 1.00 34.19 9 THR D C 1
ATOM 4125 O O . THR D 2 9 ? 42.603 40.798 46.492 1.00 34.54 9 THR D O 1
ATOM 4129 N N . GLY D 2 10 ? 44.671 41.196 47.246 1.00 29.36 10 GLY D N 1
ATOM 4130 C CA . GLY D 2 10 ? 44.298 40.997 48.636 1.00 35.37 10 GLY D CA 1
ATOM 4131 C C . GLY D 2 10 ? 44.501 39.596 49.212 1.00 37.40 10 GLY D C 1
ATOM 4132 O O . GLY D 2 10 ? 44.031 39.298 50.333 1.00 38.88 10 GLY D O 1
ATOM 4133 N N . LYS D 2 11 ? 45.138 38.718 48.439 1.00 31.06 11 LYS D N 1
ATOM 4134 C CA . LYS D 2 11 ? 45.502 37.356 48.890 1.00 34.35 11 LYS D CA 1
ATOM 4135 C C . LYS D 2 11 ? 46.719 37.431 49.809 1.00 35.08 11 LYS D C 1
ATOM 4136 O O . LYS D 2 11 ? 47.554 38.332 49.653 1.00 29.63 11 LYS D O 1
ATOM 4142 N N . THR D 2 12 ? 46.816 36.529 50.788 1.00 34.45 12 THR D N 1
ATOM 4143 C CA . THR D 2 12 ? 48.017 36.486 51.607 1.00 35.49 12 THR D CA 1
ATOM 4144 C C . THR D 2 12 ? 48.480 35.083 51.462 1.00 35.33 12 THR D C 1
ATOM 4145 O O . THR D 2 12 ? 47.736 34.162 51.818 1.00 36.65 12 THR D O 1
ATOM 4149 N N . ILE D 2 13 ? 49.683 34.899 50.918 1.00 31.65 13 ILE D N 1
ATOM 4150 C CA . ILE D 2 13 ? 50.235 33.546 50.730 1.00 30.53 13 ILE D CA 1
ATOM 4151 C C . ILE D 2 13 ? 51.235 33.288 51.825 1.00 31.19 13 ILE D C 1
ATOM 4152 O O . ILE D 2 13 ? 52.087 34.140 52.043 1.00 30.91 13 ILE D O 1
ATOM 4157 N N . THR D 2 14 ? 51.165 32.150 52.529 1.00 29.74 14 THR D N 1
ATOM 4158 C CA . THR D 2 14 ? 52.199 31.880 53.534 1.00 25.28 14 THR D CA 1
ATOM 4159 C C . THR D 2 14 ? 53.236 30.963 52.901 1.00 25.62 14 THR D C 1
ATOM 4160 O O . THR D 2 14 ? 52.868 29.939 52.321 1.00 28.31 14 THR D O 1
ATOM 4164 N N . LEU D 2 15 ? 54.521 31.285 53.046 1.00 24.68 15 LEU D N 1
ATOM 4165 C CA . LEU D 2 15 ? 55.566 30.437 52.487 1.00 25.23 15 LEU D CA 1
ATOM 4166 C C . LEU D 2 15 ? 56.420 29.965 53.639 1.00 23.59 15 LEU D C 1
ATOM 4167 O O . LEU D 2 15 ? 56.680 30.730 54.589 1.00 25.54 15 LEU D O 1
ATOM 4172 N N . GLU D 2 16 ? 56.901 28.744 53.515 1.00 24.37 16 GLU D N 1
ATOM 4173 C CA . GLU D 2 16 ? 57.898 28.234 54.477 1.00 29.62 16 GLU D CA 1
ATOM 4174 C C . GLU D 2 16 ? 59.299 28.478 53.848 1.00 25.65 16 GLU D C 1
ATOM 4175 O O . GLU D 2 16 ? 59.561 28.082 52.696 1.00 29.58 16 GLU D O 1
ATOM 4181 N N . VAL D 2 17 ? 60.159 29.180 54.571 1.00 24.49 17 VAL D N 1
ATOM 4182 C CA . VAL D 2 17 ? 61.418 29.676 54.031 1.00 25.20 17 VAL D CA 1
ATOM 4183 C C . VAL D 2 17 ? 62.473 29.465 55.091 1.00 28.18 17 VAL D C 1
ATOM 4184 O O . VAL D 2 17 ? 62.143 29.207 56.258 1.00 27.21 17 VAL D O 1
ATOM 4188 N N . GLU D 2 18 ? 63.725 29.575 54.683 1.00 25.24 18 GLU D N 1
ATOM 4189 C CA . GLU D 2 18 ? 64.827 29.697 55.705 1.00 25.23 18 GLU D CA 1
ATOM 4190 C C . GLU D 2 18 ? 65.332 31.129 55.717 1.00 29.06 18 GLU D C 1
ATOM 4191 O O . GLU D 2 18 ? 65.228 31.867 54.727 1.00 27.66 18 GLU D O 1
ATOM 4197 N N . PRO D 2 19 ? 65.906 31.557 56.830 1.00 24.40 19 PRO D N 1
ATOM 4198 C CA . PRO D 2 19 ? 66.313 32.952 56.934 1.00 23.98 19 PRO D CA 1
ATOM 4199 C C . PRO D 2 19 ? 67.418 33.302 55.927 1.00 24.63 19 PRO D C 1
ATOM 4200 O O . PRO D 2 19 ? 67.548 34.485 55.569 1.00 28.61 19 PRO D O 1
ATOM 4204 N N . SER D 2 20 ? 68.180 32.331 55.432 1.00 25.50 20 SER D N 1
ATOM 4205 C CA . SER D 2 20 ? 69.199 32.684 54.442 1.00 26.23 20 SER D CA 1
ATOM 4206 C C . SER D 2 20 ? 68.815 32.229 53.014 1.00 26.78 20 SER D C 1
ATOM 4207 O O . SER D 2 20 ? 69.669 32.164 52.113 1.00 27.65 20 SER D O 1
ATOM 4210 N N . ASP D 2 21 ? 67.543 31.923 52.841 1.00 26.34 21 ASP D N 1
ATOM 4211 C CA . ASP D 2 21 ? 67.067 31.732 51.442 1.00 26.74 21 ASP D CA 1
ATOM 4212 C C . ASP D 2 21 ? 67.187 33.067 50.737 1.00 30.15 21 ASP D C 1
ATOM 4213 O O . ASP D 2 21 ? 67.047 34.123 51.366 1.00 25.82 21 ASP D O 1
ATOM 4218 N N . THR D 2 22 ? 67.318 33.045 49.408 1.00 27.16 22 THR D N 1
ATOM 4219 C CA . THR D 2 22 ? 67.411 34.313 48.713 1.00 27.03 22 THR D CA 1
ATOM 4220 C C . THR D 2 22 ? 66.076 34.720 48.109 1.00 31.35 22 THR D C 1
ATOM 4221 O O . THR D 2 22 ? 65.104 33.937 48.068 1.00 26.20 22 THR D O 1
ATOM 4225 N N . ILE D 2 23 ? 66.024 35.965 47.646 1.00 26.16 23 ILE D N 1
ATOM 4226 C CA . ILE D 2 23 ? 64.826 36.471 47.007 1.00 26.29 23 ILE D CA 1
ATOM 4227 C C . ILE D 2 23 ? 64.552 35.629 45.762 1.00 26.23 23 ILE D C 1
ATOM 4228 O O . ILE D 2 23 ? 63.399 35.368 45.468 1.00 25.84 23 ILE D O 1
ATOM 4233 N N . GLU D 2 24 ? 65.594 35.193 45.067 1.00 27.26 24 GLU D N 1
ATOM 4234 C CA . GLU D 2 24 ? 65.440 34.223 43.964 1.00 28.02 24 GLU D CA 1
ATOM 4235 C C . GLU D 2 24 ? 64.665 32.991 44.418 1.00 27.89 24 GLU D C 1
ATOM 4236 O O . GLU D 2 24 ? 63.707 32.553 43.778 1.00 27.86 24 GLU D O 1
ATOM 4242 N N . ASN D 2 25 ? 65.091 32.413 45.522 1.00 27.90 25 ASN D N 1
ATOM 4243 C CA . ASN D 2 25 ? 64.435 31.234 46.081 1.00 27.88 25 ASN D CA 1
ATOM 4244 C C . ASN D 2 25 ? 62.969 31.510 46.424 1.00 26.89 25 ASN D C 1
ATOM 4245 O O . ASN D 2 25 ? 62.130 30.644 46.231 1.00 27.03 25 ASN D O 1
ATOM 4250 N N . VAL D 2 26 ? 62.657 32.685 46.959 1.00 25.98 26 VAL D N 1
ATOM 4251 C CA . VAL D 2 26 ? 61.303 32.969 47.369 1.00 26.32 26 VAL D CA 1
ATOM 4252 C C . VAL D 2 26 ? 60.432 33.064 46.099 1.00 32.20 26 VAL D C 1
ATOM 4253 O O . VAL D 2 26 ? 59.298 32.543 46.044 1.00 25.00 26 VAL D O 1
ATOM 4257 N N . LYS D 2 27 ? 60.970 33.710 45.073 1.00 25.48 27 LYS D N 1
ATOM 4258 C CA . LYS D 2 27 ? 60.184 33.790 43.817 1.00 25.57 27 LYS D CA 1
ATOM 4259 C C . LYS D 2 27 ? 59.926 32.416 43.272 1.00 26.30 27 LYS D C 1
ATOM 4260 O O . LYS D 2 27 ? 58.890 32.159 42.609 1.00 27.72 27 LYS D O 1
ATOM 4266 N N . ALA D 2 28 ? 60.903 31.550 43.374 1.00 27.14 28 ALA D N 1
ATOM 4267 C CA . ALA D 2 28 ? 60.683 30.170 42.910 1.00 28.80 28 ALA D CA 1
ATOM 4268 C C . ALA D 2 28 ? 59.539 29.447 43.691 1.00 30.49 28 ALA D C 1
ATOM 4269 O O . ALA D 2 28 ? 58.749 28.704 43.097 1.00 29.16 28 ALA D O 1
ATOM 4271 N N . LYS D 2 29 ? 59.451 29.655 45.006 1.00 27.72 29 LYS D N 1
ATOM 4272 C CA . LYS D 2 29 ? 58.306 29.209 45.806 1.00 26.55 29 LYS D CA 1
ATOM 4273 C C . LYS D 2 29 ? 56.962 29.757 45.374 1.00 28.89 29 LYS D C 1
ATOM 4274 O O . LYS D 2 29 ? 55.977 28.999 45.278 1.00 28.01 29 LYS D O 1
ATOM 4280 N N . ILE D 2 30 ? 56.930 31.045 45.027 1.00 25.99 30 ILE D N 1
ATOM 4281 C CA . ILE D 2 30 ? 55.735 31.659 44.486 1.00 26.55 30 ILE D CA 1
ATOM 4282 C C . ILE D 2 30 ? 55.348 31.015 43.145 1.00 28.27 30 ILE D C 1
ATOM 4283 O O . ILE D 2 30 ? 54.160 30.790 42.864 1.00 29.88 30 ILE D O 1
ATOM 4288 N N . GLN D 2 31 ? 56.345 30.684 42.337 1.00 28.01 31 GLN D N 1
ATOM 4289 C CA . GLN D 2 31 ? 56.057 30.027 41.050 1.00 26.94 31 GLN D CA 1
ATOM 4290 C C . GLN D 2 31 ? 55.490 28.629 41.309 1.00 31.04 31 GLN D C 1
ATOM 4291 O O . GLN D 2 31 ? 54.578 28.178 40.581 1.00 31.82 31 GLN D O 1
ATOM 4297 N N . ASP D 2 32 ? 56.020 27.937 42.313 1.00 31.03 32 ASP D N 1
ATOM 4298 C CA . ASP D 2 32 ? 55.516 26.585 42.631 1.00 36.17 32 ASP D CA 1
ATOM 4299 C C . ASP D 2 32 ? 54.031 26.651 43.025 1.00 32.31 32 ASP D C 1
ATOM 4300 O O . ASP D 2 32 ? 53.228 25.772 42.652 1.00 38.69 32 ASP D O 1
ATOM 4305 N N . LYS D 2 33 ? 53.696 27.706 43.765 1.00 33.03 33 LYS D N 1
ATOM 4306 C CA . LYS D 2 33 ? 52.416 27.867 44.420 1.00 39.71 33 LYS D CA 1
ATOM 4307 C C . LYS D 2 33 ? 51.401 28.548 43.495 1.00 40.60 33 LYS D C 1
ATOM 4308 O O . LYS D 2 33 ? 50.273 28.065 43.407 1.00 42.53 33 LYS D O 1
ATOM 4314 N N . GLU D 2 34 ? 51.789 29.612 42.769 1.00 34.32 34 GLU D N 1
ATOM 4315 C CA . GLU D 2 34 ? 50.836 30.403 42.001 1.00 33.80 34 GLU D CA 1
ATOM 4316 C C . GLU D 2 34 ? 51.039 30.287 40.485 1.00 32.70 34 GLU D C 1
ATOM 4317 O O . GLU D 2 34 ? 50.211 30.764 39.710 1.00 34.49 34 GLU D O 1
ATOM 4323 N N . GLY D 2 35 ? 52.113 29.649 40.047 1.00 34.03 35 GLY D N 1
ATOM 4324 C CA . GLY D 2 35 ? 52.302 29.445 38.609 1.00 32.83 35 GLY D CA 1
ATOM 4325 C C . GLY D 2 35 ? 52.946 30.628 37.912 1.00 37.16 35 GLY D C 1
ATOM 4326 O O . GLY D 2 35 ? 53.127 30.617 36.697 1.00 38.76 35 GLY D O 1
ATOM 4327 N N . ILE D 2 36 ? 53.259 31.678 38.660 1.00 30.64 36 ILE D N 1
ATOM 4328 C CA . ILE D 2 36 ? 53.814 32.884 38.052 1.00 25.76 36 ILE D CA 1
ATOM 4329 C C . ILE D 2 36 ? 55.330 32.742 37.860 1.00 28.85 36 ILE D C 1
ATOM 4330 O O . ILE D 2 36 ? 56.085 32.528 38.843 1.00 27.88 36 ILE D O 1
ATOM 4335 N N . PRO D 2 37 ? 55.826 32.909 36.631 1.00 26.84 37 PRO D N 1
ATOM 4336 C CA . PRO D 2 37 ? 57.277 32.853 36.341 1.00 27.65 37 PRO D CA 1
ATOM 4337 C C . PRO D 2 37 ? 58.032 33.920 37.177 1.00 27.12 37 PRO D C 1
ATOM 4338 O O . PRO D 2 37 ? 57.509 35.046 37.318 1.00 26.69 37 PRO D O 1
ATOM 4342 N N . PRO D 2 38 ? 59.202 33.569 37.730 1.00 29.63 38 PRO D N 1
ATOM 4343 C CA . PRO D 2 38 ? 59.965 34.499 38.572 1.00 28.85 38 PRO D CA 1
ATOM 4344 C C . PRO D 2 38 ? 60.250 35.831 37.858 1.00 30.16 38 PRO D C 1
ATOM 4345 O O . PRO D 2 38 ? 60.244 36.889 38.515 1.00 27.01 38 PRO D O 1
ATOM 4349 N N . ASP D 2 39 ? 60.445 35.810 36.529 1.00 29.90 39 ASP D N 1
ATOM 4350 C CA . ASP D 2 39 ? 60.690 37.077 35.831 1.00 32.00 39 ASP D CA 1
ATOM 4351 C C . ASP D 2 39 ? 59.510 38.053 35.869 1.00 29.85 39 ASP D C 1
ATOM 4352 O O . ASP D 2 39 ? 59.720 39.263 35.703 1.00 31.03 39 ASP D O 1
ATOM 4357 N N . GLN D 2 40 ? 58.281 37.561 36.068 1.00 26.22 40 GLN D N 1
ATOM 4358 C CA . GLN D 2 40 ? 57.128 38.429 36.218 1.00 26.69 40 GLN D CA 1
ATOM 4359 C C . GLN D 2 40 ? 56.893 38.959 37.632 1.00 29.39 40 GLN D C 1
ATOM 4360 O O . GLN D 2 40 ? 55.883 39.659 37.895 1.00 23.77 40 GLN D O 1
ATOM 4366 N N . GLN D 2 41 ? 57.757 38.553 38.570 1.00 26.44 41 GLN D N 1
ATOM 4367 C CA . GLN D 2 41 ? 57.550 38.903 39.961 1.00 25.60 41 GLN D CA 1
ATOM 4368 C C . GLN D 2 41 ? 58.553 39.933 40.453 1.00 24.05 41 GLN D C 1
ATOM 4369 O O . GLN D 2 41 ? 59.722 39.890 40.074 1.00 24.76 41 GLN D O 1
ATOM 4375 N N . ARG D 2 42 ? 58.098 40.880 41.261 1.00 23.39 42 ARG D N 1
ATOM 4376 C CA . ARG D 2 42 ? 59.009 41.678 42.120 1.00 25.47 42 ARG D CA 1
ATOM 4377 C C . ARG D 2 42 ? 58.473 41.663 43.527 1.00 24.71 42 ARG D C 1
ATOM 4378 O O . ARG D 2 42 ? 57.266 41.595 43.739 1.00 22.23 42 ARG D O 1
ATOM 4386 N N . LEU D 2 43 ? 59.385 41.676 44.514 1.00 23.89 43 LEU D N 1
ATOM 4387 C CA . LEU D 2 43 ? 59.020 41.563 45.891 1.00 24.30 43 LEU D CA 1
ATOM 4388 C C . LEU D 2 43 ? 59.461 42.846 46.571 1.00 22.98 43 LEU D C 1
ATOM 4389 O O . LEU D 2 43 ? 60.521 43.426 46.228 1.00 25.45 43 LEU D O 1
ATOM 4394 N N . ILE D 2 44 ? 58.593 43.332 47.459 1.00 26.37 44 IL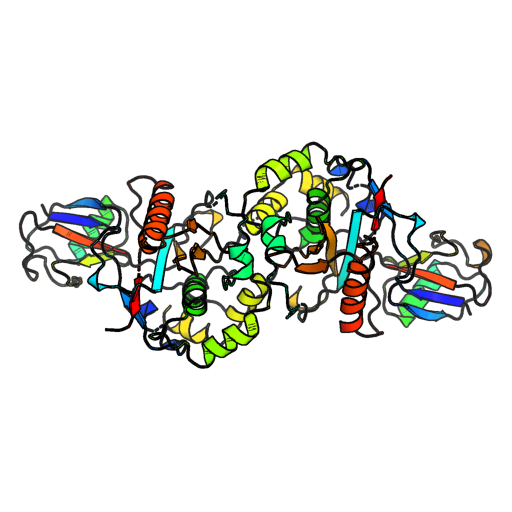E D N 1
ATOM 4395 C CA . ILE D 2 44 ? 58.811 44.591 48.160 1.00 27.12 44 ILE D CA 1
ATOM 4396 C C . ILE D 2 44 ? 58.723 44.340 49.678 1.00 27.73 44 ILE D C 1
ATOM 4397 O O . ILE D 2 44 ? 57.830 43.645 50.171 1.00 27.12 44 ILE D O 1
ATOM 4402 N N . PHE D 2 45 ? 59.689 44.835 50.443 1.00 30.07 45 PHE D N 1
ATOM 4403 C CA . PHE D 2 45 ? 59.555 44.706 51.879 1.00 28.30 45 PHE D CA 1
ATOM 4404 C C . PHE D 2 45 ? 59.757 46.096 52.463 1.00 33.96 45 PHE D C 1
ATOM 4405 O O . PHE D 2 45 ? 60.783 46.719 52.182 1.00 32.93 45 PHE D O 1
ATOM 4413 N N . ALA D 2 46 ? 58.775 46.560 53.252 1.00 35.66 46 ALA D N 1
ATOM 4414 C CA . ALA D 2 46 ? 58.836 47.863 53.923 1.00 40.19 46 ALA D CA 1
ATOM 4415 C C . ALA D 2 46 ? 59.180 48.973 52.936 1.00 46.52 46 ALA D C 1
ATOM 4416 O O . ALA D 2 46 ? 60.013 49.832 53.241 1.00 50.13 46 ALA D O 1
ATOM 4418 N N . GLY D 2 47 ? 58.568 48.925 51.747 1.00 42.80 47 GLY D N 1
ATOM 4419 C CA . GLY D 2 47 ? 58.749 49.946 50.734 1.00 45.21 47 GLY D CA 1
ATOM 4420 C C . GLY D 2 47 ? 59.980 49.787 49.874 1.00 42.18 47 GLY D C 1
ATOM 4421 O O . GLY D 2 47 ? 60.185 50.568 48.947 1.00 45.30 47 GLY D O 1
ATOM 4422 N N . LYS D 2 48 ? 60.789 48.769 50.143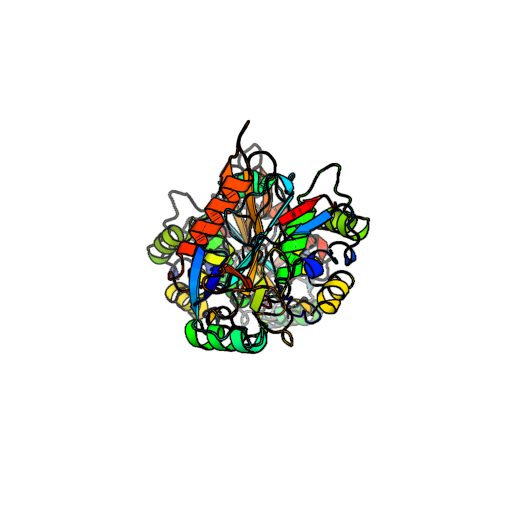 1.00 39.89 48 LYS D N 1
ATOM 4423 C CA . LYS D 2 48 ? 62.041 48.560 49.403 1.00 38.60 48 LYS D CA 1
ATOM 4424 C C . LYS D 2 48 ? 61.891 47.410 48.398 1.00 37.31 48 LYS D C 1
ATOM 4425 O O . LYS D 2 48 ? 61.504 46.325 48.815 1.00 35.47 48 LYS D O 1
ATOM 4431 N N . GLN D 2 49 ? 62.188 47.633 47.105 1.00 37.27 49 GLN D N 1
ATOM 4432 C CA . GLN D 2 49 ? 62.188 46.541 46.112 1.00 36.83 49 GLN D CA 1
ATOM 4433 C C . GLN D 2 49 ? 63.398 45.636 46.351 1.00 39.12 49 GLN D C 1
ATOM 4434 O O . GLN D 2 49 ? 64.529 46.112 46.425 1.00 45.97 49 GLN D O 1
ATOM 4440 N N . LEU D 2 50 ? 63.157 44.336 46.506 1.00 32.07 50 LEU D N 1
ATOM 4441 C CA . LEU D 2 50 ? 64.191 43.404 46.970 1.00 27.23 50 LEU D CA 1
ATOM 4442 C C . LEU D 2 50 ? 64.953 42.781 45.802 1.00 34.52 50 LEU D C 1
ATOM 4443 O O . LEU D 2 50 ? 64.355 42.441 44.798 1.00 37.86 50 LEU D O 1
ATOM 4448 N N . GLU D 2 51 ? 66.261 42.627 45.925 1.00 32.02 51 GLU D N 1
ATOM 4449 C CA . GLU D 2 51 ? 67.024 42.108 44.794 1.00 37.44 51 GLU D CA 1
ATOM 4450 C C . GLU D 2 51 ? 67.224 40.600 44.888 1.00 34.58 51 GLU D C 1
ATOM 4451 O O . GLU D 2 51 ? 67.399 40.069 45.992 1.00 33.84 51 GLU D O 1
ATOM 4457 N N . ASP D 2 52 ? 67.251 39.915 43.736 1.00 28.80 52 ASP D N 1
ATOM 4458 C CA . ASP D 2 52 ? 67.342 38.414 43.716 1.00 30.63 52 ASP D CA 1
ATOM 4459 C C . ASP D 2 52 ? 68.463 37.700 44.460 1.00 36.08 52 ASP D C 1
ATOM 4460 O O . ASP D 2 52 ? 68.258 36.598 45.038 1.00 32.88 52 ASP D O 1
ATOM 4465 N N . GLY D 2 53 ? 69.662 38.271 44.444 1.00 33.58 53 GLY D N 1
ATOM 4466 C CA . GLY D 2 53 ? 70.773 37.614 45.075 1.00 35.44 53 GLY D CA 1
ATOM 4467 C C . GLY D 2 53 ? 70.982 37.932 46.541 1.00 35.16 53 GLY D C 1
ATOM 4468 O O . GLY D 2 53 ? 71.956 37.513 47.112 1.00 36.70 53 GLY D O 1
ATOM 4469 N N . ARG D 2 54 ? 70.075 38.654 47.176 1.00 31.82 54 ARG D N 1
ATOM 4470 C CA . ARG D 2 54 ? 70.236 38.915 48.606 1.00 34.17 54 ARG D CA 1
ATOM 4471 C C . ARG D 2 54 ? 69.321 37.999 49.375 1.00 31.45 54 ARG D C 1
ATOM 4472 O O . ARG D 2 54 ? 68.374 37.428 48.817 1.00 30.78 54 ARG D O 1
ATOM 4480 N N . THR D 2 55 ? 69.614 37.827 50.648 1.00 27.13 55 THR D N 1
ATOM 4481 C CA . THR D 2 55 ? 68.798 36.913 51.421 1.00 25.94 55 THR D CA 1
ATOM 4482 C C . THR D 2 55 ? 67.741 37.678 52.198 1.00 28.66 55 THR D C 1
ATOM 4483 O O . THR D 2 55 ? 67.824 38.916 52.336 1.00 27.99 55 THR D O 1
ATOM 4487 N N . LEU D 2 56 ? 66.742 36.949 52.695 1.00 26.11 56 LEU D N 1
ATOM 4488 C CA . LEU D 2 56 ? 65.731 37.485 53.610 1.00 24.54 56 LEU D CA 1
ATOM 4489 C C . LEU D 2 56 ? 66.418 38.203 54.815 1.00 29.04 56 LEU D C 1
ATOM 4490 O O . LEU D 2 56 ? 66.016 39.314 55.195 1.00 30.90 56 LEU D O 1
ATOM 4495 N N . SER D 2 57 ? 67.410 37.553 55.390 1.00 25.88 57 SER D N 1
ATOM 4496 C CA . SER D 2 57 ? 68.142 38.117 56.551 1.00 29.38 57 SER D CA 1
ATOM 4497 C C . SER D 2 57 ? 68.873 39.417 56.178 1.00 33.32 57 SER D C 1
ATOM 4498 O O . SER D 2 57 ? 69.052 40.284 57.046 1.00 32.91 57 SER D O 1
ATOM 4501 N N . ASP D 2 58 ? 69.318 39.540 54.927 1.00 29.37 58 ASP D N 1
ATOM 4502 C CA . ASP D 2 58 ? 70.029 40.747 54.470 1.00 32.19 58 ASP D CA 1
ATOM 4503 C C . ASP D 2 58 ? 69.063 41.905 54.570 1.00 36.06 58 ASP D C 1
ATOM 4504 O O . ASP D 2 58 ? 69.484 43.033 54.783 1.00 33.99 58 ASP D O 1
ATOM 4509 N N . TYR D 2 59 ? 67.767 41.629 54.437 1.00 31.84 59 TYR D N 1
ATOM 4510 C CA . TYR D 2 59 ? 66.763 42.699 54.503 1.00 31.31 59 TYR D CA 1
ATOM 4511 C C . TYR D 2 59 ? 66.092 42.772 55.859 1.00 31.86 59 TYR D C 1
ATOM 4512 O O . TYR D 2 59 ? 65.106 43.494 56.028 1.00 32.22 59 TYR D O 1
ATOM 4521 N N . ASN D 2 60 ? 66.653 42.042 56.830 1.00 33.12 60 ASN D N 1
ATOM 4522 C CA . ASN D 2 60 ? 66.084 41.943 58.170 1.00 34.14 60 ASN D CA 1
ATOM 4523 C C . ASN D 2 60 ? 64.654 41.462 58.229 1.00 37.29 60 ASN D C 1
ATOM 4524 O O . ASN D 2 60 ? 63.866 41.831 59.122 1.00 35.49 60 ASN D O 1
ATOM 4529 N N . ILE D 2 61 ? 64.301 40.605 57.274 1.00 29.31 61 ILE D N 1
ATOM 4530 C CA . ILE D 2 61 ? 63.016 39.936 57.302 1.00 26.49 61 ILE D CA 1
ATOM 4531 C C . ILE D 2 61 ? 63.023 38.796 58.310 1.00 25.95 61 ILE D C 1
ATOM 4532 O O . ILE D 2 61 ? 63.988 38.077 58.415 1.00 31.45 61 ILE D O 1
ATOM 4537 N N . GLN D 2 62 ? 61.944 38.622 59.058 1.00 26.43 62 GLN D N 1
ATOM 4538 C CA . GLN D 2 62 ? 61.855 37.612 60.096 1.00 30.53 62 GLN D CA 1
ATOM 4539 C C . GLN D 2 62 ? 60.591 36.854 59.936 1.00 29.27 62 GLN D C 1
ATOM 4540 O O . GLN D 2 62 ? 59.787 37.090 59.011 1.00 29.49 62 GLN D O 1
ATOM 4546 N N . LYS D 2 63 ? 60.396 35.905 60.828 1.00 24.49 63 LYS D N 1
ATOM 4547 C CA . LYS D 2 63 ? 59.178 35.130 60.886 1.00 27.80 63 LYS D CA 1
ATOM 4548 C C . LYS D 2 63 ? 57.986 36.106 60.946 1.00 31.38 63 LYS D C 1
ATOM 4549 O O . LYS D 2 63 ? 58.060 37.170 61.614 1.00 30.15 63 LYS D O 1
ATOM 4555 N N . GLU D 2 64 ? 56.973 35.812 60.134 1.00 28.74 64 GLU D N 1
ATOM 4556 C CA . GLU D 2 64 ? 55.771 36.595 60.042 1.00 32.10 64 GLU D CA 1
ATOM 4557 C C . GLU D 2 64 ? 55.912 38.025 59.490 1.00 27.69 64 GLU D C 1
ATOM 4558 O O . GLU D 2 64 ? 54.978 38.824 59.599 1.00 31.67 64 GLU D O 1
ATOM 4564 N N . SER D 2 65 ? 57.035 38.330 58.843 1.00 26.07 65 SER D N 1
ATOM 4565 C CA . SER D 2 65 ? 57.147 39.590 58.102 1.00 22.54 65 SER D CA 1
ATOM 4566 C C . SER D 2 65 ? 56.272 39.493 56.906 1.00 26.32 65 SER D C 1
ATOM 4567 O O . SER D 2 65 ? 55.971 38.392 56.468 1.00 25.89 65 SER D O 1
ATOM 4570 N N . THR D 2 66 ? 55.813 40.647 56.428 1.00 23.09 66 THR D N 1
ATOM 4571 C CA . THR D 2 66 ? 54.945 40.667 55.222 1.00 27.25 66 THR D CA 1
ATOM 4572 C C . THR D 2 66 ? 55.703 41.265 54.065 1.00 24.70 66 THR D C 1
ATOM 4573 O O . THR D 2 66 ? 56.268 42.368 54.187 1.00 28.50 66 THR D O 1
ATOM 4577 N N . LEU D 2 67 ? 55.722 40.564 52.918 1.00 27.26 67 LEU D N 1
ATOM 4578 C CA . LEU D 2 67 ? 56.374 41.090 51.719 1.00 26.60 67 LEU D CA 1
ATOM 4579 C C . LEU D 2 67 ? 55.221 41.296 50.764 1.00 22.99 67 LEU D C 1
ATOM 4580 O O . LEU D 2 67 ? 54.190 40.642 50.911 1.00 24.96 67 LEU D O 1
ATOM 4585 N N . HIS D 2 68 ? 55.350 42.271 49.870 1.00 22.62 68 HIS D N 1
ATOM 4586 C CA . HIS D 2 68 ? 54.314 42.496 48.868 1.00 20.66 68 HIS D CA 1
ATOM 4587 C C . HIS D 2 68 ? 54.813 42.002 47.527 1.00 23.04 68 HIS D C 1
ATOM 4588 O O . HIS D 2 68 ? 55.922 42.345 47.129 1.00 25.16 68 HIS D O 1
ATOM 4595 N N . LEU D 2 69 ? 54.011 41.160 46.859 1.00 21.75 69 LEU D N 1
ATOM 4596 C CA . LEU D 2 69 ? 54.319 40.755 45.485 1.00 21.22 69 LEU D CA 1
ATOM 4597 C C . LEU D 2 69 ? 53.636 41.704 44.477 1.00 22.32 69 LEU D C 1
ATOM 4598 O O . LEU D 2 69 ? 52.388 41.893 44.534 1.00 25.27 69 LEU D O 1
ATOM 4603 N N . VAL D 2 70 ? 54.424 42.317 43.580 1.00 21.38 70 VAL D N 1
ATOM 4604 C CA . VAL D 2 70 ? 53.792 43.009 42.442 1.00 24.10 70 VAL D CA 1
ATOM 4605 C C . VAL D 2 70 ? 54.210 42.335 41.156 1.00 25.49 70 VAL D C 1
ATOM 4606 O O . VAL D 2 70 ? 55.223 41.624 41.088 1.00 23.74 70 VAL D O 1
ATOM 4610 N N . LEU D 2 71 ? 53.424 42.562 40.101 1.00 21.84 71 LEU D N 1
ATOM 4611 C CA . LEU D 2 71 ? 53.606 41.894 38.824 1.00 25.87 71 LEU D CA 1
ATOM 4612 C C . LEU D 2 71 ? 54.263 42.783 37.728 1.00 28.63 71 LEU D C 1
ATOM 4613 O O . LEU D 2 71 ? 53.928 44.003 37.565 1.00 26.07 71 LEU D O 1
ATOM 4618 N N . ARG D 2 72 ? 55.180 42.174 36.969 1.00 26.37 72 ARG D N 1
ATOM 4619 C CA . ARG D 2 72 ? 55.762 42.789 35.779 1.00 29.06 72 ARG D CA 1
ATOM 4620 C C . ARG D 2 72 ? 55.307 41.982 34.581 1.00 30.27 72 ARG D C 1
ATOM 4621 O O . ARG D 2 72 ? 55.953 40.984 34.201 1.00 27.52 72 ARG D O 1
ATOM 4629 N N . LEU D 2 73 ? 54.215 42.415 33.948 1.00 28.40 73 LEU D N 1
ATOM 4630 C CA . LEU D 2 73 ? 53.572 41.643 32.891 1.00 24.61 73 LEU D CA 1
ATOM 4631 C C . LEU D 2 73 ? 53.657 42.438 31.612 1.00 29.54 73 LEU D C 1
ATOM 4632 O O . LEU D 2 73 ? 53.592 43.654 31.653 1.00 27.93 73 LEU D O 1
ATOM 4637 N N . ARG D 2 74 ? 53.842 41.761 30.487 1.00 28.50 74 ARG D N 1
ATOM 4638 C CA . ARG D 2 74 ? 53.952 42.484 29.215 1.00 27.90 74 ARG D CA 1
ATOM 4639 C C . ARG D 2 74 ? 52.593 42.665 28.563 1.00 29.87 74 ARG D C 1
ATOM 4640 O O . ARG D 2 74 ? 51.949 41.677 28.181 1.00 27.69 74 ARG D O 1
ATOM 4648 N N . GLY D 2 75 ? 52.159 43.934 28.445 1.00 28.26 75 GLY D N 1
ATOM 4649 C CA . GLY D 2 75 ? 50.814 44.206 27.972 1.00 25.91 75 GLY D CA 1
ATOM 4650 C C . GLY D 2 75 ? 50.746 44.955 26.661 1.00 27.08 75 GLY D C 1
ATOM 4651 O O . GLY D 2 75 ? 51.760 45.459 26.134 1.00 29.12 75 GLY D O 1
#